Protein AF-A0A933KFE3-F1 (afdb_monomer)

Secondary structure (DSSP, 8-state):
-----SSSSSHHHHTTS---SS-TTTTEEEEEEEEEE---TT-HHHHHHHHHHHHHHEEEETTEEEEEEEEES-TT-HHHHHHHHHHHHHHHHHT---EEEEESS--HHHHHHHHHHTT----EEE--S-HHHHHHHHHHHHBS--SEEEEEEE-TT--HHHHHHHHHHHHHHHHTT--EEEEETTB--HHHHHHHHHTT--EEEEE-TTS-S-TTHHHHHHHTT-EEEEEE-SHHHHHHHHHHHHSS-EEEEESSTTTHHHHHHHHHHHT-EEEEPPHHHHHHHHHHHHTS-GGG--SS-BSS-----HHHHHHHHHHHHHHHHHHHHHT---TTS-EEEEEES-BSSTTS-BTHHHHHHB--TT-TTSS-EEEEEE-S-HHHHHHHHHHHHTHHHHGGGSTTTTEEEEEESEEE------SSS---S--TTSS----TTTB--SS-TT-B-HHHHHHHTT-EEEEESEEEE-TT-B-TTT--B---HHHHHHH--SEEEEESEE-SSEEE-EEEE-SS--SS-TTSTT-S-TTSEEE----EEEHHHHHHH----TT-EEEEESSSGGGSSHHHHHHHTT-SEEEEESSPPBHHHHHHHHHHHHHHHHSTT--HHHHHHHHHHTTS-BTTTTB--S-TT--EEEEE-TTPPPPPTT--PPPPPPSSEETTEE-

Radius of gyration: 25.63 Å; Cα contacts (8 Å, |Δi|>4): 1684; chains: 1; bounding box: 82×54×75 Å

Foldseek 3Di:
DDDDDDPPPPVVVVVVVCPPPLFLDPAEFEALEAEEFEDDLPWLLSLLLLLLCLLLAWADDDRHIYHYAYAYLDPVLQLVVLLLLLSLVLCVVQVDQHEYEYAEPRDPVSVVVSCVSNVHPDYHYQYDRGSQSSLLVSLVVFFQADQEAEEEARERPDFQQNLLLSLLSSLVCRHRSHGYHYQYQQHDDPSSLVSCVSRVYQEYEYGQAVNRHDPCPVVVCVVSNYHYPYYHHDLLSSLVVLCVSQVAEEEEEEQGSLLSSLSSSLCNLRRYHYYYDDLVLLVLQLVLVVPPDVVQADLFFDAAFDDDDVVSLVSLLVSLVVVVVVCVVSVRDDQQAEHEYEYEAQQDVVRSHHLSNQLSQQDARVCGNFGHHLYAYANDDSNLSSSLSSCQSCVLSSLVSQLQQLEEEEAAQWAFADADDPPPPPDDPDPLLHPDRFHQAAFHPPDDPPTFHLNNQSVVLPGHYFFWQAQAFDQPAAQPPPRHGRGGPLVDLQSADLEYEHEAGGAQFFGFGAHYINRHDAPDDPPPPCVHHPVRIRHHGHDTDTLVNLLVSAAASRQHEYEHLYAQNSVHCNQVSCSSNHHQKYKDQNTRHHNSLSSRLSRQLSNQLQDPSGFSSNSNSNSCVSAQDNSSNRRHGRHPSPSMHMYHDRSGHGDGPPRDNDNHDDFDDDSRGTD

Solvent-accessible surface area (backbone atoms only — not comparable to full-atom values): 33286 Å² total; per-residue (Å²): 142,90,90,84,88,88,75,78,68,68,66,62,63,64,65,67,76,65,66,72,70,76,58,89,66,52,45,73,39,40,38,53,36,40,37,33,25,31,68,48,83,90,39,38,35,30,51,48,37,46,34,34,45,41,22,76,38,27,26,37,56,94,65,28,38,39,35,37,50,62,46,62,56,62,79,84,45,59,28,49,51,41,53,46,55,28,46,30,47,39,36,64,77,68,68,57,79,68,46,38,36,39,32,33,82,54,52,67,71,54,52,53,52,52,26,59,66,56,74,40,94,62,68,50,76,46,68,56,76,51,35,41,61,37,16,49,51,50,35,61,74,35,32,73,32,32,59,41,37,28,38,28,46,39,46,79,85,50,51,56,60,47,46,37,31,38,28,37,40,18,16,51,11,4,62,65,54,14,45,31,36,38,16,54,71,13,43,68,51,69,69,54,50,48,49,44,49,71,27,56,32,43,34,29,36,38,34,32,39,82,69,53,54,42,90,59,39,66,57,54,40,46,75,66,57,31,43,77,79,47,73,29,57,44,72,40,51,46,35,43,51,45,32,66,74,48,75,44,33,31,43,17,30,15,75,48,59,52,27,36,56,28,25,25,53,48,13,36,73,70,36,31,42,42,41,70,62,53,67,69,47,30,53,38,17,38,50,33,60,73,51,56,60,70,87,36,72,38,49,51,59,34,97,50,62,39,78,68,63,70,71,46,59,45,35,31,25,49,33,18,54,50,48,52,54,51,37,49,74,33,55,43,68,44,76,74,37,50,31,37,36,39,35,32,35,64,46,33,64,90,70,42,44,21,61,46,47,45,46,13,30,25,17,39,75,92,44,26,62,45,51,21,17,34,32,15,26,35,47,52,57,41,73,50,30,28,36,45,49,47,51,35,77,42,30,75,48,36,33,75,52,17,82,26,37,42,26,33,38,39,32,39,28,24,47,36,46,30,86,76,78,86,50,95,66,65,88,70,84,86,48,54,45,58,92,51,76,41,19,34,49,63,21,59,87,86,82,62,103,79,47,56,5,36,52,44,44,43,49,76,60,62,36,46,73,48,54,14,21,6,47,36,53,25,95,86,35,56,24,90,84,77,65,43,76,22,53,6,50,58,56,42,45,61,63,26,24,36,33,35,43,36,27,22,29,12,29,41,51,25,46,24,33,30,66,58,11,69,19,61,55,62,81,44,60,90,85,43,101,48,48,46,28,95,85,21,47,33,85,48,73,41,60,69,52,35,34,73,54,54,55,69,72,56,58,60,26,41,50,14,31,40,34,38,50,26,6,16,33,47,70,30,55,43,57,56,41,45,42,45,30,28,22,34,34,33,35,23,16,48,28,16,25,18,43,51,41,41,32,45,32,46,10,46,22,40,49,40,27,71,39,85,89,28,20,48,15,54,13,48,19,40,22,43,47,57,30,13,57,22,33,38,57,73,39,86,43,63,21,64,31,63,48,55,41,42,34,36,58,36,77,34,58,68,73,53,65,84,66,68,79,65,76,60,56,71,76,50,64,62,85,32,35,59,81

pLDDT: mean 87.42, std 16.46, range [24.66, 98.88]

Mean predicted aligned error: 7.25 Å

Structure (mmCIF, N/CA/C/O backbone):
data_AF-A0A933KFE3-F1
#
_entry.id   AF-A0A933KFE3-F1
#
loop_
_atom_site.group_PDB
_atom_site.id
_atom_site.type_symbol
_atom_site.label_atom_id
_atom_site.label_alt_id
_atom_site.label_comp_id
_atom_site.label_asym_id
_atom_site.label_entity_id
_atom_site.label_seq_id
_atom_site.pdbx_PDB_ins_code
_atom_site.Cartn_x
_atom_site.Cartn_y
_atom_site.Cartn_z
_atom_site.occupancy
_atom_site.B_iso_or_equiv
_atom_site.auth_seq_id
_atom_site.auth_comp_id
_atom_site.auth_asym_id
_atom_site.auth_atom_id
_atom_site.pdbx_PDB_model_num
ATOM 1 N N . MET A 1 1 ? 54.322 -31.691 15.467 1.00 38.41 1 MET A N 1
ATOM 2 C CA . MET A 1 1 ? 52.948 -32.106 15.832 1.00 38.41 1 MET A CA 1
ATOM 3 C C . MET A 1 1 ? 52.359 -31.024 16.722 1.00 38.41 1 MET A C 1
ATOM 5 O O . MET A 1 1 ? 52.982 -30.761 17.734 1.00 38.41 1 MET A O 1
ATOM 9 N N . GLN A 1 2 ? 51.221 -30.441 16.321 1.00 33.16 2 GLN A N 1
ATOM 10 C CA . GLN A 1 2 ? 50.412 -29.371 16.956 1.00 33.16 2 GLN A CA 1
ATOM 11 C C . GLN A 1 2 ? 50.336 -28.111 16.086 1.00 33.16 2 GLN A C 1
ATOM 13 O O . GLN A 1 2 ? 51.019 -27.145 16.363 1.00 33.16 2 GLN A O 1
ATOM 18 N N . TYR A 1 3 ? 49.513 -28.144 15.032 1.00 27.00 3 TYR A N 1
ATOM 19 C CA . TYR A 1 3 ? 48.868 -26.964 14.426 1.00 27.00 3 TYR A CA 1
ATOM 20 C C . TYR A 1 3 ? 47.726 -27.438 13.508 1.00 27.00 3 TYR A C 1
ATOM 22 O O . TYR A 1 3 ? 47.748 -27.265 12.299 1.00 27.00 3 TYR A O 1
ATOM 30 N N . VAL A 1 4 ? 46.725 -28.111 14.086 1.00 37.72 4 VAL A N 1
ATOM 31 C CA . VAL A 1 4 ? 45.425 -28.360 13.439 1.00 37.72 4 VAL A CA 1
ATOM 32 C C . VAL A 1 4 ? 44.376 -28.354 14.547 1.00 37.72 4 VAL A C 1
ATOM 34 O O . VAL A 1 4 ? 44.316 -29.326 15.293 1.00 37.72 4 VAL A O 1
ATOM 37 N N . LYS A 1 5 ? 43.622 -27.251 14.692 1.00 35.12 5 LYS A N 1
ATOM 38 C CA . LYS A 1 5 ? 42.261 -27.153 15.290 1.00 35.12 5 LYS A CA 1
ATOM 39 C C . LYS A 1 5 ? 41.893 -25.709 15.688 1.00 35.12 5 LYS A C 1
ATOM 41 O O . LYS A 1 5 ? 41.556 -25.455 16.831 1.00 35.12 5 LYS A O 1
ATOM 46 N N . ILE A 1 6 ? 41.897 -24.758 14.749 1.00 33.12 6 ILE A N 1
ATOM 47 C CA . ILE A 1 6 ? 41.119 -23.505 14.893 1.00 33.12 6 ILE A CA 1
ATOM 48 C C . ILE A 1 6 ? 40.572 -23.097 13.513 1.00 33.12 6 ILE A C 1
ATOM 50 O O . ILE A 1 6 ? 40.948 -22.082 12.944 1.00 33.12 6 ILE A O 1
ATOM 54 N N . ARG A 1 7 ? 39.727 -23.943 12.911 1.00 29.84 7 ARG A N 1
ATOM 55 C CA . ARG A 1 7 ? 38.899 -23.560 11.743 1.00 29.84 7 ARG A CA 1
ATOM 56 C C . ARG A 1 7 ? 37.433 -24.008 11.837 1.00 29.84 7 ARG A C 1
ATOM 58 O O . ARG A 1 7 ? 36.652 -23.678 10.962 1.00 29.84 7 ARG A O 1
ATOM 65 N N . GLY A 1 8 ? 37.035 -24.695 12.912 1.00 28.53 8 GLY A N 1
ATOM 66 C CA . GLY A 1 8 ? 35.665 -25.208 13.078 1.00 28.53 8 GLY A CA 1
ATOM 67 C C . GLY A 1 8 ? 34.717 -24.344 13.918 1.00 28.53 8 GLY A C 1
ATOM 68 O O . GLY A 1 8 ? 33.540 -24.662 13.984 1.00 28.53 8 GLY A O 1
ATOM 69 N N . LEU A 1 9 ? 35.199 -23.277 14.570 1.00 27.12 9 LEU A N 1
ATOM 70 C CA . LEU A 1 9 ? 34.404 -22.506 15.545 1.00 27.12 9 LEU A CA 1
ATOM 71 C C . LEU A 1 9 ? 34.044 -21.079 15.101 1.00 27.12 9 LEU A C 1
ATOM 73 O O . LEU A 1 9 ? 33.123 -20.505 15.666 1.00 27.12 9 LEU A O 1
ATOM 77 N N . LEU A 1 10 ? 34.683 -20.528 14.058 1.00 28.39 10 LEU A N 1
ATOM 78 C CA . LEU A 1 10 ? 34.284 -19.223 13.499 1.00 28.39 10 LEU A CA 1
ATOM 79 C C . LEU A 1 10 ? 33.161 -19.319 12.451 1.00 28.39 10 LEU A C 1
ATOM 81 O O . LEU A 1 10 ? 32.424 -18.358 12.274 1.00 28.39 10 LEU A O 1
ATOM 85 N N . ALA A 1 11 ? 32.978 -20.470 11.795 1.00 28.81 11 ALA A N 1
ATOM 86 C CA . ALA A 1 11 ? 31.926 -20.640 10.785 1.00 28.81 11 ALA A CA 1
ATOM 87 C C . ALA A 1 11 ? 30.522 -20.833 11.395 1.00 28.81 11 ALA A C 1
ATOM 89 O O . ALA A 1 11 ? 29.529 -20.479 10.773 1.00 28.81 11 ALA A O 1
ATOM 90 N N . ALA A 1 12 ? 30.429 -21.335 12.631 1.00 26.83 12 ALA A N 1
ATOM 91 C CA . ALA A 1 12 ? 29.149 -21.518 13.322 1.00 26.83 12 ALA A CA 1
ATOM 92 C C . ALA A 1 12 ? 28.650 -20.240 14.027 1.00 26.83 12 ALA A C 1
ATOM 94 O O . ALA A 1 12 ? 27.454 -20.099 14.257 1.00 26.83 12 ALA A O 1
ATOM 95 N N . ALA A 1 13 ? 29.544 -19.293 14.339 1.00 26.80 13 ALA A N 1
ATOM 96 C CA . ALA A 1 13 ? 29.192 -18.053 15.037 1.00 26.80 13 ALA A CA 1
ATOM 97 C C . ALA A 1 13 ? 28.763 -16.910 14.094 1.00 26.80 13 ALA A C 1
ATOM 99 O O . ALA A 1 13 ? 28.091 -15.986 14.537 1.00 26.80 13 ALA A O 1
ATOM 100 N N . VAL A 1 14 ? 29.092 -16.984 12.798 1.00 28.61 14 VAL A N 1
ATOM 101 C CA . VAL A 1 14 ? 28.643 -16.004 11.785 1.00 28.61 14 VAL A CA 1
ATOM 102 C C . VAL A 1 14 ? 27.334 -16.434 11.106 1.00 28.61 14 VAL A C 1
ATOM 104 O O . VAL A 1 14 ? 26.580 -15.585 10.647 1.00 28.61 14 VAL A O 1
ATOM 107 N N . LEU A 1 15 ? 26.982 -17.726 11.131 1.00 26.70 15 LEU A N 1
ATOM 108 C CA . LEU A 1 15 ? 25.676 -18.199 10.647 1.00 26.70 15 LEU A CA 1
ATOM 109 C C . LEU A 1 15 ? 24.516 -17.978 11.639 1.00 26.70 15 LEU A C 1
ATOM 111 O O . LEU A 1 15 ? 23.362 -18.127 11.257 1.00 26.70 15 LEU A O 1
ATOM 115 N N . ALA A 1 16 ? 24.796 -17.609 12.892 1.00 26.66 16 ALA A N 1
ATOM 116 C CA . ALA A 1 16 ? 23.779 -17.413 13.932 1.00 26.66 16 ALA A CA 1
ATOM 117 C C . ALA A 1 16 ? 23.329 -15.945 14.114 1.00 26.66 16 ALA A C 1
ATOM 119 O O . ALA A 1 16 ? 22.506 -15.669 14.982 1.00 26.66 16 ALA A O 1
ATOM 120 N N . ALA A 1 17 ? 23.841 -15.010 13.301 1.00 29.36 17 ALA A N 1
ATOM 121 C CA . ALA A 1 17 ? 23.463 -13.587 13.325 1.00 29.36 17 ALA A CA 1
ATOM 122 C C . ALA A 1 17 ? 22.523 -13.168 12.174 1.00 29.36 17 ALA A C 1
ATOM 124 O O . ALA A 1 17 ? 22.173 -12.000 12.055 1.00 29.36 17 ALA A O 1
ATOM 125 N N . LEU A 1 18 ? 22.068 -14.125 11.363 1.00 31.64 18 LEU A N 1
ATOM 126 C CA . LEU A 1 18 ? 20.941 -13.969 10.444 1.00 31.64 18 LEU A CA 1
ATOM 127 C C . LEU A 1 18 ? 19.815 -14.890 10.918 1.00 31.64 18 LEU A C 1
ATOM 129 O O . LEU A 1 18 ? 19.402 -15.813 10.220 1.00 31.64 18 LEU A O 1
ATOM 133 N N . ALA A 1 19 ? 19.323 -14.666 12.139 1.00 24.66 19 ALA A N 1
ATOM 134 C CA . ALA A 1 19 ? 17.930 -15.014 12.378 1.00 24.66 19 ALA A CA 1
ATOM 135 C C . ALA A 1 19 ? 17.132 -14.180 11.363 1.00 24.66 19 ALA A C 1
ATOM 137 O O . ALA A 1 19 ? 17.366 -12.967 11.305 1.00 24.66 19 ALA A O 1
ATOM 138 N N . PRO A 1 20 ? 16.278 -14.785 10.518 1.00 29.03 20 PRO A N 1
ATOM 139 C CA . PRO A 1 20 ? 15.453 -13.998 9.622 1.00 29.03 20 PRO A CA 1
ATOM 140 C C . PRO A 1 20 ? 14.739 -12.962 10.486 1.00 29.03 20 PRO A C 1
ATOM 142 O O . PRO A 1 20 ? 14.177 -13.305 11.533 1.00 29.03 20 PRO A O 1
ATOM 145 N N . ALA A 1 21 ? 14.814 -11.692 10.079 1.00 32.94 21 ALA A N 1
ATOM 146 C CA . ALA A 1 21 ? 13.848 -10.703 10.523 1.00 32.94 21 ALA A CA 1
ATOM 147 C C . ALA A 1 21 ? 12.486 -11.404 10.502 1.00 32.94 21 ALA A C 1
ATOM 149 O O . ALA A 1 21 ? 12.182 -12.052 9.498 1.00 32.94 21 ALA A O 1
ATOM 150 N N . ALA A 1 22 ? 11.784 -11.402 11.645 1.00 33.78 22 ALA A N 1
ATOM 151 C CA . ALA A 1 22 ? 10.521 -12.106 11.857 1.00 33.78 22 ALA A CA 1
ATOM 152 C C . ALA A 1 22 ? 9.757 -12.206 10.534 1.00 33.78 22 ALA A C 1
ATOM 154 O O . ALA A 1 22 ? 9.494 -11.167 9.926 1.00 33.78 22 ALA A O 1
ATOM 155 N N . ALA A 1 23 ? 9.565 -13.443 10.054 1.00 33.34 23 ALA A N 1
ATOM 156 C CA . ALA A 1 23 ? 9.121 -13.728 8.696 1.00 33.34 23 ALA A CA 1
ATOM 157 C C . ALA A 1 23 ? 8.058 -12.713 8.266 1.00 33.34 23 ALA A C 1
ATOM 159 O O . ALA A 1 23 ? 7.054 -12.551 8.960 1.00 33.34 23 ALA A O 1
ATOM 160 N N . ILE A 1 24 ? 8.281 -12.052 7.126 1.00 43.00 24 ILE A N 1
ATOM 161 C CA . ILE A 1 24 ? 7.379 -11.045 6.539 1.00 43.00 24 ILE A CA 1
ATOM 162 C C . ILE A 1 24 ? 5.932 -11.587 6.427 1.00 43.00 24 ILE A C 1
ATOM 164 O O . ILE A 1 24 ? 4.974 -10.814 6.385 1.00 43.00 24 ILE A O 1
ATOM 168 N N . HIS A 1 25 ? 5.773 -12.918 6.494 1.00 44.31 25 HIS A N 1
ATOM 169 C CA . HIS A 1 25 ? 4.514 -13.657 6.520 1.00 44.31 25 HIS A CA 1
ATOM 170 C C . HIS A 1 25 ? 4.441 -14.795 7.552 1.00 44.31 25 HIS A C 1
ATOM 172 O O . HIS A 1 25 ? 3.918 -15.865 7.227 1.00 44.31 25 HIS A O 1
ATOM 178 N N . ALA A 1 26 ? 4.925 -14.624 8.786 1.00 46.47 26 ALA A N 1
ATOM 179 C CA . ALA A 1 26 ? 4.394 -15.488 9.842 1.00 46.47 26 ALA A CA 1
ATOM 180 C C . ALA A 1 26 ? 2.853 -15.333 9.838 1.00 46.47 26 ALA A C 1
ATOM 182 O O . ALA A 1 26 ? 2.338 -14.234 10.005 1.00 46.47 26 ALA A O 1
ATOM 183 N N . GLY A 1 27 ? 2.146 -16.412 9.481 1.00 74.56 27 GLY A N 1
ATOM 184 C CA . GLY A 1 27 ? 0.733 -16.603 9.787 1.00 74.56 27 GLY A CA 1
ATOM 185 C C . GLY A 1 27 ? -0.341 -15.800 9.044 1.00 74.56 27 GLY A C 1
ATOM 186 O O . GLY A 1 27 ? -1.366 -15.510 9.654 1.00 74.56 27 GLY A O 1
ATOM 187 N N . GLN A 1 28 ? -0.196 -15.411 7.767 1.00 90.19 28 GLN A N 1
ATOM 188 C CA . GLN A 1 28 ? -1.365 -14.827 7.081 1.00 90.19 28 GLN A CA 1
ATOM 189 C C . GLN A 1 28 ? -2.487 -15.867 6.932 1.00 90.19 28 GLN A C 1
ATOM 191 O O . GLN A 1 28 ? -2.332 -16.872 6.237 1.00 90.19 28 GLN A O 1
ATOM 196 N N . VAL A 1 29 ? -3.648 -15.562 7.507 1.00 95.06 29 VAL A N 1
ATOM 197 C CA . VAL A 1 29 ? -4.874 -16.349 7.411 1.00 95.06 29 VAL A CA 1
ATOM 198 C C . VAL A 1 29 ? -5.908 -15.580 6.588 1.00 95.06 29 VAL A C 1
ATOM 200 O O . VAL A 1 29 ? -6.340 -14.484 6.949 1.00 95.06 29 VAL A O 1
ATOM 203 N N . ILE A 1 30 ? -6.317 -16.166 5.462 1.00 96.44 30 ILE A N 1
ATOM 204 C CA . ILE A 1 30 ? -7.296 -15.562 4.555 1.00 96.44 30 ILE A CA 1
ATOM 205 C C . ILE A 1 30 ? -8.701 -15.810 5.097 1.00 96.44 30 ILE A C 1
ATOM 207 O O . ILE A 1 30 ? -9.162 -16.947 5.134 1.00 96.44 30 ILE A O 1
ATOM 211 N N . VAL A 1 31 ? -9.398 -14.758 5.506 1.00 96.81 31 VAL A N 1
ATOM 212 C CA . VAL A 1 31 ? -10.791 -14.840 5.950 1.00 96.81 31 VAL A CA 1
ATOM 213 C C . VAL A 1 31 ? -11.689 -14.614 4.732 1.00 96.81 31 VAL A C 1
ATOM 215 O O . VAL A 1 31 ? -11.546 -13.579 4.076 1.00 96.81 31 VAL A O 1
ATOM 218 N N . PRO A 1 32 ? -12.625 -15.526 4.404 1.00 96.19 32 PRO A N 1
ATOM 219 C CA . PRO A 1 32 ? -13.548 -15.363 3.281 1.00 96.19 32 PRO A CA 1
ATOM 220 C C . PRO A 1 32 ? -14.639 -14.332 3.623 1.00 96.19 32 PRO A C 1
ATOM 222 O O . PRO A 1 32 ? -15.828 -14.635 3.673 1.00 96.19 32 PRO A O 1
ATOM 225 N N . LYS A 1 33 ? -14.233 -13.092 3.897 1.00 96.44 33 LYS A N 1
ATOM 226 C CA . LYS A 1 33 ? -15.094 -11.973 4.271 1.00 96.44 33 LYS A CA 1
ATOM 227 C C . LYS A 1 33 ? -14.821 -10.785 3.364 1.00 96.44 33 LYS A C 1
ATOM 229 O O . LYS A 1 33 ? -13.668 -10.445 3.104 1.00 96.44 33 LYS A O 1
ATOM 234 N N . THR A 1 34 ? -15.892 -10.126 2.949 1.00 97.94 34 THR A N 1
ATOM 235 C CA . THR A 1 34 ? -15.848 -8.851 2.239 1.00 97.94 34 THR A CA 1
ATOM 236 C C . THR A 1 34 ? -16.682 -7.839 3.004 1.00 97.94 34 THR A C 1
ATOM 238 O O . THR A 1 34 ? -17.867 -8.064 3.245 1.00 97.94 34 THR A O 1
ATOM 241 N N . THR A 1 35 ? -16.069 -6.719 3.373 1.00 98.44 35 THR A N 1
ATOM 242 C CA . THR A 1 35 ? -16.764 -5.581 3.979 1.00 98.44 35 THR A CA 1
ATOM 243 C C . THR A 1 35 ? -16.677 -4.388 3.049 1.00 98.44 35 THR A C 1
ATOM 245 O O . THR A 1 35 ? -15.586 -3.995 2.640 1.00 98.44 35 THR A O 1
ATOM 248 N N . ILE A 1 36 ? -17.832 -3.811 2.743 1.00 98.38 36 ILE A N 1
ATOM 249 C CA . ILE A 1 36 ? -17.979 -2.602 1.943 1.00 98.38 36 ILE A CA 1
ATOM 250 C C . ILE A 1 36 ? -18.507 -1.506 2.859 1.00 98.38 36 ILE A C 1
ATOM 252 O O . ILE A 1 36 ? -19.568 -1.664 3.467 1.00 98.38 36 ILE A O 1
ATOM 256 N N . VAL A 1 37 ? -17.771 -0.408 2.974 1.00 98.31 37 VAL A N 1
ATOM 257 C CA . VAL A 1 37 ? -18.147 0.723 3.825 1.00 98.31 37 VAL A CA 1
ATOM 258 C C . VAL A 1 37 ? -18.465 1.932 2.959 1.00 98.31 37 VAL A C 1
ATOM 260 O O . VAL A 1 37 ? -17.694 2.261 2.061 1.00 98.31 37 VAL A O 1
ATOM 263 N N . HIS A 1 38 ? -19.568 2.616 3.255 1.00 97.38 38 HIS A N 1
ATOM 264 C CA . HIS A 1 38 ? -19.861 3.897 2.628 1.00 97.38 38 HIS A CA 1
ATOM 265 C C . HIS A 1 38 ? -18.820 4.952 3.021 1.00 97.38 38 HIS A C 1
ATOM 267 O O . HIS A 1 38 ? -18.620 5.203 4.214 1.00 97.38 38 HIS A O 1
ATOM 273 N N . VAL A 1 39 ? -18.167 5.571 2.033 1.00 96.31 39 VAL A N 1
ATOM 274 C CA . VAL A 1 39 ? -17.155 6.613 2.265 1.00 96.31 39 VAL A CA 1
ATOM 275 C C . VAL A 1 39 ? -17.424 7.850 1.416 1.00 96.31 39 VAL A C 1
ATOM 277 O O . VAL A 1 39 ? -17.289 7.823 0.198 1.00 96.31 39 VAL A O 1
ATOM 280 N N . ASP A 1 40 ? -17.690 8.966 2.093 1.00 94.06 40 ASP A N 1
ATOM 281 C CA . ASP A 1 40 ? -17.570 10.319 1.553 1.00 94.06 40 ASP A CA 1
ATOM 282 C C . ASP A 1 40 ? -16.282 10.961 2.106 1.00 94.06 40 ASP A C 1
ATOM 284 O O . ASP A 1 40 ? -16.133 11.143 3.317 1.00 94.06 40 ASP A O 1
ATOM 288 N N . GLU A 1 41 ? -15.327 11.295 1.228 1.00 92.19 41 GLU A N 1
ATOM 289 C CA . GLU A 1 41 ? -14.038 11.903 1.607 1.00 92.19 41 GLU A CA 1
ATOM 290 C C . GLU A 1 41 ? -14.205 13.253 2.338 1.00 92.19 41 GLU A C 1
ATOM 292 O O . GLU A 1 41 ? -13.334 13.658 3.118 1.00 92.19 41 GLU A O 1
ATOM 297 N N . GLY A 1 42 ? -15.326 13.951 2.114 1.00 92.19 42 GLY A N 1
ATOM 298 C CA . GLY A 1 42 ? -15.670 15.203 2.784 1.00 92.19 42 GLY A CA 1
ATOM 299 C C . GLY A 1 42 ? -16.234 15.021 4.196 1.00 92.19 42 GLY A C 1
ATOM 300 O O . GLY A 1 42 ? -16.159 15.951 5.005 1.00 92.19 42 GLY A O 1
ATOM 301 N N . SER A 1 43 ? -16.746 13.832 4.525 1.00 94.56 43 SER A N 1
ATOM 302 C CA . SER A 1 43 ? -17.459 13.550 5.772 1.00 94.56 43 SER A CA 1
ATOM 303 C C . SER A 1 43 ? -16.579 12.817 6.784 1.00 94.56 43 SER A C 1
ATOM 305 O O . SER A 1 43 ? -16.260 11.637 6.646 1.00 94.56 43 SER A O 1
ATOM 307 N N . ALA A 1 44 ? -16.224 13.496 7.880 1.00 95.56 44 ALA A N 1
ATOM 308 C CA . ALA A 1 44 ? -15.463 12.877 8.968 1.00 95.56 44 ALA A CA 1
ATOM 309 C C . ALA A 1 44 ? -16.160 11.634 9.545 1.00 95.56 44 ALA A C 1
ATOM 311 O O . ALA A 1 44 ? -15.495 10.670 9.926 1.00 95.56 44 ALA A O 1
ATOM 312 N N . SER A 1 45 ? -17.495 11.632 9.573 1.00 96.19 45 SER A N 1
ATOM 313 C CA . SER A 1 45 ? -18.279 10.525 10.112 1.00 96.19 45 SER A CA 1
ATOM 314 C C . SER A 1 45 ? -18.122 9.241 9.293 1.00 96.19 45 SER A C 1
ATOM 316 O O . SER A 1 45 ? -17.935 8.165 9.866 1.00 96.19 45 SER A O 1
ATOM 318 N N . THR A 1 46 ? -18.128 9.318 7.961 1.00 96.88 46 THR A N 1
ATOM 319 C CA . THR A 1 46 ? -17.924 8.124 7.125 1.00 96.88 46 THR A CA 1
ATOM 320 C C . THR A 1 46 ? -16.478 7.633 7.194 1.00 96.88 46 THR A C 1
ATOM 322 O O . THR A 1 46 ? -16.256 6.426 7.282 1.00 96.88 46 THR A O 1
ATOM 325 N N . LEU A 1 47 ? -15.495 8.543 7.292 1.00 97.88 47 LEU A N 1
ATOM 326 C CA . LEU A 1 47 ? -14.094 8.170 7.542 1.00 97.88 47 LEU A CA 1
ATOM 327 C C . LEU A 1 47 ? -13.942 7.405 8.870 1.00 97.88 47 LEU A C 1
ATOM 329 O O . LEU A 1 47 ? -13.342 6.334 8.910 1.00 97.88 47 LEU A O 1
ATOM 333 N N . GLN A 1 48 ? -14.530 7.905 9.960 1.00 98.19 48 GLN A N 1
ATOM 334 C CA . GLN A 1 48 ? -14.493 7.241 11.271 1.00 98.19 48 GLN A CA 1
ATOM 335 C C . GLN A 1 48 ? -15.241 5.899 11.268 1.00 98.19 48 GLN A C 1
ATOM 337 O O . GLN A 1 48 ? -14.807 4.938 11.900 1.00 98.19 48 GLN A O 1
ATOM 342 N N . SER A 1 49 ? -16.326 5.787 10.503 1.00 98.25 49 SER A N 1
ATOM 343 C CA . SER A 1 49 ? -17.052 4.523 10.326 1.00 98.25 49 SER A CA 1
ATOM 344 C C . SER A 1 49 ? -16.206 3.467 9.608 1.00 98.25 49 SER A C 1
ATOM 346 O O . SER A 1 49 ? -16.197 2.308 10.023 1.00 98.25 49 SER A O 1
ATOM 348 N N . PHE A 1 50 ? -15.436 3.872 8.592 1.00 98.69 50 PHE A N 1
ATOM 349 C CA . PHE A 1 50 ? -14.452 3.008 7.935 1.00 98.69 50 PHE A CA 1
ATOM 350 C C . PHE A 1 50 ? -13.366 2.547 8.911 1.00 98.69 50 PHE A C 1
ATOM 352 O O . PHE A 1 50 ? -13.074 1.355 8.996 1.00 98.69 50 PHE A O 1
ATOM 359 N N . LEU A 1 51 ? -12.806 3.467 9.702 1.00 98.81 51 LEU A N 1
ATOM 360 C CA . LEU A 1 51 ? -11.780 3.145 10.697 1.00 98.81 51 LEU A CA 1
ATOM 361 C C . LEU A 1 51 ? -12.280 2.138 11.748 1.00 98.81 51 LEU A C 1
ATOM 363 O O . LEU A 1 51 ? -11.540 1.232 12.123 1.00 98.81 51 LEU A O 1
ATOM 367 N N . ALA A 1 52 ? -13.545 2.221 12.173 1.00 98.75 52 ALA A N 1
ATOM 368 C CA . ALA A 1 52 ? -14.144 1.231 13.074 1.00 98.75 52 ALA A CA 1
ATOM 369 C C . ALA A 1 52 ? -14.314 -0.167 12.451 1.00 98.75 52 ALA A C 1
ATOM 371 O O . ALA A 1 52 ? -14.361 -1.154 13.185 1.00 98.75 52 ALA A O 1
ATOM 372 N N . ALA A 1 53 ? -14.385 -0.274 11.120 1.00 98.75 53 ALA A N 1
ATOM 373 C CA . ALA A 1 53 ? -14.482 -1.554 10.419 1.00 98.75 53 ALA A CA 1
ATOM 374 C C . ALA A 1 53 ? -13.131 -2.277 10.289 1.00 98.75 53 ALA A C 1
ATOM 376 O O . ALA A 1 53 ? -13.111 -3.502 10.176 1.00 98.75 53 ALA A O 1
ATOM 377 N N . ILE A 1 54 ? -12.005 -1.554 10.356 1.00 98.88 54 ILE A N 1
ATOM 378 C CA . ILE A 1 54 ? -10.653 -2.126 10.240 1.00 98.88 54 ILE A CA 1
ATOM 379 C C . ILE A 1 54 ? -10.419 -3.294 11.210 1.00 98.88 54 ILE A C 1
ATOM 381 O O . ILE A 1 54 ? -10.130 -4.383 10.716 1.00 98.88 54 ILE A O 1
ATOM 385 N N . PRO A 1 55 ? -10.584 -3.153 12.544 1.00 98.62 55 PRO A N 1
ATOM 386 C CA . PRO A 1 55 ? -10.324 -4.256 13.471 1.00 98.62 55 PRO A CA 1
ATOM 387 C C . PRO A 1 55 ? -11.265 -5.453 13.298 1.00 98.62 55 PRO A C 1
ATOM 389 O O . PRO A 1 55 ? -10.952 -6.526 13.790 1.00 98.62 55 PRO A O 1
ATOM 392 N N . ALA A 1 56 ? -12.410 -5.291 12.625 1.00 98.12 56 ALA A N 1
ATOM 393 C CA . ALA A 1 56 ? -13.333 -6.386 12.314 1.00 98.12 56 ALA A CA 1
ATOM 394 C C . ALA A 1 56 ? -12.964 -7.125 11.014 1.00 98.12 56 ALA A C 1
ATOM 396 O O . ALA A 1 56 ? -13.529 -8.175 10.709 1.00 98.12 56 ALA A O 1
ATOM 397 N N . ASN A 1 57 ? -12.070 -6.558 10.205 1.00 98.19 57 ASN A N 1
ATOM 398 C CA . ASN A 1 57 ? -11.661 -7.098 8.908 1.00 98.19 57 ASN A CA 1
ATOM 399 C C . ASN A 1 57 ? -10.200 -7.535 8.876 1.00 98.19 57 ASN A C 1
ATOM 401 O O . ASN A 1 57 ? -9.850 -8.396 8.070 1.00 98.19 57 ASN A O 1
ATOM 405 N N . ILE A 1 58 ? -9.373 -6.927 9.723 1.00 98.25 58 ILE A N 1
ATOM 406 C CA . ILE A 1 58 ? -7.950 -7.187 9.877 1.00 98.25 58 ILE A CA 1
ATOM 407 C C . ILE A 1 58 ? -7.702 -7.277 11.376 1.00 98.25 58 ILE A C 1
ATOM 409 O O . ILE A 1 58 ? -7.942 -6.304 12.088 1.00 98.25 58 ILE A O 1
ATOM 413 N N . PHE A 1 59 ? -7.247 -8.429 11.853 1.00 97.12 59 PHE A N 1
ATOM 414 C CA . PHE A 1 59 ? -6.916 -8.620 13.262 1.00 97.12 59 PHE A CA 1
ATOM 415 C C . PHE A 1 59 ? -5.784 -9.625 13.435 1.00 97.12 59 PHE A C 1
ATOM 417 O O . PHE A 1 59 ? -5.483 -10.410 12.533 1.00 97.12 59 PHE A O 1
ATOM 424 N N . HIS A 1 60 ? -5.155 -9.595 14.606 1.00 94.94 60 HIS A N 1
ATOM 425 C CA . HIS A 1 60 ? -3.989 -10.419 14.910 1.00 94.94 60 HIS A CA 1
ATOM 426 C C . HIS A 1 60 ? -4.262 -11.366 16.068 1.00 94.94 60 HIS A C 1
ATOM 428 O O . HIS A 1 60 ? -4.967 -11.023 17.015 1.00 94.94 60 HIS A O 1
ATOM 434 N N . ARG A 1 61 ? -3.666 -12.554 16.013 1.00 91.19 61 ARG A N 1
ATOM 435 C CA . ARG A 1 61 ? -3.567 -13.459 17.155 1.00 91.19 61 ARG A CA 1
ATOM 436 C C . ARG A 1 61 ? -2.215 -14.138 17.129 1.00 91.19 61 ARG A C 1
ATOM 438 O O . ARG A 1 61 ? -1.901 -14.838 16.175 1.00 91.19 61 ARG A O 1
ATOM 445 N N . GLU A 1 62 ? -1.460 -13.978 18.210 1.00 86.12 62 GLU A N 1
ATOM 446 C CA . GLU A 1 62 ? -0.080 -14.463 18.288 1.00 86.12 62 GLU A CA 1
ATOM 447 C C . GLU A 1 62 ? 0.736 -13.928 17.098 1.00 86.12 62 GLU A C 1
ATOM 449 O O . GLU A 1 62 ? 0.872 -12.714 16.960 1.00 86.12 62 GLU A O 1
ATOM 454 N N . SER A 1 63 ? 1.265 -14.804 16.242 1.00 85.06 63 SER A N 1
ATOM 455 C CA . SER A 1 63 ? 1.971 -14.421 15.018 1.00 85.06 63 SER A CA 1
ATOM 456 C C . SER A 1 63 ? 1.076 -14.319 13.784 1.00 85.06 63 SER A C 1
ATOM 458 O O . SER A 1 63 ? 1.575 -13.933 12.735 1.00 85.06 63 SER A O 1
ATOM 460 N N . ASP A 1 64 ? -0.199 -14.700 13.876 1.00 91.88 64 ASP A N 1
ATOM 461 C CA . ASP A 1 64 ? -1.090 -14.807 12.724 1.00 91.88 64 ASP A CA 1
ATOM 462 C C . ASP A 1 64 ? -1.878 -13.518 12.484 1.00 91.88 64 ASP A C 1
ATOM 464 O O . ASP A 1 64 ? -2.460 -12.938 13.404 1.00 91.88 64 ASP A O 1
ATOM 468 N N . ARG A 1 65 ? -1.978 -13.127 11.210 1.00 94.75 65 ARG A N 1
ATOM 469 C CA . ARG A 1 65 ? -2.829 -12.029 10.742 1.00 94.75 65 ARG A CA 1
ATOM 470 C C . ARG A 1 65 ? -4.018 -12.583 9.974 1.00 94.75 65 ARG A C 1
ATOM 472 O O . ARG A 1 65 ? -3.855 -13.137 8.888 1.00 94.75 65 ARG A O 1
ATOM 479 N N . TYR A 1 66 ? -5.214 -12.334 10.482 1.00 97.12 66 TYR A N 1
ATOM 480 C CA . TYR A 1 66 ? -6.478 -12.689 9.852 1.00 97.12 66 TYR A CA 1
ATOM 481 C C . TYR A 1 66 ? -6.976 -11.512 9.029 1.00 97.12 66 TYR A C 1
ATOM 483 O O . TYR A 1 66 ? -7.073 -10.395 9.539 1.00 97.12 66 TYR A O 1
ATOM 491 N N . GLN A 1 67 ? -7.279 -11.749 7.755 1.00 97.44 67 GLN A N 1
ATOM 492 C CA . GLN A 1 67 ? -7.654 -10.673 6.846 1.00 97.44 67 GLN A CA 1
ATOM 493 C C . GLN A 1 67 ? -8.684 -11.106 5.806 1.00 97.44 67 GLN A C 1
ATOM 495 O O . GLN A 1 67 ? -8.489 -12.102 5.111 1.00 97.44 67 GLN A O 1
ATOM 500 N N . GLY A 1 68 ? -9.740 -10.304 5.663 1.00 97.31 68 GLY A N 1
ATOM 501 C CA . GLY A 1 68 ? -10.632 -10.301 4.501 1.00 97.31 68 GLY A CA 1
ATOM 502 C C . GLY A 1 68 ? -10.490 -9.020 3.672 1.00 97.31 68 GLY A C 1
ATOM 503 O O . GLY A 1 68 ? -9.688 -8.143 3.992 1.00 97.31 68 GLY A O 1
ATOM 504 N N . VAL A 1 69 ? -11.304 -8.885 2.625 1.00 97.88 69 VAL A N 1
ATOM 505 C CA . VAL A 1 69 ? -11.353 -7.670 1.797 1.00 97.88 69 VAL A CA 1
ATOM 506 C C . VAL A 1 69 ? -12.117 -6.566 2.535 1.00 97.88 69 VAL A C 1
ATOM 508 O O . VAL A 1 69 ? -13.246 -6.783 2.979 1.00 97.88 69 VAL A O 1
ATOM 511 N N . LEU A 1 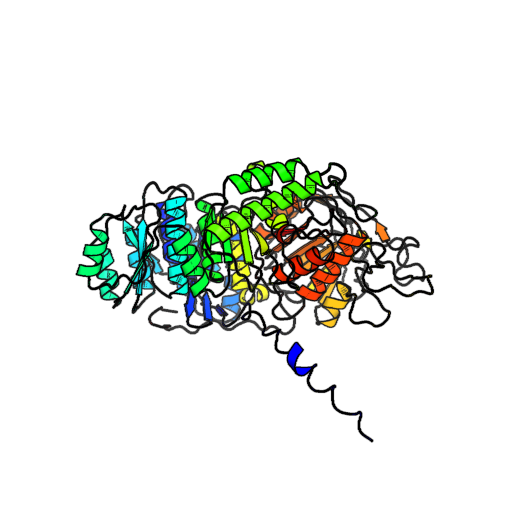70 ? -11.521 -5.378 2.649 1.00 98.19 70 LEU A N 1
ATOM 512 C CA . LEU A 1 70 ? -12.165 -4.161 3.158 1.00 98.19 70 LEU A CA 1
ATOM 513 C C . LEU A 1 70 ? -12.081 -3.056 2.102 1.00 98.19 70 LEU A C 1
ATOM 515 O O . LEU A 1 70 ? -10.989 -2.574 1.808 1.00 98.19 70 LEU A O 1
ATOM 519 N N . LEU A 1 71 ? -13.223 -2.647 1.556 1.00 96.94 71 LEU A N 1
ATOM 520 C CA . LEU A 1 71 ? -13.318 -1.670 0.471 1.00 96.94 71 LEU A CA 1
ATOM 521 C C . LEU A 1 71 ? -14.362 -0.590 0.748 1.00 96.94 71 LEU A C 1
ATOM 523 O O . LEU A 1 71 ? -15.153 -0.681 1.689 1.00 96.94 71 LEU A O 1
ATOM 527 N N . THR A 1 72 ? -14.347 0.438 -0.097 1.00 96.44 72 THR A N 1
ATOM 528 C CA . THR A 1 72 ? -15.396 1.456 -0.153 1.00 96.44 72 THR A CA 1
ATOM 529 C C . THR A 1 72 ? -16.492 1.055 -1.136 1.00 96.44 72 THR A C 1
ATOM 531 O O . THR A 1 72 ? -16.341 0.112 -1.916 1.00 96.44 72 THR A O 1
ATOM 534 N N . ASP A 1 73 ? -17.615 1.758 -1.092 1.00 95.31 73 ASP A N 1
ATOM 535 C CA . ASP A 1 73 ? -18.771 1.524 -1.955 1.00 95.31 73 ASP A CA 1
ATOM 536 C C . ASP A 1 73 ? -18.712 2.232 -3.317 1.00 95.31 73 ASP A C 1
ATOM 538 O O . ASP A 1 73 ? -19.653 2.120 -4.105 1.00 95.31 73 ASP A O 1
ATOM 542 N N . ASP A 1 74 ? -17.624 2.939 -3.630 1.00 92.44 74 ASP A N 1
ATOM 543 C CA . ASP A 1 74 ? -17.493 3.603 -4.924 1.00 92.44 74 A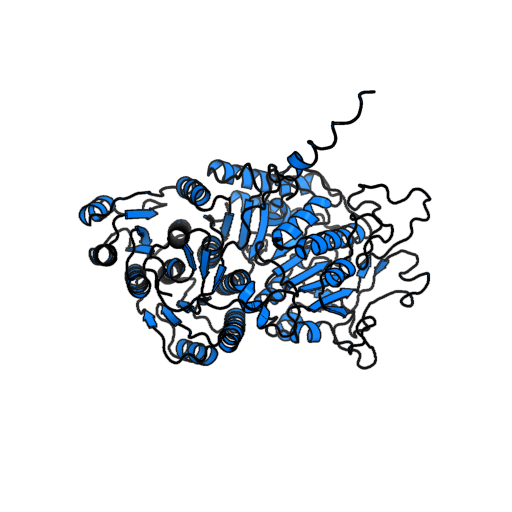SP A CA 1
ATOM 544 C C . ASP A 1 74 ? -17.168 2.591 -6.031 1.00 92.44 74 ASP A C 1
ATOM 546 O O . ASP A 1 74 ? -16.038 2.117 -6.187 1.00 92.44 74 ASP A O 1
ATOM 550 N N . THR A 1 75 ? -18.188 2.270 -6.823 1.00 83.44 75 THR A N 1
ATOM 551 C CA . THR A 1 75 ? -18.096 1.369 -7.977 1.00 83.44 75 THR A CA 1
ATOM 552 C C . THR A 1 75 ? -17.533 2.032 -9.232 1.00 83.44 75 THR A C 1
ATOM 554 O O . THR A 1 75 ? -17.273 1.331 -10.209 1.00 83.44 75 THR A O 1
ATOM 557 N N . ASN A 1 76 ? -17.346 3.357 -9.244 1.00 88.12 76 ASN A N 1
ATOM 558 C CA . ASN A 1 76 ? -16.693 4.054 -10.358 1.00 88.12 76 ASN A CA 1
ATOM 559 C C . ASN A 1 76 ? -15.167 3.912 -10.295 1.00 88.12 76 ASN A C 1
ATOM 561 O O . ASN A 1 76 ? -14.481 4.067 -11.308 1.00 88.12 76 ASN A O 1
ATOM 565 N N . VAL A 1 77 ? -14.628 3.586 -9.119 1.00 92.56 77 VAL A N 1
ATOM 566 C CA . VAL A 1 77 ? -13.209 3.292 -8.924 1.00 92.56 77 VAL A CA 1
ATOM 567 C C . VAL A 1 77 ? -12.904 1.912 -9.506 1.00 92.56 77 VAL A C 1
ATOM 569 O O . VAL A 1 77 ? -13.167 0.877 -8.895 1.00 92.56 77 VAL A O 1
ATOM 572 N N . VAL A 1 78 ? -12.330 1.883 -10.712 1.00 94.56 78 VAL A N 1
ATOM 573 C CA . VAL A 1 78 ? -12.106 0.633 -11.462 1.00 94.56 78 VAL A CA 1
ATOM 574 C C . VAL A 1 78 ? -11.236 -0.383 -10.705 1.00 94.56 78 VAL A C 1
ATOM 576 O O . VAL A 1 78 ? -11.482 -1.584 -10.790 1.00 94.56 78 VAL A O 1
ATOM 579 N N . THR A 1 79 ? -10.281 0.076 -9.889 1.00 95.50 79 THR A N 1
ATOM 580 C CA . THR A 1 79 ? -9.431 -0.823 -9.090 1.00 95.50 79 THR A CA 1
ATOM 581 C C . THR A 1 79 ? -10.226 -1.607 -8.032 1.00 95.50 79 THR A C 1
ATOM 583 O O . THR A 1 79 ? -9.911 -2.772 -7.779 1.00 95.50 79 THR A O 1
ATOM 586 N N . ASN A 1 80 ? -11.322 -1.042 -7.493 1.00 95.44 80 ASN A N 1
ATOM 587 C CA . ASN A 1 80 ? -12.235 -1.762 -6.594 1.00 95.44 80 ASN A CA 1
ATOM 588 C C . ASN A 1 80 ? -12.886 -2.934 -7.330 1.00 95.44 80 ASN A C 1
ATOM 590 O O . ASN A 1 80 ? -12.920 -4.050 -6.813 1.00 95.44 80 ASN A O 1
ATOM 594 N N . LYS A 1 81 ? -13.354 -2.694 -8.562 1.00 95.44 81 LYS A N 1
ATOM 595 C CA . LYS A 1 81 ? -13.929 -3.738 -9.414 1.00 95.44 81 LYS A CA 1
ATOM 596 C C . LYS A 1 81 ? -12.913 -4.844 -9.690 1.00 95.44 81 LYS A C 1
ATOM 598 O O . LYS A 1 81 ? -13.208 -6.004 -9.435 1.00 95.44 81 LYS A O 1
ATOM 603 N N . TYR A 1 82 ? -11.710 -4.492 -10.138 1.00 96.69 82 TYR A N 1
ATOM 604 C CA . TYR A 1 82 ? -10.666 -5.477 -10.425 1.00 96.69 82 TYR A CA 1
ATOM 605 C C . TYR A 1 82 ? -10.292 -6.317 -9.203 1.00 96.69 82 TYR A C 1
ATOM 607 O O . TYR A 1 82 ? -10.086 -7.522 -9.317 1.00 96.69 82 TYR A O 1
ATOM 615 N N . LEU A 1 83 ? -10.219 -5.705 -8.019 1.00 97.50 83 LEU A N 1
ATOM 616 C CA . LEU A 1 83 ? -9.959 -6.441 -6.784 1.00 97.50 83 LEU A CA 1
ATOM 617 C C . LEU A 1 83 ? -11.109 -7.396 -6.431 1.00 97.50 83 LEU A C 1
ATOM 619 O O . LEU A 1 83 ? -10.847 -8.528 -6.033 1.00 97.50 83 LEU A O 1
ATOM 623 N N . LEU A 1 84 ? -12.365 -6.969 -6.593 1.00 97.00 84 LEU A N 1
ATOM 624 C CA . LEU A 1 84 ? -13.533 -7.824 -6.360 1.00 97.00 84 LEU A CA 1
ATOM 625 C C . LEU A 1 84 ? -13.613 -8.988 -7.356 1.00 97.00 84 LEU A C 1
ATOM 627 O O . LEU A 1 84 ? -13.935 -10.097 -6.940 1.00 97.00 84 LEU A O 1
ATOM 631 N N . ASP A 1 85 ? -13.281 -8.764 -8.629 1.00 96.88 85 ASP A N 1
ATOM 632 C CA . ASP A 1 85 ? -13.255 -9.807 -9.662 1.00 96.88 85 ASP A CA 1
ATOM 633 C C . ASP A 1 85 ? -12.179 -10.872 -9.348 1.00 96.88 85 ASP A C 1
ATOM 635 O O . ASP A 1 85 ? -12.436 -12.082 -9.405 1.00 96.88 85 ASP A O 1
ATOM 639 N N . ASP A 1 86 ? -10.983 -10.440 -8.931 1.00 97.75 86 ASP A N 1
ATOM 640 C CA . ASP A 1 86 ? -9.911 -11.353 -8.512 1.00 97.75 86 ASP A CA 1
ATOM 641 C C . ASP A 1 86 ? -10.264 -12.106 -7.228 1.00 97.75 86 ASP A C 1
ATOM 643 O O . ASP A 1 86 ? -9.975 -13.300 -7.104 1.00 97.75 86 ASP A O 1
ATOM 647 N N . TRP A 1 87 ? -10.913 -11.429 -6.283 1.00 97.81 87 TRP A N 1
ATOM 648 C CA . TRP A 1 87 ? -11.371 -12.029 -5.036 1.00 97.81 87 TRP A CA 1
ATOM 649 C C . TRP A 1 87 ? -12.480 -13.062 -5.265 1.00 97.81 87 TRP A C 1
ATOM 651 O O . TRP A 1 87 ? -12.409 -14.167 -4.725 1.00 97.81 87 TRP A O 1
ATOM 661 N N . ALA A 1 88 ? -13.457 -12.757 -6.124 1.00 97.38 88 ALA A N 1
ATOM 662 C CA .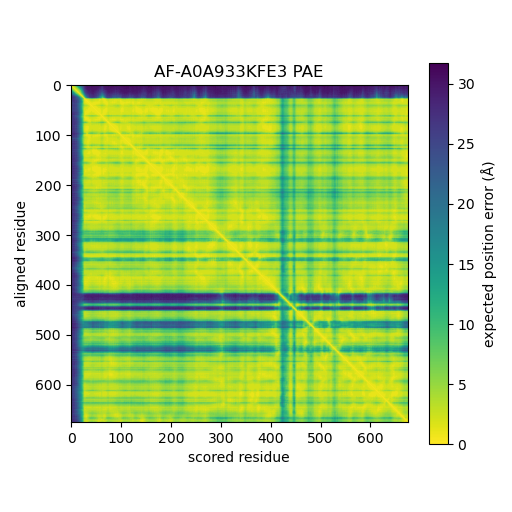 ALA A 1 88 ? -14.499 -13.694 -6.540 1.00 97.38 88 ALA A CA 1
ATOM 663 C C . ALA A 1 88 ? -13.890 -14.950 -7.177 1.00 97.38 88 ALA A C 1
ATOM 665 O O . ALA A 1 88 ? -14.290 -16.070 -6.855 1.00 97.38 88 ALA A O 1
ATOM 666 N N . THR A 1 89 ? -12.876 -14.768 -8.028 1.00 97.06 89 THR A N 1
ATOM 667 C CA . THR A 1 89 ? -12.144 -15.869 -8.666 1.00 97.06 89 THR A CA 1
ATOM 668 C C . THR A 1 89 ? -11.447 -16.756 -7.629 1.00 97.06 89 THR A C 1
ATOM 670 O O . THR A 1 89 ? -11.580 -17.982 -7.675 1.00 97.06 89 THR A O 1
ATOM 673 N N . TYR A 1 90 ? -10.772 -16.160 -6.641 1.00 97.06 90 TYR A N 1
ATOM 674 C CA . TYR A 1 90 ? -10.156 -16.896 -5.533 1.00 97.06 90 TYR A CA 1
ATOM 675 C C . TYR A 1 90 ? -11.188 -17.690 -4.709 1.00 97.06 90 TYR A C 1
ATOM 677 O O . TYR A 1 90 ? -10.991 -18.880 -4.434 1.00 97.06 90 TYR A O 1
ATOM 685 N N . LEU A 1 91 ? -12.309 -17.067 -4.340 1.00 96.00 91 LEU A N 1
ATOM 686 C CA . LEU A 1 91 ? -13.366 -17.713 -3.556 1.00 96.00 91 LEU A CA 1
ATOM 687 C C . LEU A 1 91 ? -14.031 -18.862 -4.318 1.00 96.00 91 LEU A C 1
ATOM 689 O O . LEU A 1 91 ? -14.205 -19.948 -3.764 1.00 96.00 91 LEU A O 1
ATOM 693 N N . ALA A 1 92 ? -14.339 -18.662 -5.601 1.00 96.12 92 ALA A N 1
ATOM 694 C CA . ALA A 1 92 ? -14.894 -19.704 -6.458 1.00 96.12 92 ALA A CA 1
ATOM 695 C C . ALA A 1 92 ? -13.943 -20.904 -6.566 1.00 96.12 92 ALA A C 1
ATOM 697 O O . ALA A 1 92 ? -14.371 -22.053 -6.456 1.00 96.12 92 ALA A O 1
ATOM 698 N N . ALA A 1 93 ? -12.641 -20.645 -6.711 1.00 95.69 93 ALA A N 1
ATOM 699 C CA . ALA A 1 93 ? -11.634 -21.690 -6.837 1.00 95.69 93 ALA A CA 1
ATOM 700 C C . ALA A 1 93 ? -11.359 -22.456 -5.529 1.00 95.69 93 ALA A C 1
ATOM 702 O O . ALA A 1 93 ? -10.820 -23.562 -5.573 1.00 95.69 93 ALA A O 1
ATOM 703 N N . THR A 1 94 ? -11.706 -21.884 -4.374 1.00 94.50 94 THR A N 1
ATOM 704 C CA . THR A 1 94 ? -11.585 -22.534 -3.056 1.00 94.50 94 THR A CA 1
ATOM 705 C C . THR A 1 94 ? -12.902 -23.137 -2.563 1.00 94.50 94 THR A C 1
ATOM 707 O O . THR A 1 94 ? -12.891 -23.941 -1.634 1.00 94.50 94 THR A O 1
ATOM 710 N N . GLY A 1 95 ? -14.035 -22.776 -3.175 1.00 91.44 95 GLY A N 1
ATOM 711 C CA . GLY A 1 95 ? -15.371 -23.183 -2.734 1.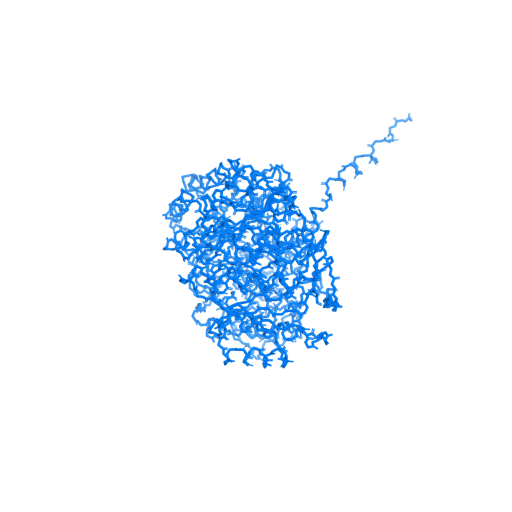00 91.44 95 GLY A CA 1
ATOM 712 C C . GLY A 1 95 ? -15.785 -22.566 -1.393 1.00 91.44 95 GLY A C 1
ATOM 713 O O . GLY A 1 95 ? -16.694 -23.073 -0.734 1.00 91.44 95 GLY A O 1
ATOM 714 N N . ALA A 1 96 ? -15.102 -21.506 -0.959 1.00 88.88 96 ALA A N 1
ATOM 715 C CA . ALA A 1 96 ? -15.315 -20.910 0.348 1.00 88.88 96 ALA A CA 1
ATOM 716 C C . ALA A 1 96 ? -16.654 -20.176 0.423 1.00 88.88 96 ALA A C 1
ATOM 718 O O . ALA A 1 96 ? -17.026 -19.418 -0.474 1.00 88.88 96 ALA A O 1
ATOM 719 N N . ARG A 1 97 ? -17.372 -20.361 1.533 1.00 84.81 97 ARG A N 1
ATOM 720 C CA . ARG A 1 97 ? -18.584 -19.587 1.799 1.00 84.81 97 ARG A CA 1
ATOM 721 C C . ARG A 1 97 ? -18.191 -18.196 2.285 1.00 84.81 97 ARG A C 1
ATOM 723 O O . ARG A 1 97 ? -17.664 -18.060 3.384 1.00 84.81 97 ARG A O 1
ATOM 730 N N . GLN A 1 98 ? -18.490 -17.184 1.479 1.00 90.00 98 GLN A N 1
ATOM 731 C CA . GLN A 1 98 ? -18.210 -15.795 1.818 1.00 90.00 98 GLN A CA 1
ATOM 732 C C . GLN A 1 98 ? -19.192 -15.230 2.860 1.00 90.00 98 GLN A C 1
ATOM 734 O O . GLN A 1 98 ? -20.400 -15.463 2.773 1.00 90.00 98 GLN A O 1
ATOM 739 N N . SER A 1 99 ? -18.676 -14.407 3.774 1.00 93.75 99 SER A N 1
ATOM 740 C CA . SER A 1 99 ? -19.439 -13.421 4.549 1.00 93.75 99 SER A CA 1
ATOM 741 C C . SER A 1 99 ? -19.374 -12.043 3.877 1.00 93.75 99 SER A C 1
ATOM 743 O O . SER A 1 99 ? -18.286 -11.547 3.589 1.00 93.75 99 SER A O 1
ATOM 745 N N . LEU A 1 100 ? -20.523 -11.422 3.599 1.00 97.50 100 LEU A N 1
ATOM 746 C CA . LEU A 1 100 ? -20.610 -10.095 2.980 1.00 97.50 100 LEU A CA 1
ATOM 747 C C . LEU A 1 100 ? -21.262 -9.103 3.944 1.00 97.50 100 LEU A C 1
ATOM 749 O O . LEU A 1 100 ? -22.377 -9.338 4.412 1.00 97.50 100 LEU A O 1
ATOM 753 N N . VAL A 1 101 ? -20.584 -7.991 4.217 1.00 98.19 101 VAL A N 1
ATOM 754 C CA . VAL A 1 101 ? -21.048 -6.957 5.149 1.00 98.19 101 VAL A CA 1
ATOM 755 C C . VAL A 1 101 ? -21.055 -5.596 4.461 1.00 98.19 101 VAL A C 1
ATOM 757 O O . VAL A 1 101 ? -20.051 -5.175 3.894 1.00 98.19 101 VAL A O 1
ATOM 760 N N . PHE A 1 102 ? -22.176 -4.888 4.548 1.00 98.50 102 PHE A N 1
ATOM 761 C CA . PHE A 1 102 ? -22.310 -3.495 4.130 1.00 98.50 102 PHE A CA 1
ATOM 762 C C . PHE A 1 102 ? -22.418 -2.602 5.365 1.00 98.50 102 PHE A C 1
ATOM 764 O O . PHE A 1 102 ? -23.211 -2.891 6.261 1.00 98.50 102 PHE A O 1
ATOM 771 N N . VAL A 1 103 ? -21.633 -1.530 5.425 1.00 98.50 103 VAL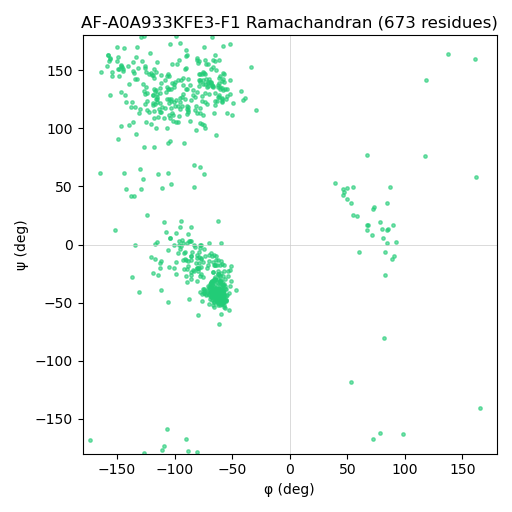 A N 1
ATOM 772 C CA . VAL A 1 103 ? -21.569 -0.614 6.573 1.00 98.50 103 VAL A CA 1
ATOM 773 C C . VAL A 1 103 ? -21.869 0.811 6.123 1.00 98.50 103 VAL A C 1
ATOM 775 O O . VAL A 1 103 ? -21.245 1.314 5.192 1.00 98.50 103 VAL A O 1
ATOM 778 N N . GLY A 1 104 ? -22.782 1.477 6.825 1.00 96.75 104 GLY A N 1
ATOM 779 C CA . GLY A 1 104 ? -23.255 2.814 6.478 1.00 96.75 104 GLY A CA 1
ATOM 780 C C . GLY A 1 104 ? -24.275 2.797 5.339 1.00 96.75 104 GLY A C 1
ATOM 781 O O . GLY A 1 104 ? -24.866 1.761 5.020 1.00 96.75 104 GLY A O 1
ATOM 782 N N . ASP A 1 105 ? -24.473 3.959 4.724 1.00 94.81 105 ASP A N 1
ATOM 783 C CA . ASP A 1 105 ? -25.526 4.209 3.734 1.00 94.81 105 ASP A CA 1
ATOM 784 C C . ASP A 1 105 ? -25.133 3.753 2.312 1.00 94.81 105 ASP A C 1
ATOM 786 O O . ASP A 1 105 ? -25.278 4.487 1.337 1.00 94.81 105 ASP A O 1
ATOM 790 N N . VAL A 1 106 ? -24.638 2.514 2.185 1.00 96.44 106 VAL A N 1
ATOM 791 C CA . VAL A 1 106 ? -24.259 1.922 0.890 1.00 96.44 106 VAL A CA 1
ATOM 792 C C . VAL A 1 106 ? -25.499 1.799 -0.014 1.00 96.44 106 VAL A C 1
ATOM 794 O O . VAL A 1 106 ? -26.458 1.119 0.380 1.00 96.44 106 VAL A O 1
ATOM 797 N N . PRO A 1 107 ? -25.498 2.375 -1.234 1.00 95.19 107 PRO A N 1
ATOM 798 C CA . PRO A 1 107 ? -26.656 2.341 -2.124 1.00 95.19 107 PRO A CA 1
ATOM 799 C C . PRO A 1 107 ? -27.105 0.919 -2.482 1.00 95.19 107 PRO A C 1
ATOM 801 O O . PRO A 1 107 ? -26.286 0.053 -2.782 1.00 95.19 107 PRO A O 1
ATOM 804 N N . GLU A 1 108 ? -28.418 0.678 -2.542 1.00 95.00 108 GLU A N 1
ATOM 805 C CA . GLU A 1 108 ? -28.973 -0.657 -2.831 1.00 95.00 108 GLU A CA 1
ATOM 806 C C . GLU A 1 108 ? -28.491 -1.232 -4.172 1.00 95.00 108 GLU A C 1
ATOM 808 O O . GLU A 1 108 ? -28.140 -2.406 -4.248 1.00 95.00 108 GLU A O 1
ATOM 813 N N . ALA A 1 109 ? -28.406 -0.402 -5.218 1.00 95.50 109 ALA A N 1
ATOM 814 C CA . ALA A 1 109 ? -27.882 -0.828 -6.517 1.00 95.50 109 ALA A CA 1
ATOM 815 C C . ALA A 1 109 ? -26.415 -1.286 -6.422 1.00 95.50 109 ALA A C 1
ATOM 817 O O . ALA A 1 109 ? -26.043 -2.302 -7.010 1.00 95.50 109 ALA A O 1
ATOM 818 N N . THR A 1 110 ? -25.602 -0.580 -5.631 1.00 96.31 110 THR A N 1
ATOM 819 C CA . THR A 1 110 ? -24.220 -0.970 -5.330 1.00 96.31 110 THR A CA 1
ATOM 820 C C . THR A 1 110 ? -24.179 -2.301 -4.583 1.00 96.31 110 THR A C 1
ATOM 822 O O . THR A 1 110 ? -23.416 -3.189 -4.963 1.00 96.31 110 THR A O 1
ATOM 825 N N . ARG A 1 111 ? -25.035 -2.485 -3.565 1.00 96.75 111 ARG A N 1
ATOM 826 C CA . ARG A 1 111 ? -25.122 -3.747 -2.811 1.00 96.75 111 ARG A CA 1
ATOM 827 C C . ARG A 1 111 ? -25.438 -4.927 -3.725 1.00 96.75 111 ARG A C 1
ATOM 829 O O . ARG A 1 111 ? -24.715 -5.920 -3.696 1.00 96.75 111 ARG A O 1
ATOM 836 N N . GLN A 1 112 ? -26.457 -4.788 -4.571 1.00 95.88 112 GLN A N 1
ATOM 837 C CA . GLN A 1 112 ? -26.866 -5.820 -5.527 1.00 95.88 112 GLN A CA 1
ATOM 838 C C . GLN A 1 112 ? -25.767 -6.132 -6.549 1.00 95.88 112 GLN A C 1
ATOM 840 O O . GLN A 1 112 ? -25.522 -7.301 -6.845 1.00 95.88 112 GLN A O 1
ATOM 845 N N . GLY A 1 113 ? -25.070 -5.108 -7.053 1.00 96.00 113 GLY A N 1
ATOM 846 C CA . GLY A 1 113 ? -23.939 -5.286 -7.965 1.00 96.00 113 GLY A CA 1
ATOM 847 C C . GLY A 1 113 ? -22.811 -6.107 -7.338 1.00 96.00 113 GLY A C 1
ATOM 848 O O . GLY A 1 113 ? -22.360 -7.087 -7.926 1.00 96.00 113 GLY A O 1
ATOM 849 N N . ILE A 1 114 ? -22.410 -5.770 -6.110 1.00 96.75 114 ILE A N 1
ATOM 850 C CA . ILE A 1 114 ? -21.340 -6.481 -5.393 1.00 96.75 114 ILE A CA 1
ATOM 851 C C . ILE A 1 114 ? -21.770 -7.906 -5.012 1.00 96.75 114 ILE A C 1
ATOM 853 O O . ILE A 1 114 ? -20.989 -8.846 -5.162 1.00 96.75 114 ILE A O 1
ATOM 857 N N . GLN A 1 115 ? -23.016 -8.096 -4.569 1.00 96.62 115 GLN A N 1
ATOM 858 C CA . GLN A 1 115 ? -23.591 -9.422 -4.311 1.00 96.62 115 GLN A CA 1
ATOM 859 C C . GLN A 1 115 ? -23.554 -10.313 -5.557 1.00 96.62 115 GLN A C 1
ATOM 861 O O . GLN A 1 115 ? -23.212 -11.493 -5.455 1.00 96.62 115 GLN A O 1
ATOM 866 N N . ALA A 1 116 ? -23.866 -9.752 -6.729 1.00 95.56 116 ALA A N 1
ATOM 867 C CA . ALA A 1 116 ? -23.798 -10.467 -7.997 1.00 95.56 116 ALA A CA 1
ATOM 868 C C . ALA A 1 116 ? -22.354 -10.842 -8.365 1.00 95.56 116 ALA A C 1
ATOM 870 O O . ALA A 1 116 ? -22.104 -12.008 -8.668 1.00 95.56 116 ALA A O 1
ATOM 871 N N . THR A 1 117 ? -21.400 -9.904 -8.273 1.00 95.38 117 THR A N 1
ATOM 872 C CA . THR A 1 117 ? -19.971 -10.169 -8.541 1.00 95.38 117 THR A CA 1
ATOM 873 C C . THR A 1 117 ? -19.419 -11.283 -7.654 1.00 95.38 117 THR A C 1
ATOM 875 O O . THR A 1 117 ? -18.725 -12.174 -8.133 1.00 95.38 117 THR A O 1
ATOM 878 N N . LEU A 1 118 ? -19.758 -11.271 -6.363 1.00 95.31 118 LEU A N 1
ATOM 879 C CA . LEU A 1 118 ? -19.253 -12.241 -5.389 1.00 95.31 118 LEU A CA 1
ATOM 880 C C . LEU A 1 118 ? -20.099 -13.523 -5.306 1.00 95.31 118 LEU A C 1
ATOM 882 O O . LEU A 1 118 ? -19.830 -14.374 -4.460 1.00 95.31 118 LEU A O 1
ATOM 886 N N . ASN A 1 119 ? -21.134 -13.658 -6.145 1.00 94.00 119 ASN A N 1
ATOM 887 C CA . ASN A 1 119 ? -22.103 -14.758 -6.109 1.00 94.00 119 ASN A CA 1
ATOM 888 C C . ASN A 1 119 ? -22.636 -15.038 -4.684 1.00 94.00 119 ASN A C 1
ATOM 890 O O . ASN A 1 119 ? -22.697 -16.178 -4.218 1.00 94.00 119 ASN A O 1
ATOM 894 N N . CYS A 1 120 ? -22.984 -13.971 -3.962 1.00 93.31 120 CYS A N 1
ATOM 895 C CA . CYS A 1 120 ? -23.351 -14.012 -2.552 1.00 93.31 120 CYS A CA 1
ATOM 896 C C . CYS A 1 120 ? -24.732 -13.378 -2.346 1.00 93.31 120 CYS A C 1
ATOM 898 O O . CYS A 1 120 ? -24.881 -12.161 -2.384 1.00 93.31 120 CYS A O 1
ATOM 900 N N . SER A 1 121 ? -25.758 -14.200 -2.112 1.00 88.00 121 SER A N 1
ATOM 901 C CA . SER A 1 121 ? -27.143 -13.726 -1.965 1.00 88.00 121 SER A CA 1
ATOM 902 C C . SER A 1 121 ? -27.509 -13.272 -0.548 1.00 88.00 121 SER A C 1
ATOM 904 O O . SER A 1 121 ? -28.606 -12.762 -0.334 1.00 88.00 121 SER A O 1
ATOM 906 N N . GLN A 1 122 ? -26.647 -13.520 0.442 1.00 91.00 122 GLN A N 1
ATOM 907 C CA . GLN A 1 122 ? -26.869 -13.139 1.837 1.00 91.00 122 GLN A CA 1
ATOM 908 C C . GLN A 1 122 ? -25.809 -12.131 2.265 1.00 91.00 122 GLN A C 1
ATOM 910 O O . GLN A 1 122 ? -24.622 -12.354 2.056 1.00 91.00 122 GLN A O 1
ATOM 915 N N . SER A 1 123 ? -26.235 -11.048 2.906 1.00 96.00 123 SER A N 1
ATOM 916 C CA . SER A 1 123 ? -25.328 -10.047 3.461 1.00 96.00 123 SER A CA 1
ATOM 917 C C . SER A 1 123 ? -25.866 -9.473 4.761 1.00 96.00 123 SER A C 1
ATOM 919 O O . SER A 1 123 ? -27.079 -9.342 4.933 1.00 96.00 123 SER A O 1
ATOM 921 N N . THR A 1 124 ? -24.960 -9.060 5.636 1.00 96.94 124 THR A N 1
ATOM 922 C CA . THR A 1 124 ? -25.277 -8.235 6.801 1.00 96.94 124 THR A CA 1
ATOM 923 C C . THR A 1 124 ? -25.246 -6.766 6.394 1.00 96.94 124 THR A C 1
ATOM 925 O O . THR A 1 124 ? -24.336 -6.338 5.688 1.00 96.94 124 THR A O 1
ATOM 928 N N . VAL A 1 125 ? -26.222 -5.979 6.849 1.00 97.38 125 VAL A N 1
ATOM 929 C CA . VAL A 1 125 ? -26.243 -4.525 6.644 1.00 97.38 125 VAL A CA 1
ATOM 930 C C . VAL A 1 125 ? -26.217 -3.830 8.002 1.00 97.38 125 VAL A C 1
ATOM 932 O O . VAL A 1 125 ? -27.100 -4.028 8.836 1.00 97.38 125 VAL A O 1
ATOM 935 N N . ILE A 1 126 ? -25.191 -3.014 8.226 1.00 97.62 126 ILE A N 1
ATOM 936 C CA . ILE A 1 126 ? -25.011 -2.184 9.414 1.00 97.62 126 ILE A CA 1
ATOM 937 C C . ILE A 1 126 ? -25.317 -0.739 9.023 1.00 97.62 126 ILE A C 1
ATOM 939 O O . ILE A 1 126 ? -24.433 0.018 8.634 1.00 97.62 126 ILE A O 1
ATOM 943 N N . GLU A 1 127 ? -26.591 -0.367 9.115 1.00 91.00 127 GLU A N 1
ATOM 944 C CA . GLU A 1 127 ? -27.058 0.974 8.741 1.00 91.00 127 GLU A CA 1
ATOM 945 C C . GLU A 1 127 ? -26.784 2.018 9.831 1.00 91.00 127 GLU A C 1
ATOM 947 O O . GLU A 1 127 ? -26.705 1.692 11.027 1.00 91.00 127 GLU A O 1
ATOM 952 N N . GLY A 1 128 ? -26.717 3.283 9.416 1.00 88.62 128 GLY A N 1
ATOM 953 C CA . GLY A 1 128 ? -26.561 4.451 10.275 1.00 88.62 128 GLY A CA 1
ATOM 954 C C . GLY A 1 128 ? -25.569 5.456 9.694 1.00 88.62 128 GLY A C 1
ATOM 955 O O . GLY A 1 128 ? -24.770 5.115 8.830 1.00 88.62 128 GLY A O 1
ATOM 956 N N . SER A 1 129 ? -25.600 6.679 10.222 1.00 89.69 129 SER A N 1
ATOM 957 C CA . SER A 1 129 ? -24.682 7.768 9.855 1.00 89.69 129 SER A CA 1
ATOM 958 C C . SER A 1 129 ? -23.803 8.244 11.019 1.00 89.69 129 SER A C 1
ATOM 960 O O . SER A 1 129 ? -22.833 8.969 10.819 1.00 89.69 129 SER A O 1
ATOM 962 N N . ASP A 1 130 ? -24.124 7.827 12.248 1.00 95.38 130 ASP A N 1
ATOM 963 C CA . ASP A 1 130 ? -23.361 8.153 13.453 1.00 95.38 130 ASP A CA 1
ATOM 964 C C . ASP A 1 130 ? -22.245 7.115 13.681 1.00 95.38 130 ASP A C 1
ATOM 966 O O . ASP A 1 130 ? -22.559 5.940 13.931 1.00 95.38 130 ASP A O 1
ATOM 970 N N . PRO A 1 131 ? -20.959 7.521 13.679 1.00 96.94 131 PRO A N 1
ATOM 971 C CA . PRO A 1 131 ? -19.836 6.599 13.847 1.00 96.94 131 PRO A CA 1
ATOM 972 C C . PRO A 1 131 ? -19.904 5.803 15.150 1.00 96.94 131 PRO A C 1
ATOM 974 O O . PRO A 1 131 ? -19.539 4.630 15.177 1.00 96.94 131 PRO A O 1
ATOM 977 N N . SER A 1 132 ? -20.412 6.396 16.237 1.00 97.69 132 SER A N 1
ATOM 978 C CA . SER A 1 132 ? -20.542 5.710 17.528 1.00 97.69 132 SER A CA 1
ATOM 979 C C . SER A 1 132 ? -21.585 4.591 17.485 1.00 97.69 132 SER A C 1
ATOM 981 O O . SER A 1 132 ? -21.393 3.521 18.066 1.00 97.69 132 SER A O 1
ATOM 983 N N . VAL A 1 133 ? -22.683 4.792 16.749 1.00 97.62 133 VAL A N 1
ATOM 984 C CA . VAL A 1 133 ? -23.711 3.766 16.529 1.00 97.62 133 VAL A CA 1
ATOM 985 C C . VAL A 1 133 ? -23.164 2.648 15.648 1.00 97.62 133 VAL A C 1
ATOM 987 O O . VAL A 1 133 ? -23.325 1.478 16.000 1.00 97.62 133 VAL A O 1
ATOM 990 N N . ILE A 1 134 ? -22.496 2.999 14.548 1.00 98.31 134 ILE A N 1
ATOM 991 C CA . ILE A 1 134 ? -21.902 2.038 13.612 1.00 98.31 134 ILE A CA 1
ATOM 992 C C . ILE A 1 134 ? -20.850 1.180 14.318 1.00 98.31 134 ILE A C 1
ATOM 994 O O . ILE A 1 134 ? -20.950 -0.045 14.282 1.00 98.31 134 ILE A O 1
ATOM 998 N N . ALA A 1 135 ? -19.916 1.793 15.046 1.00 98.69 135 ALA A N 1
ATOM 999 C CA . ALA A 1 135 ? -18.870 1.093 15.789 1.00 98.69 135 ALA A CA 1
ATOM 1000 C C . ALA A 1 135 ? -19.440 0.054 16.773 1.00 98.69 135 ALA A C 1
ATOM 1002 O O . ALA A 1 135 ? -19.000 -1.095 16.806 1.00 98.69 135 ALA A O 1
ATOM 1003 N N . ARG A 1 136 ? -20.496 0.406 17.522 1.00 98.50 136 ARG A N 1
ATOM 1004 C CA . ARG A 1 136 ? -21.193 -0.534 18.421 1.00 98.50 136 ARG A CA 1
ATOM 1005 C C . ARG A 1 136 ? -21.821 -1.714 17.684 1.00 98.50 136 ARG A C 1
ATOM 1007 O O . ARG A 1 136 ? -21.819 -2.831 18.203 1.00 98.50 136 ARG A O 1
ATOM 1014 N N . ARG A 1 137 ? -22.408 -1.468 16.510 1.00 98.50 137 ARG A N 1
ATOM 1015 C CA . ARG A 1 137 ? -23.034 -2.514 15.691 1.00 98.50 137 ARG A CA 1
ATOM 1016 C C . ARG A 1 137 ? -21.980 -3.439 15.089 1.00 98.50 137 ARG A C 1
ATOM 1018 O O . ARG A 1 137 ? -22.139 -4.648 15.209 1.00 98.50 137 ARG A O 1
ATOM 1025 N N . ILE A 1 138 ? -20.883 -2.887 14.564 1.00 98.62 138 ILE A N 1
ATOM 1026 C CA . ILE A 1 138 ? -19.719 -3.657 14.098 1.00 98.62 138 ILE A CA 1
ATOM 1027 C C . ILE A 1 138 ? -19.191 -4.548 15.227 1.00 98.62 138 ILE A C 1
ATOM 1029 O O . ILE A 1 138 ? -19.007 -5.747 15.018 1.00 98.62 138 ILE A O 1
ATOM 1033 N N . ALA A 1 139 ? -19.018 -3.997 16.433 1.00 98.56 139 ALA A N 1
ATOM 1034 C CA . ALA A 1 139 ? -18.525 -4.745 17.586 1.00 98.56 139 ALA A CA 1
ATOM 1035 C C . ALA A 1 139 ? -19.425 -5.945 17.942 1.00 98.56 139 ALA A C 1
ATOM 1037 O O . ALA A 1 139 ? -18.938 -7.058 18.113 1.00 98.56 139 ALA A O 1
ATOM 1038 N N . LYS A 1 140 ? -20.749 -5.752 18.005 1.00 97.75 140 LYS A N 1
ATOM 1039 C CA . LYS A 1 140 ? -21.710 -6.837 18.297 1.00 97.75 140 LYS A CA 1
ATOM 1040 C C . LYS A 1 140 ? -21.801 -7.882 17.185 1.00 97.75 140 LYS A C 1
ATOM 1042 O O . LYS A 1 140 ? -22.027 -9.067 17.446 1.00 97.75 140 LYS A O 1
ATOM 1047 N N . ASP A 1 141 ? -21.662 -7.438 15.942 1.00 96.88 141 ASP A N 1
ATOM 1048 C CA . ASP A 1 141 ? -21.698 -8.319 14.784 1.00 96.88 141 ASP A CA 1
ATOM 1049 C C . ASP A 1 141 ? -20.455 -9.216 14.729 1.00 96.88 141 ASP A C 1
ATOM 1051 O O . ASP A 1 141 ? -20.588 -10.409 14.472 1.00 96.88 141 ASP A O 1
ATOM 1055 N N . ASN A 1 142 ? -19.279 -8.700 15.098 1.00 97.31 142 ASN A N 1
ATOM 1056 C CA . ASN A 1 142 ? -18.002 -9.384 14.867 1.00 97.31 142 ASN A CA 1
ATOM 1057 C C . ASN A 1 142 ? -17.376 -10.025 16.111 1.00 97.31 142 ASN A C 1
ATOM 1059 O O . ASN A 1 142 ? -16.604 -10.965 15.963 1.00 97.31 142 ASN A O 1
ATOM 1063 N N . TRP A 1 143 ? -17.761 -9.628 17.327 1.00 98.12 143 TRP A N 1
ATOM 1064 C CA . TRP A 1 143 ? -17.288 -10.262 18.562 1.00 98.12 143 TRP A CA 1
ATOM 1065 C C . TRP A 1 143 ? -18.442 -10.906 19.335 1.00 98.12 143 TRP A C 1
ATOM 1067 O O . TRP A 1 143 ? -19.489 -10.302 19.552 1.00 98.12 143 TRP A O 1
ATOM 1077 N N . SER A 1 144 ? -18.256 -12.155 19.762 1.00 97.12 144 SER A N 1
ATOM 1078 C CA . SER A 1 144 ? -19.096 -12.817 20.768 1.00 97.12 144 SER A CA 1
ATOM 1079 C C . SER A 1 144 ? -18.620 -12.517 22.190 1.00 97.12 144 SER A C 1
ATOM 1081 O O . SER A 1 144 ? -19.434 -12.468 23.110 1.00 97.12 144 SER A O 1
ATOM 1083 N N . ALA A 1 145 ? -17.317 -12.286 22.359 1.00 97.19 145 ALA A N 1
ATOM 1084 C CA . ALA A 1 145 ? -16.694 -11.821 23.587 1.00 97.19 145 ALA A CA 1
ATOM 1085 C C . ALA A 1 145 ? -15.356 -11.132 23.272 1.00 97.19 145 ALA A C 1
ATOM 1087 O O . ALA A 1 145 ? -14.747 -11.397 22.239 1.00 97.19 145 ALA A O 1
ATOM 1088 N N . THR A 1 146 ? -14.892 -10.270 24.173 1.00 97.38 146 THR A N 1
ATOM 1089 C CA . THR A 1 146 ? -13.521 -9.745 24.199 1.00 97.38 146 THR A CA 1
ATOM 1090 C C . THR A 1 146 ? -13.158 -9.325 25.624 1.00 97.38 146 THR A C 1
ATOM 1092 O O . THR A 1 146 ? -14.015 -8.883 26.386 1.00 97.38 146 THR A O 1
ATOM 1095 N N . GLN A 1 147 ? -11.883 -9.436 26.002 1.00 96.62 147 GLN A N 1
ATOM 1096 C CA . GLN A 1 147 ? -11.391 -8.893 27.275 1.00 96.62 147 GLN A CA 1
ATOM 1097 C C . GLN A 1 147 ? -11.116 -7.386 27.208 1.00 96.62 147 GLN A C 1
ATOM 1099 O O . GLN A 1 147 ? -11.089 -6.722 28.248 1.00 96.62 147 GLN A O 1
ATOM 1104 N N . LYS A 1 148 ? -10.938 -6.840 26.001 1.00 97.94 148 LYS A N 1
ATOM 1105 C CA . LYS A 1 148 ? -10.420 -5.491 25.775 1.00 97.94 148 LYS A CA 1
ATOM 1106 C C . LYS A 1 148 ? -11.239 -4.743 24.730 1.00 97.94 148 LYS A C 1
ATOM 1108 O O . LYS A 1 148 ? -11.647 -5.316 23.724 1.00 97.94 148 LYS A O 1
ATOM 1113 N N . VAL A 1 149 ? -11.433 -3.446 24.950 1.00 98.62 149 VAL A N 1
ATOM 1114 C CA . VAL A 1 149 ? -11.988 -2.513 23.956 1.00 98.62 149 VAL A CA 1
ATOM 1115 C C . VAL A 1 149 ? -11.056 -1.323 23.754 1.00 98.62 149 VAL A C 1
ATOM 1117 O O . VAL A 1 149 ? -10.341 -0.920 24.674 1.00 98.62 149 VAL A O 1
ATOM 1120 N N . VAL A 1 150 ? -11.079 -0.733 22.563 1.00 98.75 150 VAL A N 1
ATOM 1121 C CA . VAL A 1 150 ? -10.374 0.521 22.278 1.00 98.75 150 VAL A CA 1
ATOM 1122 C C . VAL A 1 150 ? -11.390 1.649 22.194 1.00 98.75 150 VAL A C 1
ATOM 1124 O O . VAL A 1 150 ? -12.434 1.500 21.564 1.00 98.75 150 VAL A O 1
ATOM 1127 N N . ILE A 1 151 ? -11.097 2.771 22.845 1.00 98.62 151 ILE A N 1
ATOM 1128 C CA . ILE A 1 151 ? -11.965 3.944 22.920 1.00 98.62 151 ILE A CA 1
ATOM 1129 C C . ILE A 1 151 ? -11.254 5.134 22.290 1.00 98.62 151 ILE A C 1
ATOM 1131 O O . ILE A 1 151 ? -10.131 5.463 22.670 1.00 98.62 151 ILE A O 1
ATOM 1135 N N . ALA A 1 152 ? -11.935 5.810 21.372 1.00 98.31 152 ALA A N 1
ATOM 1136 C CA . ALA A 1 152 ? -11.496 7.079 20.803 1.00 98.31 152 ALA A CA 1
ATOM 1137 C C . ALA A 1 152 ? -12.671 8.075 20.730 1.00 98.31 152 ALA A C 1
ATOM 1139 O O . ALA A 1 152 ? -13.831 7.661 20.715 1.00 98.31 152 ALA A O 1
ATOM 1140 N N . PRO A 1 153 ? -12.427 9.389 20.681 1.00 97.75 153 PRO A N 1
ATOM 1141 C CA . PRO A 1 153 ? -13.439 10.364 20.301 1.00 97.75 153 PRO A CA 1
ATOM 1142 C C . PRO A 1 153 ? -13.816 10.192 18.819 1.00 97.75 153 PRO A C 1
ATOM 1144 O O . PRO A 1 153 ? -12.945 10.049 17.960 1.00 97.75 153 PRO A O 1
ATOM 1147 N N . SER A 1 154 ? -15.113 10.245 18.517 1.00 96.56 154 SER A N 1
ATOM 1148 C CA . SER A 1 154 ? -15.604 10.593 17.175 1.00 96.56 154 SER A CA 1
ATOM 1149 C C . SER A 1 154 ? -15.963 12.074 17.163 1.00 96.56 154 SER A C 1
ATOM 1151 O O . SER A 1 154 ? -16.441 12.581 18.175 1.00 96.56 154 SER A O 1
ATOM 1153 N N . VAL A 1 155 ? -15.683 12.779 16.070 1.00 93.75 155 VAL A N 1
ATOM 1154 C CA . VAL A 1 155 ? -15.786 14.245 16.006 1.00 93.75 155 VAL A CA 1
ATOM 1155 C C . VAL A 1 155 ? -16.439 14.601 14.685 1.00 93.75 155 VAL A C 1
ATOM 1157 O O . VAL A 1 155 ? -15.926 14.228 13.632 1.00 93.75 155 VAL A O 1
ATOM 1160 N N . THR A 1 156 ? -17.557 15.322 14.740 1.00 89.12 156 THR A N 1
ATOM 1161 C CA . THR A 1 156 ? -18.323 15.673 13.532 1.00 89.12 156 THR A CA 1
ATOM 1162 C C . THR A 1 156 ? -17.509 16.556 12.571 1.00 89.12 156 THR A C 1
ATOM 1164 O O . THR A 1 156 ? -17.446 16.270 11.378 1.00 89.12 156 THR A O 1
ATOM 1167 N N . ASP A 1 157 ? -16.783 17.547 13.099 1.00 88.31 157 ASP A N 1
ATOM 1168 C CA . ASP A 1 157 ? -15.906 18.451 12.333 1.00 88.31 157 ASP A CA 1
ATOM 1169 C C . ASP A 1 157 ? -14.418 18.085 12.500 1.00 88.31 157 ASP A C 1
ATOM 1171 O O . ASP A 1 157 ? -13.586 18.906 12.899 1.00 88.31 157 ASP A O 1
ATOM 1175 N N . ALA A 1 158 ? -14.073 16.817 12.257 1.00 94.00 158 ALA A N 1
ATOM 1176 C CA . ALA A 1 158 ? -12.721 16.310 12.492 1.00 94.00 158 ALA A CA 1
ATOM 1177 C C . ALA A 1 158 ? -11.664 16.972 11.584 1.00 94.00 158 ALA A C 1
ATOM 1179 O O . ALA A 1 158 ? -11.792 17.007 10.350 1.00 94.00 158 ALA A O 1
ATOM 1180 N N . ASN A 1 159 ? -10.575 17.435 12.203 1.00 93.88 159 ASN A N 1
ATOM 1181 C CA . ASN A 1 159 ? -9.353 17.842 11.508 1.00 93.88 159 ASN A CA 1
ATOM 1182 C C . ASN A 1 159 ? -8.388 16.648 11.323 1.00 93.88 159 ASN A C 1
ATOM 1184 O O . ASN A 1 159 ? -8.696 15.516 11.698 1.00 93.88 159 ASN A O 1
ATOM 1188 N N . ASP A 1 160 ? -7.205 16.888 10.746 1.00 93.56 160 ASP A N 1
ATOM 1189 C CA . ASP A 1 160 ? -6.227 15.816 10.508 1.00 93.56 160 ASP A CA 1
ATOM 1190 C C . ASP A 1 160 ? -5.749 15.127 11.797 1.00 93.56 160 ASP A C 1
ATOM 1192 O O . ASP A 1 160 ? -5.515 13.925 11.774 1.00 93.56 160 ASP A O 1
ATOM 1196 N N . VAL A 1 161 ? -5.633 15.847 12.920 1.00 95.38 161 VAL A N 1
ATOM 1197 C CA . VAL A 1 161 ? -5.222 15.273 14.218 1.00 95.38 161 VAL A CA 1
ATOM 1198 C C . VAL A 1 161 ? -6.314 14.360 14.773 1.00 95.38 161 VAL A C 1
ATOM 1200 O O . VAL A 1 161 ? -6.015 13.271 15.259 1.00 95.38 161 VAL A O 1
ATOM 1203 N N . ASP A 1 162 ? -7.579 14.766 14.654 1.00 96.62 162 ASP A N 1
ATOM 1204 C CA . ASP A 1 162 ? -8.726 13.969 15.101 1.00 96.62 162 ASP A CA 1
ATOM 1205 C C . ASP A 1 162 ? -8.825 12.647 14.316 1.00 96.62 162 ASP A C 1
ATOM 1207 O O . ASP A 1 162 ? -9.026 11.575 14.895 1.00 96.62 162 ASP A O 1
ATOM 1211 N N . ILE A 1 163 ? -8.630 12.706 12.993 1.00 97.31 163 ILE A N 1
ATOM 1212 C CA . ILE A 1 163 ? -8.623 11.515 12.136 1.00 97.31 163 ILE A CA 1
ATOM 1213 C C . ILE A 1 163 ? -7.364 10.671 12.369 1.00 97.31 163 ILE A C 1
ATOM 1215 O O . ILE A 1 163 ? -7.480 9.454 12.472 1.00 97.31 163 ILE A O 1
ATOM 1219 N N . GLN A 1 164 ? -6.188 11.280 12.551 1.00 97.81 164 GLN A N 1
ATOM 1220 C CA . GLN A 1 164 ? -4.959 10.568 12.922 1.00 97.81 164 GLN A CA 1
ATOM 1221 C C . GLN A 1 164 ? -5.121 9.796 14.239 1.00 97.81 164 GLN A C 1
ATOM 1223 O O . GLN A 1 164 ? -4.660 8.658 14.358 1.00 97.81 164 GLN A O 1
ATOM 1228 N N . ASN A 1 165 ? -5.801 10.382 15.227 1.00 98.06 165 ASN A N 1
ATOM 1229 C CA . ASN A 1 165 ? -6.103 9.718 16.490 1.00 98.06 165 ASN A CA 1
ATOM 1230 C C . ASN A 1 165 ? -6.987 8.479 16.281 1.00 98.06 165 ASN A C 1
ATOM 1232 O O . ASN A 1 165 ? -6.641 7.388 16.735 1.00 98.06 165 ASN A O 1
ATOM 1236 N N . ALA A 1 166 ? -8.095 8.628 15.548 1.00 98.44 166 ALA A N 1
ATOM 1237 C CA . ALA A 1 166 ? -8.989 7.515 15.227 1.00 98.44 166 ALA A CA 1
ATOM 1238 C C . ALA A 1 166 ? -8.295 6.430 14.381 1.00 98.44 166 ALA A C 1
ATOM 1240 O O . ALA A 1 166 ? -8.519 5.241 14.602 1.00 98.44 166 ALA A O 1
ATOM 1241 N N . ALA A 1 167 ? -7.425 6.832 13.453 1.00 98.69 167 ALA A N 1
ATOM 1242 C CA . ALA A 1 167 ? -6.647 5.951 12.592 1.00 98.69 167 ALA A CA 1
ATOM 1243 C C . ALA A 1 167 ? -5.707 5.053 13.401 1.00 98.69 167 ALA A C 1
ATOM 1245 O O . ALA A 1 167 ? -5.721 3.835 13.237 1.00 98.69 167 ALA A O 1
ATOM 1246 N N . ASN A 1 168 ? -4.930 5.627 14.321 1.00 98.69 168 ASN A N 1
ATOM 1247 C CA . ASN A 1 168 ? -4.056 4.836 15.188 1.00 98.69 168 ASN A CA 1
ATOM 1248 C C . ASN A 1 168 ? -4.846 3.987 16.193 1.00 98.69 168 ASN A C 1
ATOM 1250 O O . ASN A 1 168 ? -4.433 2.867 16.484 1.00 98.69 168 ASN A O 1
ATOM 1254 N N . ALA A 1 169 ? -5.998 4.466 16.675 1.00 98.75 169 ALA A N 1
ATOM 1255 C CA . ALA A 1 169 ? -6.888 3.661 17.509 1.00 98.75 169 ALA A CA 1
ATOM 1256 C C . ALA A 1 169 ? -7.392 2.415 16.758 1.00 98.75 169 ALA A C 1
ATOM 1258 O O . ALA A 1 169 ? -7.417 1.329 17.331 1.00 98.75 169 ALA A O 1
ATOM 1259 N N . ALA A 1 170 ? -7.736 2.548 15.472 1.00 98.88 170 ALA A N 1
ATOM 1260 C CA . ALA A 1 170 ? -8.146 1.433 14.619 1.00 98.88 170 ALA A CA 1
ATOM 1261 C C . ALA A 1 170 ? -7.015 0.423 14.385 1.00 98.88 170 ALA A C 1
ATOM 1263 O O . ALA A 1 170 ? -7.239 -0.786 14.470 1.00 98.88 170 ALA A O 1
ATOM 1264 N N . VAL A 1 171 ? -5.792 0.905 14.145 1.00 98.75 171 VAL A N 1
ATOM 1265 C CA . VAL A 1 171 ? -4.631 0.021 13.991 1.00 98.75 171 VAL A CA 1
ATOM 1266 C C . VAL A 1 171 ? -4.325 -0.718 15.295 1.00 98.75 171 VAL A C 1
ATOM 1268 O O . VAL A 1 171 ? -4.165 -1.937 15.283 1.00 98.75 171 VAL A O 1
ATOM 1271 N N . TYR A 1 172 ? -4.309 -0.014 16.429 1.00 98.31 172 TYR A N 1
ATOM 1272 C CA . TYR A 1 172 ? -4.117 -0.640 17.737 1.00 98.31 172 TYR A CA 1
ATOM 1273 C C . TYR A 1 172 ? -5.195 -1.694 18.012 1.00 98.31 172 TYR A C 1
ATOM 1275 O O . TYR A 1 172 ? -4.887 -2.796 18.459 1.00 98.31 172 TYR A O 1
ATOM 1283 N N . ALA A 1 173 ? -6.459 -1.370 17.722 1.00 98.69 173 ALA A N 1
ATOM 1284 C CA . ALA A 1 173 ? -7.592 -2.275 17.878 1.00 98.69 173 ALA A CA 1
ATOM 1285 C C . ALA A 1 173 ? -7.419 -3.563 17.055 1.00 98.69 173 ALA A C 1
ATOM 1287 O O . ALA A 1 173 ? -7.651 -4.650 17.581 1.00 98.69 173 ALA A O 1
ATOM 1288 N N . SER A 1 174 ? -6.931 -3.452 15.813 1.00 98.38 174 SER A N 1
ATOM 1289 C CA . SER A 1 174 ? -6.597 -4.600 14.958 1.00 98.38 174 SER A CA 1
ATOM 1290 C C . SER A 1 174 ? -5.519 -5.484 15.594 1.00 98.38 174 SER A C 1
ATOM 1292 O O . SER A 1 174 ? -5.728 -6.686 15.780 1.00 98.38 174 SER A O 1
ATOM 1294 N N . MET A 1 175 ? -4.393 -4.892 16.007 1.00 96.31 175 MET A N 1
ATOM 1295 C CA . MET A 1 175 ? -3.291 -5.644 16.623 1.00 96.31 175 MET A CA 1
ATOM 1296 C C . MET A 1 175 ? -3.676 -6.276 17.965 1.00 96.31 175 MET A C 1
ATOM 1298 O O . MET A 1 175 ? -3.141 -7.313 18.339 1.00 96.31 175 MET A O 1
ATOM 1302 N N . ALA A 1 176 ? -4.595 -5.653 18.703 1.00 96.00 176 ALA A N 1
ATOM 1303 C CA . ALA A 1 176 ? -5.075 -6.142 19.990 1.00 96.00 176 ALA A CA 1
ATOM 1304 C C . ALA A 1 176 ? -6.279 -7.097 19.883 1.00 96.00 176 ALA A C 1
ATOM 1306 O O . ALA A 1 176 ? -6.795 -7.500 20.926 1.00 96.00 176 ALA A O 1
ATOM 1307 N N . ASN A 1 177 ? -6.754 -7.409 18.667 1.00 97.31 177 ASN A N 1
ATOM 1308 C CA . ASN A 1 177 ? -7.996 -8.150 18.412 1.00 97.31 177 ASN A CA 1
ATOM 1309 C C . ASN A 1 177 ? -9.186 -7.633 19.248 1.00 97.31 177 ASN A C 1
ATOM 1311 O O . ASN A 1 177 ? -9.911 -8.384 19.902 1.00 97.31 177 ASN A O 1
ATOM 1315 N N . ALA A 1 178 ? -9.364 -6.315 19.261 1.00 98.25 178 ALA A N 1
ATOM 1316 C CA . ALA A 1 178 ? -10.368 -5.629 20.062 1.00 98.25 178 ALA A CA 1
ATOM 1317 C C . ALA A 1 178 ? -11.251 -4.742 19.174 1.00 98.25 178 ALA A C 1
ATOM 1319 O O . ALA A 1 178 ? -10.763 -4.180 18.196 1.00 98.25 178 ALA A O 1
ATOM 1320 N N . PRO A 1 179 ? -12.536 -4.542 19.509 1.00 98.62 179 PRO A N 1
ATOM 1321 C CA . PRO A 1 179 ? -13.362 -3.580 18.796 1.00 98.62 179 PRO A CA 1
ATOM 1322 C C . PRO A 1 179 ? -12.922 -2.142 19.109 1.00 98.62 179 PRO A C 1
ATOM 1324 O O . PRO A 1 179 ? -12.611 -1.805 20.259 1.00 98.62 179 PRO A O 1
ATOM 1327 N N . LEU A 1 180 ? -12.969 -1.281 18.088 1.00 98.81 180 LEU A N 1
ATOM 1328 C CA . LEU A 1 180 ? -12.909 0.171 18.245 1.00 98.81 180 LEU A CA 1
ATOM 1329 C C . LEU A 1 180 ? -14.318 0.704 18.516 1.00 98.81 180 LEU A C 1
ATOM 1331 O O . LEU A 1 180 ? -15.234 0.481 17.729 1.00 98.81 180 LEU A O 1
ATOM 1335 N N . LEU A 1 181 ? -14.486 1.420 19.622 1.00 98.75 181 LEU A N 1
ATOM 1336 C CA . LEU A 1 181 ? -15.722 2.083 20.016 1.00 98.75 181 LEU A CA 1
ATOM 1337 C C . LEU A 1 181 ? -15.480 3.590 20.152 1.00 98.75 181 LEU A C 1
ATOM 1339 O O . LEU A 1 181 ? -14.401 4.026 20.559 1.00 98.75 181 LEU A O 1
ATOM 1343 N N . TYR A 1 182 ? -16.502 4.390 19.844 1.00 98.44 182 TYR A N 1
ATOM 1344 C CA . TYR A 1 182 ? -16.391 5.845 19.898 1.00 98.44 182 TYR A CA 1
ATOM 1345 C C . TYR A 1 182 ? -17.159 6.479 21.059 1.00 98.44 182 TYR A C 1
ATOM 1347 O O . TYR A 1 182 ? -18.291 6.099 21.371 1.00 98.44 182 TYR A O 1
ATOM 1355 N N . ALA A 1 183 ? -16.547 7.510 21.641 1.00 97.38 183 ALA A N 1
ATOM 1356 C CA . ALA A 1 183 ? -17.214 8.550 22.412 1.00 97.38 183 ALA A CA 1
ATOM 1357 C C . ALA A 1 183 ? -17.640 9.668 21.447 1.00 97.38 183 ALA A C 1
ATOM 1359 O O . ALA A 1 183 ? -16.792 10.293 20.805 1.00 97.38 183 ALA A O 1
ATOM 1360 N N . LYS A 1 184 ? -18.943 9.897 21.291 1.00 95.69 184 LYS A N 1
ATOM 1361 C CA . LYS A 1 184 ? -19.462 10.891 20.346 1.00 95.69 184 LYS A CA 1
ATOM 1362 C C . LYS A 1 184 ? -19.185 12.303 20.841 1.00 95.69 184 LYS A C 1
ATOM 1364 O O . LYS A 1 184 ? -19.617 12.657 21.933 1.00 95.69 184 LYS A O 1
ATOM 1369 N N . ASP A 1 185 ? -18.453 13.076 20.044 1.00 92.69 185 ASP A N 1
ATOM 1370 C CA . ASP A 1 185 ? -18.001 14.434 20.359 1.00 92.69 185 ASP A CA 1
ATOM 1371 C C . ASP A 1 185 ? -17.406 14.518 21.780 1.00 92.69 185 ASP A C 1
ATOM 1373 O O . ASP A 1 185 ? -17.704 15.415 22.566 1.00 92.69 185 ASP A O 1
ATOM 1377 N N . GLY A 1 186 ? -16.607 13.504 22.138 1.00 93.06 186 GLY A N 1
ATOM 1378 C CA . GLY A 1 186 ? -15.950 13.403 23.443 1.00 93.06 186 GLY A CA 1
ATOM 1379 C C . GLY A 1 186 ? -16.800 12.824 24.579 1.00 93.06 186 GLY A C 1
ATOM 1380 O O . GLY A 1 186 ? -16.272 12.570 25.665 1.00 93.06 186 GLY A O 1
ATOM 1381 N N . VAL A 1 187 ? -18.095 12.584 24.353 1.00 94.56 187 VAL A N 1
ATOM 1382 C CA . VAL A 1 187 ? -19.033 12.047 25.346 1.00 94.56 187 VAL A CA 1
ATOM 1383 C C . VAL A 1 187 ? -19.159 10.534 25.199 1.00 94.56 187 VAL A C 1
ATOM 1385 O O . VAL A 1 187 ? -19.543 10.015 24.151 1.00 94.56 187 VAL A O 1
ATOM 1388 N N . LEU A 1 188 ? -18.863 9.811 26.277 1.00 94.81 188 LEU A N 1
ATOM 1389 C CA . LEU A 1 188 ? -19.081 8.372 26.353 1.00 94.81 188 LEU A CA 1
ATOM 1390 C C . LEU A 1 188 ? -20.493 8.104 26.881 1.00 94.81 188 LEU A C 1
ATOM 1392 O O . LEU A 1 188 ? -20.788 8.426 28.030 1.00 94.81 188 LEU A O 1
ATOM 1396 N N . ASP A 1 189 ? -21.362 7.554 26.037 1.00 94.94 189 ASP A N 1
ATOM 1397 C CA . ASP A 1 189 ? -22.746 7.261 26.403 1.00 94.94 189 ASP A CA 1
ATOM 1398 C C . ASP A 1 189 ? -22.915 5.853 27.008 1.00 94.94 189 ASP A C 1
ATOM 1400 O O . ASP A 1 189 ? -22.069 4.959 26.869 1.00 94.94 189 ASP A O 1
ATOM 1404 N N . ASP A 1 190 ? -24.053 5.644 27.673 1.00 96.06 190 ASP A N 1
ATOM 1405 C CA . ASP A 1 190 ? -24.381 4.364 28.307 1.00 96.06 190 ASP A CA 1
ATOM 1406 C C . ASP A 1 190 ? -24.488 3.224 27.290 1.00 96.06 190 ASP A C 1
ATOM 1408 O O . ASP A 1 190 ? -24.178 2.078 27.611 1.00 96.06 190 ASP A O 1
ATOM 1412 N N . ALA A 1 191 ? -24.890 3.518 26.049 1.00 97.19 191 ALA A N 1
ATOM 1413 C CA . ALA A 1 191 ? -25.018 2.517 24.998 1.00 97.19 191 ALA A CA 1
ATOM 1414 C C . ALA A 1 191 ? -23.652 1.947 24.581 1.00 97.19 191 ALA A C 1
ATOM 1416 O O . ALA A 1 191 ? -23.535 0.739 24.369 1.00 97.19 191 ALA A O 1
ATOM 1417 N N . THR A 1 192 ? -22.610 2.778 24.494 1.00 97.50 192 THR A N 1
ATOM 1418 C CA . THR A 1 192 ? -21.233 2.334 24.233 1.00 97.50 192 THR A CA 1
ATOM 1419 C C . THR A 1 192 ? -20.694 1.505 25.392 1.00 97.50 192 THR A C 1
ATOM 1421 O O . THR A 1 192 ? -20.139 0.427 25.169 1.00 97.50 192 THR A O 1
ATOM 1424 N N . LEU A 1 193 ? -20.926 1.946 26.629 1.00 97.50 193 LEU A N 1
ATOM 1425 C CA . LEU A 1 193 ? -20.517 1.209 27.826 1.00 97.50 193 LEU A CA 1
ATOM 1426 C C . LEU A 1 193 ? -21.243 -0.135 27.970 1.00 97.50 193 LEU A C 1
ATOM 1428 O O . LEU A 1 193 ? -20.632 -1.132 28.351 1.00 97.50 193 LEU A O 1
ATOM 1432 N N . GLU A 1 194 ? -22.535 -0.189 27.645 1.00 97.56 194 GLU A N 1
ATOM 1433 C CA . GLU A 1 194 ? -23.321 -1.425 27.643 1.00 97.56 194 GLU A CA 1
ATOM 1434 C C . GLU A 1 194 ? -22.801 -2.417 26.599 1.00 97.56 194 GLU A C 1
ATOM 1436 O O . GLU A 1 194 ? -22.702 -3.603 26.895 1.00 97.56 194 GLU A O 1
ATOM 1441 N N . VAL A 1 195 ? -22.400 -1.960 25.405 1.00 98.25 195 VAL A N 1
ATOM 1442 C CA . VAL A 1 195 ? -21.772 -2.849 24.412 1.00 98.25 195 VAL A CA 1
ATOM 1443 C C . VAL A 1 195 ? -20.486 -3.455 24.966 1.00 98.25 195 VAL A C 1
ATOM 1445 O O . VAL A 1 195 ? -20.353 -4.679 24.941 1.00 98.25 195 VAL A O 1
ATOM 1448 N N . ALA A 1 196 ? -19.588 -2.642 25.531 1.00 97.81 196 ALA A N 1
ATOM 1449 C CA . ALA A 1 196 ? -18.354 -3.140 26.140 1.00 97.81 196 ALA A CA 1
ATOM 1450 C C . ALA A 1 196 ? -18.638 -4.176 27.247 1.00 97.81 196 ALA A C 1
ATOM 1452 O O . ALA A 1 196 ? -18.044 -5.256 27.250 1.00 97.81 196 ALA A O 1
ATOM 1453 N N . ARG A 1 197 ? -19.609 -3.900 28.132 1.00 96.88 197 ARG A N 1
ATOM 1454 C CA . ARG A 1 197 ? -20.036 -4.837 29.186 1.00 96.88 197 ARG A CA 1
ATOM 1455 C C . ARG A 1 197 ? -20.627 -6.128 28.619 1.00 96.88 197 ARG A C 1
ATOM 1457 O O . ARG A 1 197 ? -20.283 -7.204 29.101 1.00 96.88 197 ARG A O 1
ATOM 1464 N N . SER A 1 198 ? -21.465 -6.037 27.587 1.00 97.31 198 SER A N 1
ATOM 1465 C CA . SER A 1 198 ? -22.112 -7.197 26.959 1.00 97.31 198 SER A CA 1
ATOM 1466 C C . SER A 1 198 ? -21.123 -8.140 26.271 1.00 97.31 198 SER A C 1
ATOM 1468 O O . SER A 1 198 ? -21.354 -9.344 26.241 1.00 97.31 198 SER A O 1
ATOM 1470 N N . LEU A 1 199 ? -20.000 -7.606 25.781 1.00 97.75 199 LEU A N 1
ATOM 1471 C CA . LEU A 1 199 ? -18.903 -8.393 25.215 1.00 97.75 199 LEU A CA 1
ATOM 1472 C C . LEU A 1 199 ? -17.959 -8.958 26.291 1.00 97.75 199 LEU A C 1
ATOM 1474 O O . LEU A 1 199 ? -17.019 -9.675 25.965 1.00 97.75 199 LEU A O 1
ATOM 1478 N N . GLY A 1 200 ? -18.194 -8.657 27.571 1.00 97.44 200 GLY A N 1
ATOM 1479 C CA . GLY A 1 200 ? -17.382 -9.150 28.682 1.00 97.44 200 GLY A CA 1
ATOM 1480 C C . GLY A 1 200 ? -16.076 -8.388 28.909 1.00 97.44 200 GLY A C 1
ATOM 1481 O O . GLY A 1 200 ? -15.245 -8.869 29.682 1.00 97.44 200 GLY A O 1
ATOM 1482 N N . ALA A 1 201 ? -15.907 -7.210 28.300 1.00 98.06 201 ALA A N 1
ATOM 1483 C CA . ALA A 1 201 ? -14.677 -6.437 28.407 1.00 98.06 201 ALA A CA 1
ATOM 1484 C C . ALA A 1 201 ? -14.381 -6.027 29.856 1.00 98.06 201 ALA A C 1
ATOM 1486 O O . ALA A 1 201 ? -15.275 -5.635 30.614 1.00 98.06 201 ALA A O 1
ATOM 1487 N N . LYS A 1 202 ? -13.104 -6.123 30.231 1.00 97.81 202 LYS A N 1
ATOM 1488 C CA . LYS A 1 202 ? -12.559 -5.736 31.543 1.00 97.81 202 LYS A CA 1
ATOM 1489 C C . LYS A 1 202 ? -11.514 -4.643 31.426 1.00 97.81 202 LYS A C 1
ATOM 1491 O O . LYS A 1 202 ? -11.316 -3.878 32.366 1.00 97.81 202 LYS A O 1
ATOM 1496 N N . GLU A 1 203 ? -10.882 -4.545 30.267 1.00 98.19 203 GLU A N 1
ATOM 1497 C CA . GLU A 1 203 ? -9.842 -3.575 29.979 1.00 98.19 203 GLU A CA 1
ATOM 1498 C C . GLU A 1 203 ? -10.289 -2.619 28.881 1.00 98.19 203 GLU A C 1
ATOM 1500 O O . GLU A 1 203 ? -11.017 -2.984 27.952 1.00 98.19 203 GLU A O 1
ATOM 1505 N N . CYS A 1 204 ? -9.804 -1.387 28.959 1.00 98.00 204 CYS A N 1
ATOM 1506 C CA . CYS A 1 204 ? -9.891 -0.447 27.858 1.00 98.00 204 CYS A CA 1
ATOM 1507 C C . CYS A 1 204 ? -8.547 0.221 27.586 1.00 98.00 204 CYS A C 1
ATOM 1509 O O . CYS A 1 204 ? -7.710 0.391 28.478 1.00 98.00 204 CYS A O 1
ATOM 1511 N N . VAL A 1 205 ? -8.366 0.603 26.328 1.00 98.12 205 VAL A N 1
ATOM 1512 C CA . VAL A 1 205 ? -7.281 1.461 25.865 1.00 98.12 205 VAL A CA 1
ATOM 1513 C C . VAL A 1 205 ? -7.895 2.723 25.284 1.00 98.12 205 VAL A C 1
ATOM 1515 O O . VAL A 1 205 ? -8.866 2.641 24.536 1.00 98.12 205 VAL A O 1
ATOM 1518 N N . VAL A 1 206 ? -7.356 3.885 25.641 1.00 98.31 206 VAL A N 1
ATOM 1519 C CA . VAL A 1 206 ? -7.929 5.182 25.276 1.00 98.31 206 VAL A CA 1
ATOM 1520 C C . VAL A 1 206 ? -6.983 5.942 24.352 1.00 98.31 206 VAL A C 1
ATOM 1522 O O . VAL A 1 206 ? -5.812 6.122 24.669 1.00 98.31 206 VAL A O 1
ATOM 1525 N N . PHE A 1 207 ? -7.497 6.426 23.227 1.00 98.31 207 PHE A N 1
ATOM 1526 C CA . PHE A 1 207 ? -6.790 7.307 22.298 1.00 98.31 207 PHE A CA 1
ATOM 1527 C C . PHE A 1 207 ? -7.443 8.685 22.315 1.00 98.31 207 PHE A C 1
ATOM 1529 O O . PHE A 1 207 ? -8.595 8.826 21.912 1.00 98.31 207 PHE A O 1
ATOM 1536 N N . ASP A 1 208 ? -6.719 9.698 22.786 1.00 97.00 208 ASP A N 1
ATOM 1537 C CA . ASP A 1 208 ? -7.226 11.063 22.952 1.00 97.00 208 ASP A CA 1
ATOM 1538 C C . ASP A 1 208 ? -6.163 12.119 22.605 1.00 97.00 208 ASP A C 1
ATOM 1540 O O . ASP A 1 208 ? -5.917 13.076 23.350 1.00 97.00 208 ASP A O 1
ATOM 1544 N N . ILE A 1 209 ? -5.496 11.947 21.459 1.00 93.00 209 ILE A N 1
ATOM 1545 C CA . ILE A 1 209 ? -4.652 13.012 20.913 1.00 93.00 209 ILE A CA 1
ATOM 1546 C C . ILE A 1 209 ? -5.543 14.217 20.610 1.00 93.00 209 ILE A C 1
ATOM 1548 O O . ILE A 1 209 ? -6.543 14.112 19.905 1.00 93.00 209 ILE A O 1
ATOM 1552 N N . GLY A 1 210 ? -5.165 15.375 21.148 1.00 87.06 210 GLY A N 1
ATOM 1553 C CA . GLY A 1 210 ? -5.936 16.609 21.002 1.00 87.06 210 GLY A CA 1
ATOM 1554 C C . GLY A 1 210 ? -6.936 16.867 22.130 1.00 87.06 210 GLY A C 1
ATOM 1555 O O . GLY A 1 210 ? -7.590 17.905 22.099 1.00 87.06 210 GLY A O 1
ATOM 1556 N N . SER A 1 211 ? -7.003 15.995 23.151 1.00 93.44 211 SER A N 1
ATOM 1557 C CA . SER A 1 211 ? -7.816 16.207 24.364 1.00 93.44 211 SER A CA 1
ATOM 1558 C C . SER A 1 211 ? -9.293 16.477 24.052 1.00 93.44 211 SER A C 1
ATOM 1560 O O . SER A 1 211 ? -9.873 17.467 24.501 1.00 93.44 211 SER A O 1
ATOM 1562 N N . ARG A 1 212 ? -9.884 15.617 23.218 1.00 95.31 212 ARG A N 1
ATOM 1563 C CA . ARG A 1 212 ? -11.280 15.699 22.779 1.00 95.31 212 ARG A CA 1
ATOM 1564 C C . ARG A 1 212 ? -12.230 14.956 23.710 1.00 95.31 212 ARG A C 1
ATOM 1566 O O . ARG A 1 212 ? -13.418 15.255 23.683 1.00 95.31 212 ARG A O 1
ATOM 1573 N N . LEU A 1 213 ? -11.759 13.998 24.509 1.00 95.38 213 LEU A N 1
ATOM 1574 C CA . LEU A 1 213 ? -12.607 13.335 25.499 1.00 95.38 213 LEU A CA 1
ATOM 1575 C C . LEU A 1 213 ? -12.950 14.276 26.654 1.00 95.38 213 LEU A C 1
ATOM 1577 O O . LEU A 1 213 ? -12.107 14.996 27.190 1.00 95.38 213 LEU A O 1
ATOM 1581 N N . ASN A 1 214 ? -14.202 14.213 27.100 1.00 93.12 214 ASN A N 1
ATOM 1582 C CA . ASN A 1 214 ? -14.648 15.000 28.240 1.00 93.12 214 ASN A CA 1
ATOM 1583 C C . ASN A 1 214 ? -13.998 14.515 29.542 1.00 93.12 214 ASN A C 1
ATOM 1585 O O . ASN A 1 214 ? -13.740 13.326 29.730 1.00 93.12 214 ASN A O 1
ATOM 1589 N N . ALA A 1 215 ? -13.826 15.427 30.505 1.00 89.12 215 ALA A N 1
ATOM 1590 C CA . ALA A 1 215 ? -13.203 15.127 31.800 1.00 89.12 215 ALA A CA 1
ATOM 1591 C C . ALA A 1 215 ? -13.906 13.999 32.592 1.00 89.12 215 ALA A C 1
ATOM 1593 O O . ALA A 1 215 ? -13.280 13.350 33.430 1.00 89.12 215 ALA A O 1
ATOM 1594 N N . SER A 1 216 ? -15.190 13.739 32.318 1.00 91.06 216 SER A N 1
ATOM 1595 C CA . SER A 1 216 ? -15.965 12.652 32.928 1.00 91.06 216 SER A CA 1
ATOM 1596 C C . SER A 1 216 ? -15.732 11.275 32.294 1.00 91.06 216 SER A C 1
ATOM 1598 O O . SER A 1 216 ? -16.130 10.274 32.887 1.00 91.06 216 SER A O 1
ATOM 1600 N N . ALA A 1 217 ? -15.071 11.176 31.134 1.00 92.62 217 ALA A N 1
ATOM 1601 C CA . ALA A 1 217 ? -14.910 9.912 30.408 1.00 92.62 217 ALA A CA 1
ATOM 1602 C C . ALA A 1 217 ? -14.182 8.841 31.241 1.00 92.62 217 ALA A C 1
ATOM 1604 O O . ALA A 1 217 ? -14.619 7.694 31.295 1.00 92.62 217 ALA A O 1
ATOM 1605 N N . ALA A 1 218 ? -13.125 9.222 31.968 1.00 91.19 218 ALA A N 1
ATOM 1606 C CA . ALA A 1 218 ? -12.395 8.304 32.846 1.00 91.19 218 ALA A CA 1
ATOM 1607 C C . ALA A 1 218 ? -13.272 7.761 33.991 1.00 91.19 218 ALA A C 1
ATOM 1609 O O . ALA A 1 218 ? -13.188 6.584 34.344 1.00 91.19 218 ALA A O 1
ATOM 1610 N N . GLN A 1 219 ? -14.145 8.604 34.551 1.00 93.00 219 GLN A N 1
ATOM 1611 C CA . GLN A 1 219 ? -15.093 8.189 35.588 1.00 93.00 219 GLN A CA 1
ATOM 1612 C C . GLN A 1 219 ? -16.152 7.242 35.017 1.00 93.00 219 GLN A C 1
ATOM 1614 O O . GLN A 1 219 ? -16.464 6.239 35.652 1.00 93.00 219 GLN A O 1
ATOM 1619 N N . ALA A 1 220 ? -16.656 7.519 33.811 1.00 95.19 220 ALA A N 1
ATOM 1620 C CA . ALA A 1 220 ? -17.641 6.680 33.134 1.00 95.19 220 ALA A CA 1
ATOM 1621 C C . ALA A 1 220 ? -17.091 5.275 32.814 1.00 95.19 220 ALA A C 1
ATOM 1623 O O . ALA A 1 220 ? -17.760 4.277 33.075 1.00 95.19 220 ALA A O 1
ATOM 1624 N N . LEU A 1 221 ? -15.845 5.183 32.331 1.00 95.50 221 LEU A N 1
ATOM 1625 C CA . LEU A 1 221 ? -15.156 3.906 32.095 1.00 95.50 221 LEU A CA 1
ATOM 1626 C C . LEU A 1 221 ? -14.996 3.095 33.390 1.00 95.50 221 LEU A C 1
ATOM 1628 O O . LEU A 1 221 ? -15.354 1.918 33.434 1.00 95.50 221 LEU A O 1
ATOM 1632 N N . SER A 1 222 ? -14.530 3.742 34.463 1.00 94.25 222 SER A N 1
ATOM 1633 C CA . SER A 1 222 ? -14.366 3.106 35.776 1.00 94.25 222 SER A CA 1
ATOM 1634 C C . SER A 1 222 ? -15.702 2.633 36.363 1.00 94.25 222 SER A C 1
ATOM 1636 O O . SER A 1 222 ? -15.811 1.500 36.830 1.00 94.25 222 SER A O 1
ATOM 1638 N N . ALA A 1 223 ? -16.757 3.451 36.265 1.00 94.56 223 ALA A N 1
ATOM 1639 C CA . ALA A 1 223 ? -18.105 3.094 36.713 1.00 94.56 223 ALA A CA 1
ATOM 1640 C C . ALA A 1 223 ? -18.702 1.914 35.924 1.00 94.56 223 ALA A C 1
ATOM 1642 O O . ALA A 1 223 ? -19.458 1.121 36.481 1.00 94.56 223 ALA A O 1
ATOM 1643 N N . ALA A 1 224 ? -18.325 1.756 34.651 1.00 94.19 224 ALA A N 1
ATOM 1644 C CA . ALA A 1 224 ? -18.670 0.589 33.843 1.00 94.19 224 ALA A CA 1
ATOM 1645 C C . ALA A 1 224 ? -17.825 -0.661 34.163 1.00 94.19 224 ALA A C 1
ATOM 1647 O O . ALA A 1 224 ? -18.048 -1.714 33.563 1.00 94.19 224 ALA A O 1
ATOM 1648 N N . GLY A 1 225 ? -16.878 -0.568 35.104 1.00 94.94 225 GLY A N 1
ATOM 1649 C CA . GLY A 1 225 ? -16.000 -1.664 35.509 1.00 94.94 225 GLY A CA 1
ATOM 1650 C C . GLY A 1 225 ? -14.842 -1.929 34.545 1.00 94.94 225 GLY A C 1
ATOM 1651 O O . GLY A 1 225 ? -14.291 -3.029 34.569 1.00 94.94 225 GLY A O 1
ATOM 1652 N N . LEU A 1 226 ? -14.488 -0.959 33.694 1.00 97.50 226 LEU A N 1
ATOM 1653 C CA . LEU A 1 226 ? -13.360 -1.054 32.769 1.00 97.50 226 LEU A CA 1
ATOM 1654 C C . LEU A 1 226 ? -12.094 -0.461 33.395 1.00 97.50 226 LEU A C 1
ATOM 1656 O O . LEU A 1 226 ? -12.084 0.682 33.853 1.00 97.50 226 LEU A O 1
ATOM 1660 N N . VAL A 1 227 ? -11.001 -1.218 33.354 1.00 97.50 227 VAL A N 1
ATOM 1661 C CA . VAL A 1 227 ? -9.668 -0.757 33.755 1.00 97.50 227 VAL A CA 1
ATOM 1662 C C . VAL A 1 227 ? -8.972 -0.134 32.548 1.00 97.50 227 VAL A C 1
ATOM 1664 O O . VAL A 1 227 ? -8.745 -0.804 31.541 1.00 97.50 227 VAL A O 1
ATOM 1667 N N . THR A 1 228 ? -8.620 1.149 32.626 1.00 96.81 228 THR A N 1
ATOM 1668 C CA . THR A 1 228 ? -7.814 1.802 31.585 1.00 96.81 228 THR A CA 1
ATOM 1669 C C . THR A 1 228 ? -6.359 1.357 31.700 1.00 96.81 228 THR A C 1
ATOM 1671 O O . THR A 1 228 ? -5.680 1.695 32.665 1.00 96.81 228 THR A O 1
ATOM 1674 N N . THR A 1 229 ? -5.887 0.593 30.716 1.00 95.88 229 THR A N 1
ATOM 1675 C CA . THR A 1 229 ? -4.527 0.019 30.697 1.00 95.88 229 THR A CA 1
ATOM 1676 C C . THR A 1 229 ? -3.509 0.929 30.015 1.00 95.88 229 THR A C 1
ATOM 1678 O O . THR A 1 229 ? -2.328 0.895 30.348 1.00 95.88 229 THR A O 1
ATOM 1681 N N . PHE A 1 230 ? -3.963 1.775 29.088 1.00 95.31 230 PHE A N 1
ATOM 1682 C CA . PHE A 1 230 ? -3.138 2.751 28.385 1.00 95.31 230 PHE A CA 1
ATOM 1683 C C . PHE A 1 230 ? -3.993 3.927 27.903 1.00 95.31 230 PHE A C 1
ATOM 1685 O O . PHE A 1 230 ? -5.141 3.735 27.491 1.00 95.31 230 PHE A O 1
ATOM 1692 N N . THR A 1 231 ? -3.410 5.128 27.920 1.00 96.69 231 THR A N 1
ATOM 1693 C CA . THR A 1 231 ? -4.001 6.336 27.337 1.00 96.69 231 THR A CA 1
ATOM 1694 C C . THR A 1 231 ? -2.970 7.035 26.455 1.00 96.69 231 THR A C 1
ATOM 1696 O O . THR A 1 231 ? -1.999 7.580 26.978 1.00 96.69 231 THR A O 1
ATOM 1699 N N . ALA A 1 232 ? -3.198 7.078 25.143 1.00 96.88 232 ALA A N 1
ATOM 1700 C CA . ALA A 1 232 ? -2.415 7.900 24.225 1.00 96.88 232 ALA A CA 1
ATOM 1701 C C . ALA A 1 232 ? -2.913 9.348 24.255 1.00 96.88 232 ALA A C 1
ATOM 1703 O O . ALA A 1 232 ? -4.069 9.610 23.917 1.00 96.88 232 ALA A O 1
ATOM 1704 N N . LYS A 1 233 ? -2.043 10.291 24.636 1.00 96.00 233 LYS A N 1
ATOM 1705 C CA . LYS A 1 233 ? -2.334 11.738 24.614 1.00 96.00 233 LYS A CA 1
ATOM 1706 C C . LYS A 1 233 ? -1.496 12.496 23.590 1.00 96.00 233 LYS A C 1
ATOM 1708 O O . LYS A 1 233 ? -1.846 13.608 23.201 1.00 96.00 233 LYS A O 1
ATOM 1713 N N . THR A 1 234 ? -0.382 11.907 23.174 1.00 96.81 234 THR A N 1
ATOM 1714 C CA . THR A 1 234 ? 0.587 12.489 22.248 1.00 96.81 234 THR A CA 1
ATOM 1715 C C . THR A 1 234 ? 0.973 11.484 21.168 1.00 96.81 234 THR A C 1
ATOM 1717 O O . THR A 1 234 ? 0.828 10.275 21.345 1.00 96.81 234 THR A O 1
ATOM 1720 N N . GLU A 1 235 ? 1.527 11.974 20.058 1.00 96.62 235 GLU A N 1
ATOM 1721 C CA . GLU A 1 235 ? 2.098 11.113 19.011 1.00 96.62 235 GLU A CA 1
ATOM 1722 C C . GLU A 1 235 ? 3.206 10.205 19.562 1.00 96.62 235 GLU A C 1
ATOM 1724 O O . GLU A 1 235 ? 3.307 9.048 19.166 1.00 96.62 235 GLU A O 1
ATOM 1729 N N . LYS A 1 236 ? 3.986 10.692 20.536 1.00 96.69 236 LYS A N 1
ATOM 1730 C CA . LYS A 1 236 ? 5.035 9.915 21.207 1.00 96.69 236 LYS A CA 1
ATOM 1731 C C . LYS A 1 236 ? 4.477 8.699 21.949 1.00 96.69 236 LYS A C 1
ATOM 1733 O O . LYS A 1 236 ? 5.074 7.627 21.886 1.00 96.69 236 LYS A O 1
ATOM 1738 N N . ASP A 1 237 ? 3.332 8.847 22.617 1.00 96.44 237 ASP A N 1
ATOM 1739 C CA . ASP A 1 237 ? 2.682 7.725 23.309 1.00 96.44 237 ASP A CA 1
ATOM 1740 C C . ASP A 1 237 ? 2.281 6.632 22.310 1.00 96.44 237 ASP A C 1
ATOM 1742 O O . ASP A 1 237 ? 2.455 5.444 22.578 1.00 96.44 237 ASP A O 1
ATOM 1746 N N . ILE A 1 238 ? 1.773 7.039 21.142 1.00 95.69 238 ILE A N 1
ATOM 1747 C CA . ILE A 1 238 ? 1.384 6.117 20.073 1.00 95.69 238 ILE A CA 1
ATOM 1748 C C . ILE A 1 238 ? 2.600 5.395 19.519 1.00 95.69 238 ILE A C 1
ATOM 1750 O O . ILE A 1 238 ? 2.600 4.169 19.488 1.00 95.69 238 ILE A O 1
ATOM 1754 N N . VAL A 1 239 ? 3.627 6.136 19.102 1.00 95.44 239 VAL A N 1
ATOM 1755 C CA . VAL A 1 239 ? 4.825 5.557 18.484 1.00 95.44 239 VAL A CA 1
ATOM 1756 C C . VAL A 1 239 ? 5.491 4.552 19.413 1.00 95.44 239 VAL A C 1
ATOM 1758 O O . VAL A 1 239 ? 5.710 3.413 19.006 1.00 95.44 239 VAL A O 1
ATOM 1761 N N . GLY A 1 240 ? 5.734 4.924 20.673 1.00 91.25 240 GLY A N 1
ATOM 1762 C CA . GLY A 1 240 ? 6.385 4.030 21.630 1.00 91.25 240 GLY A CA 1
ATOM 1763 C C . GLY A 1 240 ? 5.583 2.753 21.904 1.00 91.25 240 GLY A C 1
ATOM 1764 O O . GLY A 1 240 ? 6.149 1.658 21.954 1.00 91.25 240 GLY A O 1
ATOM 1765 N N . ASN A 1 241 ? 4.259 2.866 22.046 1.00 91.50 241 ASN A N 1
ATOM 1766 C CA . ASN A 1 241 ? 3.408 1.710 22.325 1.00 91.50 241 ASN A CA 1
ATOM 1767 C C . ASN A 1 241 ? 3.251 0.795 21.098 1.00 91.50 241 ASN A C 1
ATOM 1769 O O . ASN A 1 241 ? 3.391 -0.421 21.206 1.00 91.50 241 ASN A O 1
ATOM 1773 N N . MET A 1 242 ? 3.032 1.376 19.916 1.00 91.88 242 MET A N 1
ATOM 1774 C CA . MET A 1 242 ? 2.918 0.630 18.661 1.00 91.88 242 MET A CA 1
ATOM 1775 C C . MET A 1 242 ? 4.214 -0.104 18.315 1.00 91.88 242 MET A C 1
ATOM 1777 O O . MET A 1 242 ? 4.159 -1.280 17.971 1.00 91.88 242 MET A O 1
ATOM 1781 N N . LEU A 1 243 ? 5.375 0.541 18.485 1.00 90.81 243 LEU A N 1
ATOM 1782 C CA . LEU A 1 243 ? 6.681 -0.096 18.294 1.00 90.81 243 LEU A CA 1
ATOM 1783 C C . LEU A 1 243 ? 6.872 -1.286 19.246 1.00 90.81 243 LEU A C 1
ATOM 1785 O O . LEU A 1 243 ? 7.343 -2.342 18.830 1.00 90.81 243 LEU A O 1
ATOM 1789 N N . THR A 1 244 ? 6.455 -1.139 20.507 1.00 89.38 244 THR A N 1
ATOM 1790 C CA . THR A 1 244 ? 6.516 -2.223 21.502 1.00 89.38 244 THR A CA 1
ATOM 1791 C C . THR A 1 244 ? 5.650 -3.416 21.093 1.00 89.38 244 THR A C 1
ATOM 1793 O O . THR A 1 244 ? 6.077 -4.558 21.240 1.00 89.38 244 THR A O 1
ATOM 1796 N N . MET A 1 245 ? 4.447 -3.168 20.568 1.00 89.25 245 MET A N 1
ATOM 1797 C CA . MET A 1 245 ? 3.541 -4.231 20.126 1.00 89.25 245 MET A CA 1
ATOM 1798 C C . MET A 1 245 ? 3.994 -4.906 18.828 1.00 89.25 245 MET A C 1
ATOM 1800 O O . MET A 1 245 ? 3.906 -6.124 18.720 1.00 89.25 245 MET A O 1
ATOM 1804 N N . ALA A 1 246 ? 4.459 -4.127 17.849 1.00 89.62 246 ALA A N 1
ATOM 1805 C CA . ALA A 1 246 ? 4.822 -4.630 16.526 1.00 89.62 246 ALA A CA 1
ATOM 1806 C C . ALA A 1 246 ? 6.242 -5.223 16.468 1.00 89.62 246 ALA A C 1
ATOM 1808 O O . ALA A 1 246 ? 6.554 -6.003 15.569 1.00 89.62 246 ALA A O 1
ATOM 1809 N N . GLY A 1 247 ? 7.135 -4.839 17.388 1.00 89.00 247 GLY A N 1
ATOM 1810 C CA . GLY A 1 247 ? 8.529 -5.303 17.421 1.00 89.00 247 GLY A CA 1
ATOM 1811 C C . GLY A 1 247 ? 9.397 -4.817 16.249 1.00 89.00 247 GLY A C 1
ATOM 1812 O O . GLY A 1 247 ? 10.491 -5.350 16.016 1.00 89.00 247 GLY A O 1
ATOM 1813 N N . SER A 1 248 ? 8.895 -3.851 15.479 1.00 90.06 248 SER A N 1
ATOM 1814 C CA . SER A 1 248 ? 9.603 -3.160 14.401 1.00 90.06 248 SER A CA 1
ATOM 1815 C C . SER A 1 248 ? 8.942 -1.815 14.111 1.00 90.06 248 SER A C 1
ATOM 1817 O O . SER A 1 248 ? 7.750 -1.628 14.372 1.00 90.06 248 SER A O 1
ATOM 1819 N N . SER A 1 249 ? 9.718 -0.867 13.589 1.00 94.56 249 SER A N 1
ATOM 1820 C CA . SER A 1 249 ? 9.215 0.466 13.270 1.00 94.56 249 SER A CA 1
ATOM 1821 C C . SER A 1 249 ? 8.609 0.515 11.868 1.00 94.56 249 SER A C 1
ATOM 1823 O O . SER A 1 249 ? 9.318 0.520 10.860 1.00 94.56 249 SER A O 1
ATOM 1825 N N . THR A 1 250 ? 7.277 0.568 11.809 1.00 96.25 250 THR A N 1
ATOM 1826 C CA . THR A 1 250 ? 6.513 0.815 10.580 1.00 96.25 250 THR A CA 1
ATOM 1827 C C . THR A 1 250 ? 5.760 2.137 10.703 1.00 96.25 250 THR A C 1
ATOM 1829 O O . THR A 1 250 ? 4.976 2.334 11.633 1.00 96.25 250 THR A O 1
ATOM 1832 N N . THR A 1 251 ? 5.962 3.042 9.746 1.00 97.69 251 THR A N 1
ATOM 1833 C CA . THR A 1 251 ? 5.311 4.357 9.700 1.00 97.69 251 THR A CA 1
ATOM 1834 C C . THR A 1 251 ? 4.578 4.547 8.374 1.00 97.69 251 THR A C 1
ATOM 1836 O O . THR A 1 251 ? 5.183 4.615 7.304 1.00 97.69 251 THR A O 1
ATOM 1839 N N . CYS A 1 252 ? 3.256 4.667 8.446 1.00 98.44 252 CYS A N 1
ATOM 1840 C CA . CYS A 1 252 ? 2.380 4.972 7.323 1.00 98.44 252 CYS A CA 1
ATOM 1841 C C . CYS A 1 252 ? 2.089 6.479 7.316 1.00 98.44 252 CYS A C 1
ATOM 1843 O O . CYS A 1 252 ? 1.330 6.986 8.144 1.00 98.44 252 CYS A O 1
ATOM 1845 N N . LEU A 1 253 ? 2.717 7.205 6.395 1.00 98.06 253 LEU A N 1
ATOM 1846 C CA . LEU A 1 253 ? 2.594 8.652 6.268 1.00 98.06 253 LEU A CA 1
ATOM 1847 C C . LEU A 1 253 ? 1.451 9.035 5.327 1.00 98.06 253 LEU A C 1
ATOM 1849 O O . LEU A 1 253 ? 1.389 8.514 4.221 1.00 98.06 253 LEU A O 1
ATOM 1853 N N . PHE A 1 254 ? 0.600 9.992 5.692 1.00 96.75 254 PHE A N 1
ATOM 1854 C CA . PHE A 1 254 ? -0.470 10.493 4.816 1.00 96.75 254 PHE A CA 1
ATOM 1855 C C . PHE A 1 254 ? -0.366 12.004 4.567 1.00 96.75 254 PHE A C 1
ATOM 1857 O O . PHE A 1 254 ? 0.058 12.769 5.438 1.00 96.75 254 PHE A O 1
ATOM 1864 N N . SER A 1 255 ? -0.759 12.455 3.371 1.00 94.12 255 SER A N 1
ATOM 1865 C CA . SER A 1 255 ? -0.777 13.888 3.025 1.00 94.12 255 SER A CA 1
ATOM 1866 C C . SER A 1 255 ? -2.001 14.640 3.552 1.00 94.12 255 SER A C 1
ATOM 1868 O O . SER A 1 255 ? -1.909 15.829 3.857 1.00 94.12 255 SER A O 1
ATOM 1870 N N . ASP A 1 256 ? -3.139 13.958 3.659 1.00 92.25 256 ASP A N 1
ATOM 1871 C CA . ASP A 1 256 ? -4.441 14.513 4.044 1.00 92.25 256 ASP A CA 1
ATOM 1872 C C . ASP A 1 256 ? -5.307 13.464 4.758 1.00 92.25 256 ASP A C 1
ATOM 1874 O O . ASP A 1 256 ? -5.097 12.257 4.596 1.00 92.25 256 ASP A O 1
ATOM 1878 N N . LYS A 1 257 ? -6.292 13.920 5.544 1.00 92.88 257 LYS A N 1
ATOM 1879 C CA . LYS A 1 257 ? -7.145 13.040 6.355 1.00 92.88 257 LYS A CA 1
ATOM 1880 C C . LYS A 1 257 ? -7.807 11.889 5.598 1.00 92.88 257 LYS A C 1
ATOM 1882 O O . LYS A 1 257 ? -7.933 10.822 6.187 1.00 92.88 257 LYS A O 1
ATOM 1887 N N . ALA A 1 258 ? -8.219 12.044 4.338 1.00 93.50 258 ALA A N 1
ATOM 1888 C CA . ALA A 1 258 ? -8.877 10.950 3.620 1.00 93.50 258 ALA A CA 1
ATOM 1889 C C . ALA A 1 258 ? -7.872 9.819 3.360 1.00 93.50 258 ALA A C 1
ATOM 1891 O O . ALA A 1 258 ? -8.130 8.658 3.674 1.00 93.50 258 ALA A O 1
ATOM 1892 N N . ARG A 1 259 ? -6.653 10.153 2.921 1.00 95.62 259 ARG A N 1
ATOM 1893 C CA . ARG A 1 259 ? -5.578 9.164 2.712 1.00 95.62 259 ARG A CA 1
ATOM 1894 C C . ARG A 1 259 ? -5.131 8.426 3.978 1.00 95.62 259 ARG A C 1
ATOM 1896 O O . ARG A 1 259 ? -4.483 7.386 3.859 1.00 95.62 259 ARG A O 1
ATOM 1903 N N . SER A 1 260 ? -5.523 8.886 5.169 1.00 97.00 260 SER A N 1
ATOM 1904 C CA . SER A 1 260 ? -5.307 8.129 6.406 1.00 97.00 260 SER A CA 1
ATOM 1905 C C . SER A 1 260 ? -6.011 6.766 6.409 1.00 97.00 260 SER A C 1
ATOM 1907 O O . SER A 1 260 ? -5.500 5.852 7.042 1.00 97.00 260 SER A O 1
ATOM 1909 N N . LEU A 1 261 ? -7.120 6.580 5.672 1.00 98.12 261 LEU A N 1
ATOM 1910 C CA . LEU A 1 261 ? -7.849 5.305 5.655 1.00 98.12 261 LEU A CA 1
ATOM 1911 C C . LEU A 1 261 ? -6.987 4.160 5.112 1.00 98.12 261 LEU A C 1
ATOM 1913 O O . LEU A 1 261 ? -6.823 3.133 5.768 1.00 98.12 261 LEU A O 1
ATOM 1917 N N . ALA A 1 262 ? -6.384 4.355 3.936 1.00 97.81 262 ALA A N 1
ATOM 1918 C CA . ALA A 1 262 ? -5.476 3.376 3.344 1.00 97.81 262 ALA A CA 1
ATOM 1919 C C . ALA A 1 262 ? -4.214 3.183 4.204 1.00 97.81 262 ALA A C 1
ATOM 1921 O O . ALA A 1 262 ? -3.756 2.054 4.383 1.00 97.81 262 ALA A O 1
ATOM 1922 N N . ALA A 1 263 ? -3.702 4.265 4.805 1.00 98.44 263 ALA A N 1
ATOM 1923 C CA . ALA A 1 263 ? -2.596 4.201 5.757 1.00 98.44 263 ALA A CA 1
ATOM 1924 C C . ALA A 1 263 ? -2.946 3.366 7.002 1.00 98.44 263 ALA A C 1
ATOM 1926 O O . ALA A 1 263 ? -2.112 2.601 7.476 1.00 98.44 263 ALA A O 1
ATOM 1927 N N . SER A 1 264 ? -4.181 3.444 7.504 1.00 98.69 264 SER A N 1
ATOM 1928 C CA . SER A 1 264 ? -4.671 2.606 8.602 1.00 98.69 264 SER A CA 1
ATOM 1929 C C . SER A 1 264 ? -4.829 1.149 8.201 1.00 98.69 264 SER A C 1
ATOM 1931 O O . SER A 1 264 ? -4.523 0.276 9.006 1.00 98.69 264 SER A O 1
ATOM 1933 N N . VAL A 1 265 ? -5.257 0.858 6.971 1.00 98.56 265 VAL A N 1
ATOM 1934 C CA . VAL A 1 265 ? -5.293 -0.524 6.469 1.00 98.56 265 VAL A CA 1
ATOM 1935 C C . VAL A 1 265 ? -3.876 -1.105 6.408 1.00 98.56 265 VAL A C 1
ATOM 1937 O O . VAL A 1 265 ? -3.655 -2.210 6.899 1.00 98.56 265 VAL A O 1
ATOM 1940 N N . ALA A 1 266 ? -2.897 -0.348 5.903 1.00 97.88 266 ALA A N 1
ATOM 1941 C CA . ALA A 1 266 ? -1.491 -0.759 5.897 1.00 97.88 266 ALA A CA 1
ATOM 1942 C C . ALA A 1 266 ? -0.926 -0.934 7.315 1.00 97.88 266 ALA A C 1
ATOM 1944 O O . ALA A 1 266 ? -0.322 -1.962 7.620 1.00 97.88 266 ALA A O 1
ATOM 1945 N N . GLY A 1 267 ? -1.185 0.026 8.208 1.00 97.50 267 GLY A N 1
ATOM 1946 C CA . GLY A 1 267 ? -0.788 -0.049 9.612 1.00 97.50 267 GLY A CA 1
ATOM 1947 C C . GLY A 1 267 ? -1.388 -1.264 10.319 1.00 97.50 267 GLY A C 1
ATOM 1948 O O . GLY A 1 267 ? -0.685 -1.945 11.059 1.00 97.50 267 GLY A O 1
ATOM 1949 N N . ALA A 1 268 ? -2.655 -1.591 10.047 1.00 97.94 268 ALA A N 1
ATOM 1950 C CA . ALA A 1 268 ? -3.318 -2.786 10.567 1.00 97.94 268 ALA A CA 1
ATOM 1951 C C . ALA A 1 268 ? -2.741 -4.076 9.971 1.00 97.94 268 ALA A C 1
ATOM 1953 O O . ALA A 1 268 ? -2.693 -5.092 10.657 1.00 97.94 268 ALA A O 1
ATOM 1954 N N . CYS A 1 269 ? -2.281 -4.050 8.719 1.00 95.81 269 CYS A N 1
ATOM 1955 C CA . CYS A 1 269 ? -1.658 -5.205 8.079 1.00 95.81 269 CYS A CA 1
ATOM 1956 C C . CYS A 1 269 ? -0.264 -5.512 8.633 1.00 95.81 269 CYS A C 1
ATOM 1958 O O . CYS A 1 269 ? 0.085 -6.684 8.767 1.00 95.81 269 CYS A O 1
ATOM 1960 N N . TYR A 1 270 ? 0.533 -4.482 8.913 1.00 93.56 270 TYR A N 1
ATOM 1961 C CA . TYR A 1 270 ? 1.970 -4.627 9.172 1.00 93.56 270 TYR A CA 1
ATOM 1962 C C . TYR A 1 270 ? 2.411 -4.206 10.574 1.00 93.56 270 TYR A C 1
ATOM 1964 O O . TYR A 1 270 ? 3.593 -4.301 10.885 1.00 93.56 270 TYR A O 1
ATOM 1972 N N . GLY A 1 271 ? 1.477 -3.759 11.414 1.00 91.44 271 GLY A N 1
ATOM 1973 C CA . GLY A 1 271 ? 1.765 -3.250 12.749 1.00 91.44 271 GLY A CA 1
ATOM 1974 C C . GLY A 1 271 ? 2.554 -1.946 12.690 1.00 91.44 271 GLY A C 1
ATOM 1975 O O . GLY A 1 271 ? 3.765 -1.927 12.889 1.00 91.44 271 GLY A O 1
ATOM 1976 N N . GLY A 1 272 ? 1.872 -0.840 12.391 1.00 93.38 272 GLY A N 1
ATOM 1977 C CA . GLY A 1 272 ? 2.526 0.454 12.193 1.00 93.38 272 GLY A CA 1
ATOM 1978 C C . GLY A 1 272 ? 1.731 1.648 12.692 1.00 93.38 272 GLY A C 1
ATOM 1979 O O . GLY A 1 272 ? 0.553 1.554 13.016 1.00 93.38 272 GLY A O 1
ATOM 1980 N N . THR A 1 273 ? 2.385 2.799 12.741 1.00 97.62 273 THR A N 1
ATOM 1981 C CA . THR A 1 273 ? 1.738 4.066 13.089 1.00 97.62 273 THR A CA 1
ATOM 1982 C C . THR A 1 273 ? 1.197 4.771 11.856 1.00 97.62 273 THR A C 1
ATOM 1984 O O . THR A 1 273 ? 1.725 4.608 10.758 1.00 97.62 273 THR A O 1
ATOM 1987 N N . VAL A 1 274 ? 0.150 5.572 12.033 1.00 98.44 274 VAL A N 1
ATOM 1988 C CA . VAL A 1 274 ? -0.432 6.408 10.976 1.00 98.44 274 VAL A CA 1
ATOM 1989 C C . VAL A 1 274 ? -0.162 7.864 11.319 1.00 98.44 274 VAL A C 1
ATOM 1991 O O . VAL A 1 274 ? -0.677 8.351 12.321 1.00 98.44 274 VAL A O 1
ATOM 1994 N N . MET A 1 275 ? 0.641 8.560 10.518 1.00 97.56 275 MET A N 1
ATOM 1995 C CA . MET A 1 275 ? 1.097 9.919 10.831 1.00 97.56 275 MET A CA 1
ATOM 1996 C C . MET A 1 275 ? 0.937 10.853 9.639 1.00 97.56 275 MET A C 1
ATOM 1998 O O . MET A 1 275 ? 1.185 10.474 8.496 1.00 97.56 275 MET A O 1
ATOM 2002 N N . LYS A 1 276 ? 0.559 12.105 9.885 1.00 96.25 276 LYS A N 1
ATOM 2003 C CA . LYS A 1 276 ? 0.595 13.124 8.839 1.00 96.25 276 LYS A CA 1
ATOM 2004 C C . LYS A 1 276 ? 2.047 13.430 8.472 1.00 96.25 276 LYS A C 1
ATOM 2006 O O . LYS A 1 276 ? 2.891 13.563 9.355 1.00 96.25 276 LYS A O 1
ATOM 2011 N N . VAL A 1 277 ? 2.340 13.606 7.181 1.00 95.88 277 VAL A N 1
ATOM 2012 C CA . VAL A 1 277 ? 3.679 14.044 6.746 1.00 95.88 277 VAL A CA 1
ATOM 2013 C C . VAL A 1 277 ? 4.007 15.406 7.391 1.00 95.88 277 VAL A C 1
ATOM 2015 O O . VAL A 1 277 ? 3.261 16.371 7.179 1.00 95.88 277 VAL A O 1
ATOM 2018 N N . PRO A 1 278 ? 5.117 15.532 8.147 1.00 95.56 278 PRO A N 1
ATOM 2019 C CA . PRO A 1 278 ? 5.496 16.798 8.767 1.00 95.56 278 PRO A CA 1
ATOM 2020 C C . PRO A 1 278 ? 5.729 17.908 7.735 1.00 95.56 278 PRO A C 1
ATOM 2022 O O . PRO A 1 278 ? 6.445 17.728 6.751 1.00 95.56 278 PRO A O 1
ATOM 2025 N N . SER A 1 279 ? 5.181 19.101 7.983 1.00 93.31 279 SER A N 1
ATOM 2026 C CA . SER A 1 279 ? 5.224 20.225 7.030 1.00 93.31 279 SER A CA 1
ATOM 2027 C C . SER A 1 279 ? 6.644 20.672 6.660 1.00 93.31 279 SER A C 1
ATOM 2029 O O . SER A 1 279 ? 6.885 21.056 5.515 1.00 93.31 279 SER A O 1
ATOM 2031 N N . GLY A 1 280 ? 7.597 20.589 7.595 1.00 94.50 280 GLY A N 1
ATOM 2032 C CA . GLY A 1 280 ? 9.011 20.875 7.332 1.00 94.50 280 GLY A CA 1
ATOM 2033 C C . GLY A 1 280 ? 9.637 19.902 6.328 1.00 94.50 280 GLY A C 1
ATOM 2034 O O . GLY A 1 280 ? 10.331 20.328 5.407 1.00 94.50 280 GLY A O 1
ATOM 2035 N N . ILE A 1 281 ? 9.316 18.611 6.445 1.00 95.50 281 ILE A N 1
ATOM 2036 C CA . ILE A 1 281 ? 9.786 17.553 5.538 1.00 95.50 281 ILE A CA 1
ATOM 2037 C C . ILE A 1 281 ? 9.154 17.723 4.152 1.00 95.50 281 ILE A C 1
ATOM 2039 O O . ILE A 1 281 ? 9.846 17.632 3.137 1.00 95.50 281 ILE A O 1
ATOM 2043 N N . THR A 1 282 ? 7.863 18.057 4.101 1.00 94.06 282 THR A N 1
ATOM 2044 C CA . THR A 1 282 ? 7.141 18.414 2.869 1.00 94.06 282 THR A CA 1
ATOM 2045 C C . THR A 1 282 ? 7.823 19.578 2.141 1.00 94.06 282 THR A C 1
ATOM 2047 O O . THR A 1 282 ? 8.119 19.488 0.949 1.00 94.06 282 THR A O 1
ATOM 2050 N N . ALA A 1 283 ? 8.149 20.660 2.859 1.00 93.75 283 ALA A N 1
ATOM 2051 C CA . ALA A 1 283 ? 8.820 21.825 2.283 1.00 93.75 283 ALA A CA 1
ATOM 2052 C C . ALA A 1 283 ? 10.221 21.492 1.736 1.00 93.75 283 ALA A C 1
ATOM 2054 O O . ALA A 1 283 ? 10.577 21.940 0.642 1.00 93.75 283 ALA A O 1
ATOM 2055 N N . LEU A 1 284 ? 10.997 20.680 2.462 1.00 94.69 284 LEU A N 1
ATOM 2056 C CA . LEU A 1 284 ? 12.306 20.200 2.008 1.00 94.69 284 LEU A CA 1
ATOM 2057 C C . LEU A 1 284 ? 12.190 19.305 0.771 1.00 94.69 284 LEU A C 1
ATOM 2059 O O . LEU A 1 284 ? 12.965 19.471 -0.166 1.00 94.69 284 LEU A O 1
ATOM 2063 N N . SER A 1 285 ? 11.183 18.434 0.721 1.00 93.44 285 SER A N 1
ATOM 2064 C CA . SER A 1 285 ? 10.923 17.558 -0.427 1.00 93.44 285 SER A CA 1
ATOM 2065 C C . SER A 1 285 ? 10.603 18.363 -1.689 1.00 93.44 285 SER A C 1
ATOM 2067 O O . SER A 1 285 ? 11.198 18.148 -2.743 1.00 93.44 285 SER A O 1
ATOM 2069 N N . VAL A 1 286 ? 9.738 19.378 -1.586 1.00 93.50 286 VAL A N 1
ATOM 2070 C CA . VAL A 1 286 ? 9.457 20.298 -2.705 1.00 93.50 286 VAL A CA 1
ATOM 2071 C C . VAL A 1 286 ? 10.710 21.045 -3.157 1.00 93.50 286 VAL A C 1
ATOM 2073 O O . VAL A 1 286 ? 10.912 21.237 -4.359 1.00 93.50 286 VAL A O 1
ATOM 2076 N N . LYS A 1 287 ? 11.550 21.480 -2.214 1.00 93.00 287 LYS A N 1
ATOM 2077 C CA . LYS A 1 287 ? 12.813 22.152 -2.527 1.00 93.00 287 LYS A CA 1
ATOM 2078 C C . LYS A 1 287 ? 13.776 21.214 -3.262 1.00 93.00 287 LYS A C 1
ATOM 2080 O O . LYS A 1 287 ? 14.299 21.626 -4.293 1.00 93.00 287 LYS A O 1
ATOM 2085 N N . ALA A 1 288 ? 13.962 19.986 -2.772 1.00 91.50 288 ALA A N 1
ATOM 2086 C CA . ALA A 1 288 ? 14.837 18.984 -3.383 1.00 91.50 288 ALA A CA 1
ATOM 2087 C C . ALA A 1 288 ? 14.422 18.690 -4.826 1.00 91.50 288 ALA A C 1
ATOM 2089 O O . ALA A 1 288 ? 15.246 18.773 -5.733 1.00 91.50 288 ALA A O 1
ATOM 2090 N N . PHE A 1 289 ? 13.125 18.458 -5.055 1.00 90.44 289 PHE A N 1
ATOM 2091 C CA . PHE A 1 289 ? 12.611 18.173 -6.393 1.00 90.44 289 PHE A CA 1
ATOM 2092 C C . PHE A 1 289 ? 12.888 19.320 -7.377 1.00 90.44 289 PHE A C 1
ATOM 2094 O O . PHE A 1 289 ? 13.292 19.094 -8.512 1.00 90.44 289 PHE A O 1
ATOM 2101 N N . LYS A 1 290 ? 12.730 20.576 -6.939 1.00 89.38 290 LYS A N 1
ATOM 2102 C CA . LYS A 1 290 ? 13.023 21.759 -7.768 1.00 89.38 290 LYS A CA 1
ATOM 2103 C C . LYS A 1 290 ? 14.517 21.984 -8.019 1.00 89.38 290 LYS A C 1
ATOM 2105 O O . LYS A 1 290 ? 14.850 22.756 -8.912 1.00 89.38 290 LYS A O 1
ATOM 2110 N N . SER A 1 291 ? 15.393 21.375 -7.221 1.00 88.75 291 SER A N 1
ATOM 2111 C CA . SER A 1 291 ? 16.849 21.500 -7.354 1.00 88.75 291 SER A CA 1
ATOM 2112 C C . SER A 1 291 ? 17.505 20.390 -8.173 1.00 88.75 291 SER A C 1
ATOM 2114 O O . SER A 1 291 ? 18.718 20.444 -8.349 1.00 88.75 291 SER A O 1
ATOM 2116 N N . ILE A 1 292 ? 16.738 19.408 -8.664 1.00 87.88 292 ILE A N 1
ATOM 2117 C CA . ILE A 1 292 ? 17.265 18.332 -9.516 1.00 87.88 292 ILE A CA 1
ATOM 2118 C C . ILE A 1 292 ? 17.994 18.940 -10.718 1.00 87.88 292 ILE A C 1
ATOM 2120 O O . ILE A 1 292 ? 17.487 19.866 -11.361 1.00 87.88 292 ILE A O 1
ATOM 2124 N N . ASN A 1 293 ? 19.186 18.420 -11.023 1.00 81.69 293 ASN A N 1
ATOM 2125 C CA . ASN A 1 293 ? 19.986 18.920 -12.129 1.00 81.69 293 ASN A CA 1
ATOM 2126 C C . ASN A 1 293 ? 19.248 18.748 -13.476 1.00 81.69 293 ASN A C 1
ATOM 2128 O O . ASN A 1 293 ? 18.855 17.629 -13.809 1.00 81.69 293 ASN A O 1
ATOM 2132 N N . PRO A 1 294 ? 19.119 19.807 -14.301 1.00 84.81 294 PRO A N 1
ATOM 2133 C CA . PRO A 1 294 ? 18.525 19.713 -15.634 1.00 84.81 294 PRO A CA 1
ATOM 2134 C C . PRO A 1 294 ? 19.149 18.655 -16.559 1.00 84.81 294 PRO A C 1
ATOM 2136 O O . PRO A 1 294 ? 18.451 18.135 -17.423 1.00 84.81 294 PRO A O 1
ATOM 2139 N N . LEU A 1 295 ? 20.431 18.301 -16.388 1.00 81.12 295 LEU A N 1
ATOM 2140 C CA . LEU A 1 295 ? 21.077 17.219 -17.152 1.00 81.12 295 LEU A CA 1
ATOM 2141 C C . LEU A 1 295 ? 20.428 15.850 -16.914 1.00 81.12 295 LEU A C 1
ATOM 2143 O O . LEU A 1 295 ? 20.501 14.981 -17.775 1.00 81.12 295 LEU A O 1
ATOM 2147 N N . LEU A 1 296 ? 19.782 15.672 -15.763 1.00 85.12 296 LEU A N 1
ATOM 2148 C CA . LEU A 1 296 ? 19.047 14.465 -15.406 1.00 85.12 296 LEU A CA 1
ATOM 2149 C C . LEU A 1 296 ? 17.581 14.514 -15.873 1.00 85.12 296 LEU A C 1
ATOM 2151 O O . LEU A 1 296 ? 16.786 13.671 -15.478 1.00 85.12 296 LEU A O 1
ATOM 2155 N N . MET A 1 297 ? 17.195 15.501 -16.685 1.00 86.44 297 MET A N 1
ATOM 2156 C CA . MET A 1 297 ? 15.822 15.693 -17.166 1.00 86.44 297 MET A CA 1
ATOM 2157 C C . MET A 1 297 ? 15.707 15.405 -18.672 1.00 86.44 297 MET A C 1
ATOM 2159 O O . MET A 1 297 ? 15.161 16.200 -19.433 1.00 86.44 297 MET A O 1
ATOM 2163 N N . SER A 1 298 ? 16.252 14.265 -19.098 1.00 88.25 298 SER A N 1
ATOM 2164 C CA . SER A 1 298 ? 16.255 13.733 -20.468 1.00 88.25 298 SER A CA 1
ATOM 2165 C C . SER A 1 298 ? 15.393 12.467 -20.588 1.00 88.25 298 SER A C 1
ATOM 2167 O O . SER A 1 298 ? 15.337 11.645 -19.671 1.00 88.25 298 SER A O 1
ATOM 2169 N N . ASP A 1 299 ? 14.744 12.280 -21.736 1.00 85.25 299 ASP A N 1
ATOM 2170 C CA . ASP A 1 299 ? 13.982 11.066 -22.061 1.00 85.25 299 ASP A CA 1
ATOM 2171 C C . ASP A 1 299 ? 14.865 9.886 -22.507 1.00 85.25 299 ASP A C 1
ATOM 2173 O O . ASP A 1 299 ? 14.399 8.753 -22.656 1.00 85.25 299 ASP A O 1
ATOM 2177 N N . ARG A 1 300 ? 16.165 10.144 -22.678 1.00 85.19 300 ARG A N 1
ATOM 2178 C CA . ARG A 1 300 ? 17.184 9.140 -22.976 1.00 85.19 300 ARG A CA 1
ATOM 2179 C C . ARG A 1 300 ? 18.045 8.823 -21.770 1.00 85.19 300 ARG A C 1
ATOM 2181 O O . ARG A 1 300 ? 18.392 9.718 -20.993 1.00 85.19 300 ARG A O 1
ATOM 2188 N N . LYS A 1 301 ? 18.442 7.551 -21.691 1.00 86.81 301 LYS A N 1
ATOM 2189 C CA . LYS A 1 301 ? 19.456 7.071 -20.750 1.00 86.81 301 LYS A CA 1
ATOM 2190 C C . LYS A 1 301 ? 20.779 7.817 -20.939 1.00 86.81 301 LYS A C 1
ATOM 2192 O O . LYS A 1 301 ? 21.134 8.216 -22.048 1.00 86.81 301 LYS A O 1
ATOM 2197 N N . LEU A 1 302 ? 21.503 8.001 -19.841 1.00 87.00 302 LEU A N 1
ATOM 2198 C CA . LEU A 1 302 ? 22.847 8.573 -19.851 1.00 87.00 302 LEU A CA 1
ATOM 2199 C C . LEU A 1 302 ? 23.857 7.505 -20.284 1.00 87.00 302 LEU A C 1
ATOM 2201 O O . LEU A 1 302 ? 23.771 6.354 -19.860 1.00 87.00 302 LEU A O 1
ATOM 2205 N N . GLU A 1 303 ? 24.852 7.904 -21.072 1.00 81.75 303 GLU A N 1
ATOM 2206 C CA . GLU A 1 303 ? 25.871 6.986 -21.607 1.00 81.75 303 GLU A CA 1
ATOM 2207 C C . GLU A 1 303 ? 26.848 6.445 -20.552 1.00 81.75 303 GLU A C 1
ATOM 2209 O O . GLU A 1 303 ? 27.603 5.521 -20.849 1.00 81.75 303 GLU A O 1
ATOM 2214 N N . ALA A 1 304 ? 26.875 7.049 -19.360 1.00 79.88 304 ALA A N 1
ATOM 2215 C CA . ALA A 1 304 ? 27.729 6.666 -18.241 1.00 79.88 304 ALA A CA 1
ATOM 2216 C C . ALA A 1 304 ? 27.120 7.134 -16.903 1.00 79.88 304 ALA A C 1
ATOM 2218 O O . ALA A 1 304 ? 26.297 8.060 -16.898 1.00 79.88 304 ALA A O 1
ATOM 2219 N N . PRO A 1 305 ? 27.545 6.549 -15.766 1.00 85.19 305 PRO A N 1
ATOM 2220 C CA . PRO A 1 305 ? 27.174 7.017 -14.433 1.00 85.19 305 PRO A CA 1
ATOM 2221 C C . PRO A 1 305 ? 27.431 8.512 -14.223 1.00 85.19 305 PRO A C 1
ATOM 2223 O O . PRO A 1 305 ? 28.463 9.046 -14.642 1.00 85.19 305 PRO A O 1
ATOM 2226 N N . TYR A 1 306 ? 26.519 9.180 -13.517 1.00 86.00 306 TYR A N 1
ATOM 2227 C CA . TYR A 1 306 ? 26.608 10.611 -13.236 1.00 86.00 306 TYR A CA 1
ATOM 2228 C C . TYR A 1 306 ? 26.859 10.861 -11.750 1.00 86.00 306 TYR A C 1
ATOM 2230 O O . TYR A 1 306 ? 26.258 10.219 -10.898 1.00 86.00 306 TYR A O 1
ATOM 2238 N N . VAL A 1 307 ? 27.726 11.820 -11.426 1.00 85.31 307 VAL A N 1
ATOM 2239 C CA . VAL A 1 307 ? 27.934 12.283 -10.047 1.00 85.31 307 VAL A CA 1
ATOM 2240 C C . VAL A 1 307 ? 27.456 13.724 -9.969 1.00 85.31 307 VAL A C 1
ATOM 2242 O O . VAL A 1 307 ? 27.991 14.592 -10.662 1.00 85.31 307 VAL A O 1
ATOM 2245 N N . GLU A 1 308 ? 26.422 13.967 -9.170 1.00 81.31 308 GLU A N 1
ATOM 2246 C CA . GLU A 1 308 ? 25.798 15.284 -9.058 1.00 81.31 308 GLU A CA 1
ATOM 2247 C C . GLU A 1 308 ? 26.575 16.228 -8.134 1.00 81.31 308 GLU A C 1
ATOM 2249 O O . GLU A 1 308 ? 27.386 15.814 -7.304 1.00 81.31 308 GLU A O 1
ATOM 2254 N N . ASP A 1 309 ? 26.316 17.530 -8.283 1.00 77.25 309 ASP A N 1
ATOM 2255 C CA . ASP A 1 309 ? 26.838 18.548 -7.379 1.00 77.25 309 ASP A CA 1
ATOM 2256 C C . ASP A 1 309 ? 26.420 18.251 -5.919 1.00 77.25 309 ASP A C 1
ATOM 2258 O O . ASP A 1 309 ? 25.232 18.013 -5.655 1.00 77.25 309 ASP A O 1
ATOM 2262 N N . PRO A 1 310 ? 27.354 18.336 -4.950 1.00 75.62 310 PRO A N 1
ATOM 2263 C CA . PRO A 1 310 ? 27.072 18.100 -3.534 1.00 75.62 310 PRO A CA 1
ATOM 2264 C C . PRO A 1 310 ? 25.915 18.927 -2.945 1.00 75.62 310 PRO A C 1
ATOM 2266 O O . PRO A 1 310 ? 25.361 18.571 -1.908 1.00 75.62 310 PRO A O 1
ATOM 2269 N N . GLY A 1 311 ? 25.557 20.066 -3.541 1.00 72.19 311 GLY A N 1
ATOM 2270 C CA . GLY A 1 311 ? 24.452 20.915 -3.101 1.00 72.19 311 GLY A CA 1
ATOM 2271 C C . GLY A 1 311 ? 23.066 20.297 -3.312 1.00 72.19 311 GLY A C 1
ATOM 2272 O O . GLY A 1 311 ? 22.176 20.519 -2.483 1.00 72.19 311 GLY A O 1
ATOM 2273 N N . VAL A 1 312 ? 22.876 19.510 -4.376 1.00 72.69 312 VAL A N 1
ATOM 2274 C CA . VAL A 1 312 ? 21.595 18.837 -4.657 1.00 72.69 312 VAL A CA 1
ATOM 2275 C C . VAL A 1 312 ? 21.426 17.638 -3.727 1.00 72.69 312 VAL A C 1
ATOM 2277 O O . VAL A 1 312 ? 20.429 17.557 -3.005 1.00 72.69 312 VAL A O 1
ATOM 2280 N N . THR A 1 313 ? 22.454 16.792 -3.626 1.00 79.88 313 THR A N 1
ATOM 2281 C CA . THR A 1 313 ? 22.483 15.637 -2.712 1.00 79.88 313 THR A CA 1
ATOM 2282 C C . THR A 1 313 ? 22.363 16.055 -1.242 1.00 79.88 313 THR A C 1
ATOM 2284 O O . THR A 1 313 ? 21.704 15.375 -0.454 1.00 79.88 313 THR A O 1
ATOM 2287 N N . ARG A 1 314 ? 22.881 17.236 -0.866 1.00 84.38 314 ARG A N 1
ATOM 2288 C CA . ARG A 1 314 ? 22.674 17.828 0.468 1.00 84.38 314 ARG A CA 1
ATOM 2289 C C . ARG A 1 314 ? 21.201 18.097 0.785 1.00 84.38 314 ARG A C 1
ATOM 2291 O O . ARG A 1 314 ? 20.830 18.030 1.952 1.00 84.38 314 ARG A O 1
ATOM 2298 N N . THR A 1 315 ? 20.352 18.415 -0.196 1.00 87.62 315 THR A N 1
ATOM 2299 C CA . THR A 1 315 ? 18.928 18.686 0.086 1.00 87.62 315 THR A CA 1
ATOM 2300 C C . THR A 1 315 ? 18.156 17.391 0.361 1.00 87.62 315 THR A C 1
ATOM 2302 O O . THR A 1 315 ? 17.345 17.367 1.282 1.00 87.62 315 THR A O 1
ATOM 2305 N N . GLU A 1 316 ? 18.443 16.301 -0.357 1.00 92.38 316 GLU A N 1
ATOM 2306 C CA . GLU A 1 316 ? 17.899 14.961 -0.052 1.00 92.38 316 GLU A CA 1
ATOM 2307 C C . GLU A 1 316 ? 18.404 14.444 1.306 1.00 92.38 316 GLU A C 1
ATOM 2309 O O . GLU A 1 316 ? 17.638 13.939 2.126 1.00 92.38 316 GLU A O 1
ATOM 2314 N N . GLN A 1 317 ? 19.670 14.701 1.631 1.00 94.25 317 GLN A N 1
ATOM 2315 C CA . GLN A 1 317 ? 20.215 14.431 2.962 1.00 94.25 317 GLN A CA 1
ATOM 2316 C C . GLN A 1 317 ? 19.508 15.221 4.074 1.00 94.25 317 GLN A C 1
ATOM 2318 O O . GLN A 1 317 ? 19.163 14.652 5.104 1.00 94.25 317 GLN A O 1
ATOM 2323 N N . GLN A 1 318 ? 19.191 16.502 3.849 1.00 96.00 318 GLN A N 1
ATOM 2324 C CA . GLN A 1 318 ? 18.404 17.309 4.793 1.00 96.00 318 GLN A CA 1
ATOM 2325 C C . GLN A 1 318 ? 16.989 16.756 5.019 1.00 96.00 318 GLN A C 1
ATOM 2327 O O . GLN A 1 318 ? 16.456 16.895 6.122 1.00 96.00 318 GLN A O 1
ATOM 2332 N N . ILE A 1 319 ? 16.370 16.147 4.000 1.00 96.69 319 ILE A N 1
ATOM 2333 C CA . ILE A 1 319 ? 15.083 15.451 4.155 1.00 96.69 319 ILE A CA 1
ATOM 2334 C C . ILE A 1 319 ? 15.250 14.284 5.127 1.00 96.69 319 ILE A C 1
ATOM 2336 O O . ILE A 1 319 ? 14.482 14.191 6.085 1.00 96.69 319 ILE A O 1
ATOM 2340 N N . ALA A 1 320 ? 16.257 13.433 4.907 1.00 97.19 320 ALA A N 1
ATOM 2341 C CA . ALA A 1 320 ? 16.529 12.283 5.763 1.00 97.19 320 ALA A CA 1
ATOM 2342 C C . ALA A 1 320 ? 16.833 12.710 7.210 1.00 97.19 320 ALA A C 1
ATOM 2344 O O . ALA A 1 320 ? 16.196 12.213 8.137 1.00 97.19 320 ALA A O 1
ATOM 2345 N N . ASP A 1 321 ? 17.703 13.704 7.405 1.00 97.62 321 ASP A N 1
ATOM 2346 C CA . ASP A 1 321 ? 18.030 14.261 8.724 1.00 97.62 321 ASP A CA 1
ATOM 2347 C C . ASP A 1 321 ? 16.793 14.792 9.449 1.00 97.62 321 ASP A C 1
ATOM 2349 O O . ASP A 1 321 ? 16.588 14.534 10.637 1.00 97.62 321 ASP A O 1
ATOM 2353 N N . SER A 1 322 ? 15.939 15.529 8.731 1.00 97.81 322 SER A N 1
ATOM 2354 C CA . SER A 1 322 ? 14.708 16.070 9.300 1.00 97.81 322 SER A CA 1
ATOM 2355 C C . SER A 1 322 ? 13.708 14.970 9.652 1.00 97.81 322 SER A C 1
ATOM 2357 O O . SER A 1 322 ? 13.009 15.102 10.658 1.00 97.81 322 SER A O 1
ATOM 2359 N N . PHE A 1 323 ? 13.611 13.917 8.838 1.00 98.00 323 PHE A N 1
ATOM 2360 C CA . PHE A 1 323 ? 12.735 12.778 9.098 1.00 98.00 323 PHE A CA 1
ATOM 2361 C C . PHE A 1 323 ? 13.194 11.990 10.319 1.00 98.00 323 PHE A C 1
ATOM 2363 O O . PHE A 1 323 ? 12.416 11.813 11.253 1.00 98.00 323 PHE A O 1
ATOM 2370 N N . TYR A 1 324 ? 14.463 11.591 10.357 1.00 97.44 324 TYR A N 1
ATOM 2371 C CA . TYR A 1 324 ? 15.013 10.824 11.469 1.00 97.44 324 TYR A CA 1
ATOM 2372 C C . TYR A 1 324 ? 15.099 11.646 12.757 1.00 97.44 324 TYR A C 1
ATOM 2374 O O . TYR A 1 324 ? 14.829 11.127 13.835 1.00 97.44 324 TYR A O 1
ATOM 2382 N N . GLY A 1 325 ? 15.345 12.958 12.675 1.00 97.38 325 GLY A N 1
ATOM 2383 C CA . GLY A 1 325 ? 15.231 13.854 13.828 1.00 97.38 325 GLY A CA 1
ATOM 2384 C C . GLY A 1 325 ? 13.811 13.915 14.406 1.00 97.38 325 GLY A C 1
ATOM 2385 O O . GLY A 1 325 ? 13.636 13.875 15.625 1.00 97.38 325 GLY A O 1
ATOM 2386 N N . TRP A 1 326 ? 12.789 13.973 13.545 1.00 97.81 326 TRP A N 1
ATOM 2387 C CA . TRP A 1 326 ? 11.384 13.910 13.961 1.00 97.81 326 TRP A CA 1
ATOM 2388 C C . TRP A 1 326 ? 11.030 12.542 14.561 1.00 97.81 326 TRP A C 1
ATOM 2390 O O . TRP A 1 326 ? 10.508 12.485 15.675 1.00 97.81 326 TRP A O 1
ATOM 2400 N N . LEU A 1 327 ? 11.378 11.448 13.876 1.00 97.00 327 LEU A N 1
ATOM 2401 C CA . LEU A 1 327 ? 11.088 10.083 14.313 1.00 97.00 327 LEU A CA 1
ATOM 2402 C C . LEU A 1 327 ? 11.773 9.751 15.650 1.00 97.00 327 LEU A C 1
ATOM 2404 O O . LEU A 1 327 ? 11.134 9.212 16.556 1.00 97.00 327 LEU A O 1
ATOM 2408 N N . ALA A 1 328 ? 13.035 10.152 15.824 1.00 95.69 328 ALA A N 1
ATOM 2409 C CA . ALA A 1 328 ? 13.765 10.027 17.085 1.00 95.69 328 ALA A CA 1
ATOM 2410 C C . ALA A 1 328 ? 13.095 10.819 18.218 1.00 95.69 328 ALA A C 1
ATOM 2412 O O . ALA A 1 328 ? 12.987 10.328 19.343 1.00 95.69 328 ALA A O 1
ATOM 2413 N N . GLY A 1 329 ? 12.585 12.023 17.930 1.00 96.62 329 GLY A N 1
ATOM 2414 C CA . GLY A 1 329 ? 11.827 12.832 18.891 1.00 96.62 329 GLY A CA 1
ATOM 2415 C C . GLY A 1 329 ? 10.565 12.130 19.413 1.00 96.62 329 GLY A C 1
ATOM 2416 O O . GLY A 1 329 ? 10.189 12.310 20.578 1.00 96.62 329 GLY A O 1
ATOM 2417 N N . LEU A 1 330 ? 9.958 11.281 18.581 1.00 96.38 330 LEU A N 1
ATOM 2418 C CA . LEU A 1 330 ? 8.828 10.421 18.937 1.00 96.38 330 LEU A CA 1
ATOM 2419 C C . LEU A 1 330 ? 9.249 9.084 19.572 1.00 96.38 330 LEU A C 1
ATOM 2421 O O . LEU A 1 330 ? 8.397 8.382 20.109 1.00 96.38 330 LEU A O 1
ATOM 2425 N N . GLY A 1 331 ? 10.539 8.739 19.555 1.00 94.31 331 GLY A N 1
ATOM 2426 C CA . GLY A 1 331 ? 11.045 7.442 20.013 1.00 94.31 331 GLY A CA 1
ATOM 2427 C C . GLY A 1 331 ? 10.713 6.286 19.066 1.00 94.31 331 GLY A C 1
ATOM 2428 O O . GLY A 1 331 ? 10.508 5.173 19.535 1.00 94.31 331 GLY A O 1
ATOM 2429 N N . GLY A 1 332 ? 10.605 6.563 17.762 1.00 93.38 332 GLY A N 1
ATOM 2430 C CA . GLY A 1 332 ? 10.211 5.584 16.744 1.00 93.38 332 GLY A CA 1
ATOM 2431 C C . GLY A 1 332 ? 11.345 4.984 15.919 1.00 93.38 332 GLY A C 1
ATOM 2432 O O . GLY A 1 332 ? 11.055 4.192 15.031 1.00 93.38 332 GLY A O 1
ATOM 2433 N N . GLU A 1 333 ? 12.602 5.366 16.152 1.00 91.94 333 GLU A N 1
ATOM 2434 C CA . GLU A 1 333 ? 13.744 4.740 15.468 1.00 91.94 333 GLU A CA 1
ATOM 2435 C C . GLU A 1 333 ? 13.933 3.299 15.960 1.00 91.94 333 GLU A C 1
ATOM 2437 O O . GLU A 1 333 ? 13.823 3.027 17.161 1.00 91.94 333 GLU A O 1
ATOM 2442 N N . ASP A 1 334 ? 14.256 2.386 15.045 1.00 88.94 334 ASP A N 1
ATOM 2443 C CA . ASP A 1 334 ? 14.655 1.021 15.387 1.00 88.94 334 ASP A CA 1
ATOM 2444 C C . ASP A 1 334 ? 16.172 0.887 15.223 1.00 88.94 334 ASP A C 1
ATOM 2446 O O . ASP A 1 334 ? 16.711 0.869 14.125 1.00 88.94 334 ASP A O 1
ATOM 2450 N N . ALA A 1 335 ? 16.898 0.780 16.336 1.00 85.25 335 ALA A N 1
ATOM 2451 C CA . ALA A 1 335 ? 18.360 0.694 16.299 1.00 85.25 335 ALA A CA 1
ATOM 2452 C C . ALA A 1 335 ? 18.891 -0.641 15.734 1.00 85.25 335 ALA A C 1
ATOM 2454 O O . ALA A 1 335 ? 20.102 -0.805 15.573 1.00 85.25 335 ALA A O 1
ATOM 2455 N N . SER A 1 336 ? 18.014 -1.624 15.515 1.00 86.44 336 SER A N 1
ATOM 2456 C CA . SER A 1 336 ? 18.383 -2.989 15.133 1.00 86.44 336 SER A CA 1
ATOM 2457 C C . SER A 1 336 ? 17.956 -3.381 13.721 1.00 86.44 336 SER A C 1
ATOM 2459 O O . SER A 1 336 ? 18.432 -4.396 13.205 1.00 86.44 336 SER A O 1
ATOM 2461 N N . LYS A 1 337 ? 17.047 -2.616 13.113 1.00 89.75 337 LYS A N 1
ATOM 2462 C CA . LYS A 1 337 ? 16.430 -2.908 11.820 1.00 89.75 337 LYS A CA 1
ATOM 2463 C C . LYS A 1 337 ? 16.178 -1.609 11.072 1.00 89.75 337 LYS A C 1
ATOM 2465 O O . LYS A 1 337 ? 15.881 -0.594 11.685 1.00 89.75 337 LYS A O 1
ATOM 2470 N N . LEU A 1 338 ? 16.167 -1.690 9.744 1.00 94.19 338 LEU A N 1
ATOM 2471 C CA . LEU A 1 338 ? 15.626 -0.602 8.935 1.00 94.19 338 LEU A CA 1
ATOM 2472 C C . LEU A 1 338 ? 14.145 -0.386 9.253 1.00 94.19 338 LEU A C 1
ATOM 2474 O O . LEU A 1 338 ? 13.387 -1.350 9.419 1.00 94.19 338 LEU A O 1
ATOM 2478 N N . GLU A 1 339 ? 13.719 0.872 9.250 1.00 96.31 339 GLU A N 1
ATOM 2479 C CA . GLU A 1 339 ? 12.304 1.210 9.327 1.00 96.31 339 GLU A CA 1
ATOM 2480 C C . GLU A 1 339 ? 11.553 0.766 8.063 1.00 96.31 339 GLU A C 1
ATOM 2482 O O . GLU A 1 339 ? 12.114 0.623 6.977 1.00 96.31 339 GLU A O 1
ATOM 2487 N N . THR A 1 340 ? 10.238 0.608 8.169 1.00 97.44 340 THR A N 1
ATOM 2488 C CA . THR A 1 340 ? 9.342 0.549 7.008 1.00 97.44 340 THR A CA 1
ATOM 2489 C C . THR A 1 340 ? 8.580 1.863 6.902 1.00 97.44 340 THR A C 1
ATOM 2491 O O . THR A 1 340 ? 7.914 2.272 7.853 1.00 97.44 340 THR A O 1
ATOM 2494 N N . VAL A 1 341 ? 8.644 2.524 5.743 1.00 98.31 341 VAL A N 1
ATOM 2495 C CA . VAL A 1 341 ? 7.941 3.795 5.508 1.00 98.31 341 VAL A CA 1
ATOM 2496 C C . VAL A 1 341 ? 7.062 3.693 4.266 1.00 98.31 341 VAL A C 1
ATOM 2498 O O . VAL A 1 341 ? 7.545 3.457 3.161 1.00 98.31 341 VAL A O 1
ATOM 2501 N N . MET A 1 342 ? 5.758 3.899 4.432 1.00 98.38 342 MET A N 1
ATOM 2502 C CA . MET A 1 342 ? 4.790 3.905 3.330 1.00 98.38 342 MET A CA 1
ATOM 2503 C C . MET A 1 342 ? 4.152 5.285 3.223 1.00 98.38 342 MET A C 1
ATOM 2505 O O . MET A 1 342 ? 3.540 5.754 4.179 1.00 98.38 342 MET A O 1
ATOM 2509 N N . VAL A 1 343 ? 4.290 5.943 2.073 1.00 97.94 343 VAL A N 1
ATOM 2510 C CA . VAL A 1 343 ? 3.818 7.317 1.858 1.00 97.94 343 VAL A CA 1
ATOM 2511 C C . VAL A 1 343 ? 2.551 7.326 1.006 1.00 97.94 343 VAL A C 1
ATOM 2513 O O . VAL A 1 343 ? 2.593 7.064 -0.190 1.00 97.94 343 VAL A O 1
ATOM 2516 N N . PHE A 1 344 ? 1.421 7.691 1.598 1.00 97.06 344 PHE A N 1
ATOM 2517 C CA . PHE A 1 344 ? 0.122 7.830 0.945 1.00 97.06 344 PHE A CA 1
ATOM 2518 C C . PHE A 1 344 ? -0.060 9.271 0.464 1.00 97.06 344 PHE A C 1
ATOM 2520 O O . PHE A 1 344 ? -0.583 10.125 1.186 1.00 97.06 344 PHE A O 1
ATOM 2527 N N . ALA A 1 345 ? 0.418 9.546 -0.753 1.00 94.25 345 ALA A N 1
ATOM 2528 C CA . ALA A 1 345 ? 0.350 10.854 -1.401 1.00 94.25 345 ALA A CA 1
ATOM 2529 C C . ALA A 1 345 ? 0.616 10.752 -2.912 1.00 94.25 345 ALA A C 1
ATOM 2531 O O . ALA A 1 345 ? 1.461 9.967 -3.342 1.00 94.25 345 ALA A O 1
ATOM 2532 N N . ALA A 1 346 ? 0.002 11.635 -3.705 1.00 85.50 346 ALA A N 1
ATOM 2533 C CA . ALA A 1 346 ? 0.019 11.586 -5.175 1.00 85.50 346 ALA A CA 1
ATOM 2534 C C . ALA A 1 346 ? 1.390 11.768 -5.865 1.00 85.50 346 ALA A C 1
ATOM 2536 O O . ALA A 1 346 ? 1.490 11.565 -7.070 1.00 85.50 346 ALA A O 1
ATOM 2537 N N . GLY A 1 347 ? 2.456 12.146 -5.150 1.00 78.44 347 GLY A N 1
ATOM 2538 C CA . GLY A 1 347 ? 3.819 12.135 -5.709 1.00 78.44 347 GLY A CA 1
ATOM 2539 C C . GLY A 1 347 ? 4.228 13.366 -6.500 1.00 78.44 347 GLY A C 1
ATOM 2540 O O . GLY A 1 347 ? 5.267 13.344 -7.148 1.00 78.44 347 GLY A O 1
ATOM 2541 N N . SER A 1 348 ? 3.472 14.461 -6.429 1.00 78.75 348 SER A N 1
ATOM 2542 C CA . SER A 1 348 ? 3.778 15.690 -7.169 1.00 78.75 348 SER A CA 1
ATOM 2543 C C . SER A 1 348 ? 4.106 16.872 -6.258 1.00 78.75 348 SER A C 1
ATOM 2545 O O . SER A 1 348 ? 3.637 16.961 -5.118 1.00 78.75 348 SER A O 1
ATOM 2547 N N . VAL A 1 349 ? 4.836 17.845 -6.808 1.00 77.38 349 VAL A N 1
ATOM 2548 C CA . VAL A 1 349 ? 5.044 19.159 -6.176 1.00 77.38 349 VAL A CA 1
ATOM 2549 C C . VAL A 1 349 ? 3.707 19.837 -5.855 1.00 77.38 349 VAL A C 1
ATOM 2551 O O . VAL A 1 349 ? 3.568 20.437 -4.793 1.00 77.38 349 VAL A O 1
ATOM 2554 N N . THR A 1 350 ? 2.709 19.702 -6.732 1.00 75.50 350 THR A N 1
ATOM 2555 C CA . THR A 1 350 ? 1.368 20.279 -6.550 1.00 75.50 350 THR A CA 1
ATOM 2556 C C . THR A 1 350 ? 0.626 19.650 -5.370 1.00 75.50 350 THR A C 1
ATOM 2558 O O . THR A 1 350 ? -0.054 20.350 -4.628 1.00 75.50 350 THR A O 1
ATOM 2561 N N . SER A 1 351 ? 0.809 18.345 -5.145 1.00 69.88 351 SER A N 1
ATOM 2562 C CA . SER A 1 351 ? 0.274 17.626 -3.978 1.00 69.88 351 SER A CA 1
ATOM 2563 C C . SER A 1 351 ? 1.071 17.842 -2.685 1.00 69.88 351 SER A C 1
ATOM 2565 O O . SER A 1 351 ? 0.736 17.271 -1.652 1.00 69.88 351 SER A O 1
ATOM 2567 N N . GLY A 1 352 ? 2.154 18.622 -2.728 1.00 78.00 352 GLY A N 1
ATOM 2568 C CA . GLY A 1 352 ? 3.009 18.927 -1.581 1.00 78.00 352 GLY A CA 1
ATOM 2569 C C . GLY A 1 352 ? 4.060 17.863 -1.251 1.00 78.00 352 GLY A C 1
ATOM 2570 O O . GLY A 1 352 ? 5.109 18.222 -0.734 1.00 78.00 352 GLY A O 1
ATOM 2571 N N . VAL A 1 353 ? 3.851 16.585 -1.585 1.00 88.94 353 VAL A N 1
ATOM 2572 C CA . VAL A 1 353 ? 4.772 15.489 -1.218 1.00 88.94 353 VAL A CA 1
ATOM 2573 C C . VAL A 1 353 ? 5.358 14.816 -2.473 1.00 88.94 353 VAL A C 1
ATOM 2575 O O . VAL A 1 353 ? 4.815 13.799 -2.917 1.00 88.94 353 VAL A O 1
ATOM 2578 N N . PRO A 1 354 ? 6.436 15.361 -3.074 1.00 91.62 354 PRO A N 1
ATOM 2579 C CA . PRO A 1 354 ? 7.095 14.776 -4.247 1.00 91.62 354 PRO A CA 1
ATOM 2580 C C . PRO A 1 354 ? 7.941 13.541 -3.897 1.00 91.62 354 PRO A C 1
ATOM 2582 O O . PRO A 1 354 ? 8.189 13.263 -2.723 1.00 91.62 354 PRO A O 1
ATOM 2585 N N . LEU A 1 355 ? 8.408 12.834 -4.932 1.00 91.31 355 LEU A N 1
ATOM 2586 C CA . LEU A 1 355 ? 9.088 11.527 -4.845 1.00 91.31 355 LEU A CA 1
ATOM 2587 C C . LEU A 1 355 ? 10.457 11.534 -4.156 1.00 91.31 355 LEU A C 1
ATOM 2589 O O . LEU A 1 355 ? 10.993 10.492 -3.777 1.00 91.31 355 LEU A O 1
ATOM 2593 N N . THR A 1 356 ? 11.036 12.719 -3.976 1.00 93.44 356 THR A N 1
ATOM 2594 C CA . THR A 1 356 ? 12.316 12.877 -3.280 1.00 93.44 356 THR A CA 1
ATOM 2595 C C . THR A 1 356 ? 12.234 12.430 -1.826 1.00 93.44 356 THR A C 1
ATOM 2597 O O . THR A 1 356 ? 13.267 12.099 -1.258 1.00 93.44 356 THR A O 1
ATOM 2600 N N . LEU A 1 357 ? 11.041 12.412 -1.212 1.00 95.50 357 LEU A N 1
ATOM 2601 C CA . LEU A 1 357 ? 10.875 11.978 0.175 1.00 95.50 357 LEU A CA 1
ATOM 2602 C C . LEU A 1 357 ? 11.301 10.519 0.350 1.00 95.50 357 LEU A C 1
ATOM 2604 O O . LEU A 1 357 ? 12.325 10.262 0.966 1.00 95.50 357 LEU A O 1
ATOM 2608 N N . GLU A 1 358 ? 10.562 9.568 -0.216 1.00 94.19 358 GLU A N 1
ATOM 2609 C CA . GLU A 1 358 ? 10.833 8.137 -0.075 1.00 94.19 358 GLU A CA 1
ATOM 2610 C C . GLU A 1 358 ? 12.227 7.763 -0.577 1.00 94.19 358 GLU A C 1
ATOM 2612 O O . GLU A 1 358 ? 12.912 6.983 0.082 1.00 94.19 358 GLU A O 1
ATOM 2617 N N . ARG A 1 359 ? 12.700 8.380 -1.672 1.00 93.62 359 ARG A N 1
ATOM 2618 C CA . ARG A 1 359 ? 14.062 8.157 -2.170 1.00 93.62 359 ARG A CA 1
ATOM 2619 C C . ARG A 1 359 ? 15.115 8.580 -1.145 1.00 93.62 359 ARG A C 1
ATOM 2621 O O . ARG A 1 359 ? 16.100 7.860 -0.984 1.00 93.62 359 ARG A O 1
ATOM 2628 N N . SER A 1 360 ? 14.908 9.695 -0.441 1.00 95.88 360 SER A N 1
ATOM 2629 C CA . SER A 1 360 ? 15.830 10.182 0.598 1.00 95.88 360 SER A CA 1
ATOM 2630 C C . SER A 1 360 ? 15.889 9.266 1.820 1.00 95.88 360 SER A C 1
ATOM 2632 O O . SER A 1 360 ? 16.878 9.274 2.546 1.00 95.88 360 SER A O 1
ATOM 2634 N N . LEU A 1 361 ? 14.844 8.472 2.060 1.00 97.12 361 LEU A N 1
ATOM 2635 C CA . LEU A 1 361 ? 14.766 7.606 3.234 1.00 97.12 361 LEU A CA 1
ATOM 2636 C C . LEU A 1 361 ? 15.385 6.227 3.011 1.00 97.12 361 LEU A C 1
ATOM 2638 O O . LEU A 1 361 ? 15.601 5.533 3.994 1.00 97.12 361 LEU A O 1
ATOM 2642 N N . ILE A 1 362 ? 15.669 5.815 1.769 1.00 96.50 362 ILE A N 1
ATOM 2643 C CA . ILE A 1 362 ? 16.146 4.454 1.471 1.00 96.50 362 ILE A CA 1
ATOM 2644 C C . ILE A 1 362 ? 17.391 4.098 2.293 1.00 96.50 362 ILE A C 1
ATOM 2646 O O . ILE A 1 362 ? 18.379 4.833 2.287 1.00 96.50 362 ILE A O 1
ATOM 2650 N N . GLY A 1 363 ? 17.326 2.954 2.980 1.00 95.88 363 GLY A N 1
ATOM 2651 C CA . GLY A 1 363 ? 18.423 2.357 3.742 1.00 95.88 363 GLY A CA 1
ATOM 2652 C C . GLY A 1 363 ? 19.157 1.237 3.006 1.00 95.88 363 GLY A C 1
ATOM 2653 O O . GLY A 1 363 ? 18.809 0.867 1.887 1.00 95.88 363 GLY A O 1
ATOM 2654 N N . ASP A 1 364 ? 20.171 0.670 3.660 1.00 94.81 364 ASP A N 1
ATOM 2655 C CA . ASP A 1 364 ? 20.906 -0.501 3.171 1.00 94.81 364 ASP A CA 1
ATOM 2656 C C . ASP A 1 364 ? 20.576 -1.735 4.023 1.00 94.81 364 ASP A C 1
ATOM 2658 O O . ASP A 1 364 ? 21.040 -1.823 5.162 1.00 94.81 364 ASP A O 1
ATOM 2662 N N . PRO A 1 365 ? 19.831 -2.726 3.499 1.00 93.25 365 PRO A N 1
ATOM 2663 C CA . PRO A 1 365 ? 19.494 -3.940 4.244 1.00 93.25 365 PRO A CA 1
ATOM 2664 C C . PRO A 1 365 ? 20.707 -4.755 4.721 1.00 93.25 365 PRO A C 1
ATOM 2666 O O . PRO A 1 365 ? 20.565 -5.599 5.603 1.00 93.25 365 PRO A O 1
ATOM 2669 N N . ARG A 1 366 ? 21.910 -4.521 4.172 1.00 91.56 366 ARG A N 1
ATOM 2670 C CA . ARG A 1 366 ? 23.168 -5.138 4.639 1.00 91.56 366 ARG A CA 1
ATOM 2671 C C . ARG A 1 366 ? 23.725 -4.469 5.899 1.00 91.56 366 ARG A C 1
ATOM 2673 O O . ARG A 1 366 ? 24.608 -5.032 6.543 1.00 91.56 366 ARG A O 1
ATOM 2680 N N . LYS A 1 367 ? 23.241 -3.271 6.234 1.00 93.06 367 LYS A N 1
ATOM 2681 C CA . LYS A 1 367 ? 23.624 -2.481 7.409 1.00 93.06 367 LYS A CA 1
ATOM 2682 C C . LYS A 1 367 ? 22.373 -2.019 8.164 1.00 93.06 367 LYS A C 1
ATOM 2684 O O . LYS A 1 367 ? 22.115 -0.824 8.249 1.00 93.06 367 LYS A O 1
ATOM 2689 N N . PRO A 1 368 ? 21.596 -2.953 8.736 1.00 90.06 368 PRO A N 1
ATOM 2690 C CA . PRO A 1 368 ? 20.307 -2.644 9.358 1.00 90.06 368 PRO A CA 1
ATOM 2691 C C . PRO A 1 368 ? 20.399 -1.761 10.613 1.00 90.06 368 PRO A C 1
ATOM 2693 O O . PRO A 1 368 ?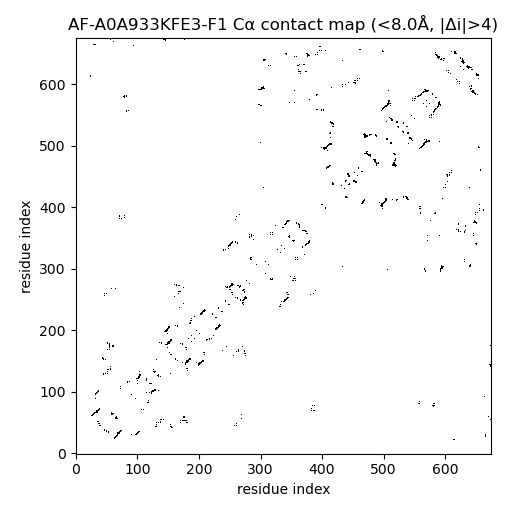 19.371 -1.344 11.125 1.00 90.06 368 PRO A O 1
ATOM 2696 N N . THR A 1 369 ? 21.605 -1.502 11.126 1.00 90.06 369 THR A N 1
ATOM 2697 C CA . THR A 1 369 ? 21.859 -0.586 12.248 1.00 90.06 369 THR A CA 1
ATOM 2698 C C . THR A 1 369 ? 22.113 0.856 11.807 1.00 90.06 369 THR A C 1
ATOM 2700 O O . THR A 1 369 ? 22.157 1.749 12.651 1.00 90.06 369 THR A O 1
ATOM 2703 N N . ASP A 1 370 ? 22.357 1.086 10.513 1.00 93.31 370 ASP A N 1
ATOM 2704 C CA . ASP A 1 370 ? 22.435 2.436 9.960 1.00 93.31 370 ASP A CA 1
ATOM 2705 C C . ASP A 1 370 ? 21.009 2.966 9.778 1.00 93.31 370 ASP A C 1
ATOM 2707 O O . ASP A 1 370 ? 20.095 2.212 9.442 1.00 93.31 370 ASP A O 1
ATOM 2711 N N . ARG A 1 371 ? 20.819 4.279 9.946 1.00 95.06 371 ARG A N 1
ATOM 2712 C CA . ARG A 1 371 ? 19.540 4.920 9.626 1.00 95.06 371 ARG A CA 1
ATOM 2713 C C . ARG A 1 371 ? 19.176 4.673 8.167 1.00 95.06 371 ARG A C 1
ATOM 2715 O O . ARG A 1 371 ? 19.986 4.902 7.265 1.00 95.06 371 ARG A O 1
ATOM 2722 N N . GLY A 1 372 ? 17.933 4.280 7.943 1.00 96.81 372 GLY A N 1
ATOM 2723 C CA . GLY A 1 372 ? 17.367 4.118 6.617 1.00 96.81 372 GLY A CA 1
ATOM 2724 C C . GLY A 1 372 ? 16.131 3.230 6.644 1.00 96.81 372 GLY A C 1
ATOM 2725 O O . GLY A 1 372 ? 15.916 2.452 7.566 1.00 96.81 372 GLY A O 1
ATOM 2726 N N . ALA A 1 373 ? 15.316 3.343 5.609 1.00 97.75 373 ALA A N 1
ATOM 2727 C CA . ALA A 1 373 ? 14.028 2.694 5.529 1.00 97.75 373 ALA A CA 1
ATOM 2728 C C . ALA A 1 373 ? 13.894 1.849 4.265 1.00 97.75 373 ALA A C 1
ATOM 2730 O O . ALA A 1 373 ? 14.463 2.133 3.209 1.00 97.75 373 ALA A O 1
ATOM 2731 N N . ILE A 1 374 ? 13.041 0.841 4.362 1.00 97.56 374 ILE A N 1
ATOM 2732 C CA . ILE A 1 374 ? 12.370 0.235 3.225 1.00 97.56 374 ILE A CA 1
ATOM 2733 C C . ILE A 1 374 ? 11.170 1.134 2.899 1.00 97.56 374 ILE A C 1
ATOM 2735 O O . ILE A 1 374 ? 10.134 1.081 3.569 1.00 97.56 374 ILE A O 1
ATOM 2739 N N . ALA A 1 375 ? 11.332 2.006 1.901 1.00 97.56 375 ALA A N 1
ATOM 2740 C CA . ALA A 1 375 ? 10.368 3.060 1.593 1.00 97.56 375 ALA A CA 1
ATOM 2741 C C . ALA A 1 375 ? 9.551 2.785 0.317 1.00 97.56 375 ALA A C 1
ATOM 2743 O O . ALA A 1 375 ? 10.063 2.229 -0.657 1.00 97.56 375 ALA A O 1
ATOM 2744 N N . SER A 1 376 ? 8.281 3.198 0.314 1.00 97.38 376 SER A N 1
ATOM 2745 C CA . SER A 1 376 ? 7.395 3.146 -0.859 1.00 97.38 376 SER A CA 1
ATOM 2746 C C . SER A 1 376 ? 6.339 4.248 -0.867 1.00 97.38 376 SER A C 1
ATOM 2748 O O . SER A 1 376 ? 6.137 4.948 0.130 1.00 97.38 376 SER A O 1
ATOM 2750 N N . ARG A 1 377 ? 5.645 4.379 -2.002 1.00 96.06 377 ARG A N 1
ATOM 2751 C CA . ARG A 1 377 ? 4.569 5.338 -2.233 1.00 96.06 377 ARG A CA 1
ATOM 2752 C C . ARG A 1 377 ? 3.275 4.679 -2.699 1.00 96.06 377 ARG A C 1
ATOM 2754 O O . ARG A 1 377 ? 3.260 3.912 -3.652 1.00 96.06 377 ARG A O 1
ATOM 2761 N N . MET A 1 378 ? 2.165 5.114 -2.120 1.00 96.19 378 MET A N 1
ATOM 2762 C CA . MET A 1 378 ? 0.801 4.838 -2.565 1.00 96.19 378 MET A CA 1
ATOM 2763 C C . MET A 1 378 ? 0.215 6.112 -3.198 1.00 96.19 378 MET A C 1
ATOM 2765 O O . MET A 1 378 ? -0.161 7.043 -2.474 1.00 96.19 378 MET A O 1
ATOM 2769 N N . PRO A 1 379 ? 0.194 6.218 -4.541 1.00 94.69 379 PRO A N 1
ATOM 2770 C CA . PRO A 1 379 ? -0.038 7.492 -5.219 1.00 94.69 379 PRO A CA 1
ATOM 2771 C C . PRO A 1 379 ? -1.511 7.786 -5.546 1.00 94.69 379 PRO A C 1
ATOM 2773 O O . PRO A 1 379 ? -1.825 8.889 -5.989 1.00 94.69 379 PRO A O 1
ATOM 2776 N N . GLY A 1 380 ? -2.419 6.833 -5.334 1.00 93.75 380 GLY A N 1
ATOM 2777 C CA . GLY A 1 380 ? -3.827 6.976 -5.694 1.00 93.75 380 GLY A CA 1
ATOM 2778 C C . GLY A 1 380 ? -4.587 8.028 -4.876 1.00 93.75 380 GLY A C 1
ATOM 2779 O O . GLY A 1 380 ? -4.079 8.673 -3.941 1.00 93.75 380 GLY A O 1
ATOM 2780 N N . SER A 1 381 ? -5.859 8.186 -5.224 1.00 92.56 381 SER A N 1
ATOM 2781 C CA . SER A 1 381 ? -6.886 8.745 -4.336 1.00 92.56 381 SER A CA 1
ATOM 2782 C C . SER A 1 381 ? -7.016 7.926 -3.041 1.00 92.56 381 SER A C 1
ATOM 2784 O O . SER A 1 381 ? -6.416 6.855 -2.903 1.00 92.56 381 SER A O 1
ATOM 2786 N N . CYS A 1 382 ? -7.780 8.421 -2.059 1.00 90.50 382 CYS A N 1
ATOM 2787 C CA . CYS A 1 382 ? -8.068 7.635 -0.854 1.00 90.50 382 CYS A CA 1
ATOM 2788 C C . CYS A 1 382 ? -8.680 6.279 -1.227 1.00 90.50 382 CYS A C 1
ATOM 2790 O O . CYS A 1 382 ? -8.199 5.239 -0.777 1.00 90.50 382 CYS A O 1
ATOM 2792 N N . LEU A 1 383 ? -9.692 6.311 -2.098 1.00 92.56 383 LEU A N 1
ATOM 2793 C CA . LEU A 1 383 ? -10.479 5.146 -2.491 1.00 92.56 383 LEU A CA 1
ATOM 2794 C C . LEU A 1 383 ? -9.626 4.111 -3.236 1.00 92.56 383 LEU A C 1
ATOM 2796 O O . LEU A 1 383 ? -9.657 2.930 -2.903 1.00 92.56 383 LEU A O 1
ATOM 2800 N N . GLU A 1 384 ? -8.795 4.557 -4.182 1.00 95.81 384 GLU A N 1
ATOM 2801 C CA . GLU A 1 384 ? -7.887 3.670 -4.918 1.00 95.81 384 GLU A CA 1
ATOM 2802 C C . GLU A 1 384 ? -6.829 3.036 -4.007 1.00 95.81 384 GLU A C 1
ATOM 2804 O O . GLU A 1 384 ? -6.588 1.832 -4.078 1.00 95.81 384 GLU A O 1
ATOM 2809 N N . ASN A 1 385 ? -6.221 3.817 -3.107 1.00 96.94 385 ASN A N 1
ATOM 2810 C CA . ASN A 1 385 ? -5.156 3.310 -2.241 1.00 96.94 385 ASN A CA 1
ATOM 2811 C C . ASN A 1 385 ? -5.646 2.223 -1.270 1.00 96.94 385 ASN A C 1
ATOM 2813 O O . ASN A 1 385 ? -4.854 1.358 -0.897 1.00 96.94 385 ASN A O 1
ATOM 2817 N N . ILE A 1 386 ? -6.927 2.235 -0.877 1.00 97.50 386 ILE A N 1
ATOM 2818 C CA . ILE A 1 386 ? -7.528 1.152 -0.083 1.00 97.50 386 ILE A CA 1
ATOM 2819 C C . ILE A 1 386 ? -7.520 -0.157 -0.888 1.00 97.50 386 ILE A C 1
ATOM 2821 O O . ILE A 1 386 ? -7.155 -1.205 -0.350 1.00 97.50 386 ILE A O 1
ATOM 2825 N N . ALA A 1 387 ? -7.861 -0.119 -2.179 1.00 97.06 387 ALA A N 1
ATOM 2826 C CA . ALA A 1 387 ? -7.778 -1.298 -3.039 1.00 97.06 387 ALA A CA 1
ATOM 2827 C C . ALA A 1 387 ? -6.330 -1.747 -3.262 1.00 97.06 387 ALA A C 1
ATOM 2829 O O . ALA A 1 387 ? -6.054 -2.945 -3.190 1.00 97.06 387 ALA A O 1
ATOM 2830 N N . TYR A 1 388 ? -5.399 -0.807 -3.465 1.00 97.31 388 TYR A N 1
ATOM 2831 C CA . TYR A 1 388 ? -3.980 -1.121 -3.673 1.00 97.31 388 TYR A CA 1
ATOM 2832 C C . TYR A 1 388 ? -3.414 -1.915 -2.496 1.00 97.31 388 TYR A C 1
ATOM 2834 O O . TYR A 1 388 ? -2.850 -2.990 -2.696 1.00 97.31 388 TYR A O 1
ATOM 2842 N N . ILE A 1 389 ? -3.636 -1.442 -1.264 1.00 97.00 389 ILE A N 1
ATOM 2843 C CA . ILE A 1 389 ? -3.124 -2.126 -0.075 1.00 97.00 389 ILE A CA 1
ATOM 2844 C C . ILE A 1 389 ? -3.837 -3.457 0.190 1.00 97.00 389 ILE A C 1
ATOM 2846 O O . ILE A 1 389 ? -3.189 -4.418 0.595 1.00 97.00 389 ILE A O 1
ATOM 2850 N N . ASN A 1 390 ? -5.150 -3.569 -0.061 1.00 97.12 390 ASN A N 1
ATOM 2851 C CA . ASN A 1 390 ? -5.850 -4.856 0.057 1.00 97.12 390 ASN A CA 1
ATOM 2852 C C . ASN A 1 390 ? -5.271 -5.876 -0.926 1.00 97.12 390 ASN A C 1
ATOM 2854 O O . ASN A 1 390 ? -5.020 -7.017 -0.549 1.00 97.12 390 ASN A O 1
ATOM 2858 N N . ARG A 1 391 ? -5.017 -5.460 -2.170 1.00 96.56 391 ARG A N 1
ATOM 2859 C CA . ARG A 1 391 ? -4.468 -6.325 -3.214 1.00 96.56 391 ARG A CA 1
ATOM 2860 C C . ARG A 1 391 ? -3.096 -6.877 -2.839 1.00 96.56 391 ARG A C 1
ATOM 2862 O O . ARG A 1 391 ? -2.858 -8.070 -2.995 1.00 96.56 391 ARG A O 1
ATOM 2869 N N . THR A 1 392 ? -2.203 -6.029 -2.337 1.00 94.88 392 THR A N 1
ATOM 2870 C CA . THR A 1 392 ? -0.840 -6.436 -1.969 1.00 94.88 392 THR A CA 1
ATOM 2871 C C . THR A 1 392 ? -0.808 -7.236 -0.675 1.00 94.88 392 THR A C 1
ATOM 2873 O O . THR A 1 392 ? -0.137 -8.262 -0.599 1.00 94.88 392 THR A O 1
ATOM 2876 N N . SER A 1 393 ? -1.580 -6.830 0.332 1.00 94.69 393 SER A N 1
ATOM 2877 C CA . SER A 1 393 ? -1.647 -7.562 1.597 1.00 94.69 393 SER A CA 1
ATOM 2878 C C . SER A 1 393 ? -2.312 -8.930 1.434 1.00 94.69 393 SER A C 1
ATOM 2880 O O . SER A 1 393 ? -1.884 -9.859 2.107 1.00 94.69 393 SER A O 1
ATOM 2882 N N . LEU A 1 394 ? -3.270 -9.105 0.514 1.00 96.69 394 LEU A N 1
ATOM 2883 C CA . LEU A 1 394 ? -3.884 -10.394 0.140 1.00 96.69 394 LEU A CA 1
ATOM 2884 C C . LEU A 1 394 ? -3.229 -11.055 -1.087 1.00 96.69 394 LEU A C 1
ATOM 2886 O O . LEU A 1 394 ? -3.795 -11.992 -1.655 1.00 96.69 394 LEU A O 1
ATOM 2890 N N . TYR A 1 395 ? -2.038 -10.609 -1.499 1.00 96.31 395 TYR A N 1
ATOM 2891 C CA . TYR A 1 395 ? -1.397 -11.042 -2.745 1.00 96.31 395 TYR A CA 1
ATOM 2892 C C . TYR A 1 395 ? -1.291 -12.565 -2.875 1.00 96.31 395 TYR A C 1
ATOM 2894 O O . TYR A 1 395 ? -1.625 -13.115 -3.921 1.00 96.31 395 TYR A O 1
ATOM 2902 N N . ARG A 1 396 ? -0.938 -13.266 -1.786 1.00 92.88 396 ARG A N 1
ATOM 2903 C CA . ARG A 1 396 ? -0.846 -14.737 -1.756 1.00 92.88 396 ARG A CA 1
ATOM 2904 C C . ARG A 1 396 ? -2.146 -15.454 -2.125 1.00 92.88 396 ARG A C 1
ATOM 2906 O O . ARG A 1 396 ? -2.089 -16.576 -2.611 1.00 92.88 396 ARG A O 1
ATOM 2913 N N . ALA A 1 397 ? -3.305 -14.838 -1.910 1.00 95.38 397 ALA A N 1
ATOM 2914 C CA . ALA A 1 397 ? -4.586 -15.371 -2.366 1.00 95.38 397 ALA A CA 1
ATOM 2915 C C . ALA A 1 397 ? -4.902 -14.926 -3.803 1.00 95.38 397 ALA A C 1
ATOM 2917 O O . ALA A 1 397 ? -5.277 -15.749 -4.640 1.00 95.38 397 ALA A O 1
ATOM 2918 N N . LEU A 1 398 ? -4.726 -13.633 -4.085 1.00 97.12 398 LEU A N 1
ATOM 2919 C CA . LEU A 1 398 ? -5.215 -12.982 -5.303 1.00 97.12 398 LEU A CA 1
ATOM 2920 C C . LEU A 1 398 ? -4.363 -13.246 -6.545 1.00 97.12 398 LEU A C 1
ATOM 2922 O O . LEU A 1 398 ? -4.891 -13.227 -7.654 1.00 97.12 398 LEU A O 1
ATOM 2926 N N . ILE A 1 399 ? -3.065 -13.517 -6.392 1.00 96.50 399 ILE A N 1
ATOM 2927 C CA . ILE A 1 399 ? -2.180 -13.760 -7.537 1.00 96.50 399 ILE A CA 1
ATOM 2928 C C . ILE A 1 399 ? -2.606 -14.988 -8.352 1.00 96.50 399 ILE A C 1
ATOM 2930 O O . ILE A 1 399 ? -2.396 -15.030 -9.553 1.00 96.50 399 ILE A O 1
ATOM 2934 N N . PHE A 1 400 ? -3.295 -15.958 -7.746 1.00 96.25 400 PHE A N 1
ATOM 2935 C CA . PHE A 1 400 ? -3.793 -17.147 -8.448 1.00 96.25 400 PHE A CA 1
ATOM 2936 C C . PHE A 1 400 ? -5.013 -16.898 -9.344 1.00 96.25 400 PHE A C 1
ATOM 2938 O O . PHE A 1 400 ? -5.469 -17.836 -10.004 1.00 96.25 400 PHE A O 1
ATOM 2945 N N . SER A 1 401 ? -5.558 -15.681 -9.344 1.00 95.44 401 SER A N 1
ATOM 2946 C CA . SER A 1 401 ? -6.545 -15.228 -10.332 1.00 95.44 401 SER A CA 1
ATOM 2947 C C . SER A 1 401 ? -5.870 -14.786 -11.635 1.00 95.4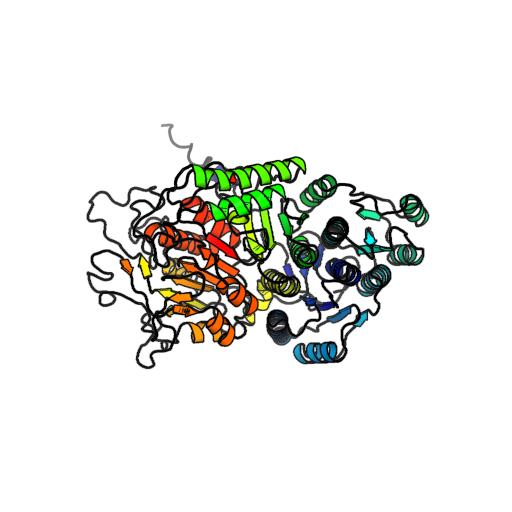4 401 SER A C 1
ATOM 2949 O O . SER A 1 401 ? -6.523 -14.718 -12.672 1.00 95.44 401 SER A O 1
ATOM 2951 N N . ASN A 1 402 ? -4.552 -14.561 -11.606 1.00 96.19 402 ASN A N 1
ATOM 2952 C CA . ASN A 1 402 ? -3.737 -14.347 -12.791 1.00 96.19 402 ASN A CA 1
ATOM 2953 C C . ASN A 1 402 ? -3.534 -15.680 -13.541 1.00 96.19 402 ASN A C 1
ATOM 2955 O O . ASN A 1 402 ? -2.996 -16.631 -12.957 1.00 96.19 402 ASN A O 1
ATOM 2959 N N . PRO A 1 403 ? -3.914 -15.775 -14.829 1.00 91.94 403 PRO A N 1
ATOM 2960 C CA . PRO A 1 403 ? -3.816 -17.021 -15.593 1.00 91.94 403 PRO A CA 1
ATOM 2961 C C . PRO A 1 403 ? -2.378 -17.525 -15.753 1.00 91.94 403 PRO A C 1
ATOM 2963 O O . PRO A 1 403 ? -2.152 -18.723 -15.927 1.00 91.94 403 PRO A O 1
ATOM 2966 N N . ARG A 1 404 ? -1.403 -16.612 -15.688 1.00 93.75 404 ARG A N 1
ATOM 2967 C CA . ARG A 1 404 ? 0.025 -16.869 -15.896 1.00 93.75 404 ARG A CA 1
ATOM 2968 C C . ARG A 1 404 ? 0.841 -16.288 -14.740 1.00 93.75 404 ARG A C 1
ATOM 2970 O O . ARG A 1 404 ? 1.857 -15.626 -14.924 1.00 93.75 404 ARG A O 1
ATOM 2977 N N . TRP A 1 405 ? 0.401 -16.564 -13.517 1.00 94.50 405 TRP A N 1
ATOM 2978 C CA . TRP A 1 405 ? 0.993 -16.053 -12.278 1.00 94.50 405 TRP A CA 1
ATOM 2979 C C . TRP A 1 405 ? 2.473 -16.417 -12.043 1.00 94.50 405 TRP A C 1
ATOM 2981 O O . TRP A 1 405 ? 3.099 -15.831 -11.167 1.00 94.50 405 TRP A O 1
ATOM 2991 N N . ASN A 1 406 ? 3.038 -17.375 -12.785 1.00 94.06 406 ASN A N 1
ATOM 2992 C CA . ASN A 1 406 ? 4.458 -17.754 -12.752 1.00 94.06 406 ASN A CA 1
ATOM 2993 C C . ASN A 1 406 ? 5.241 -17.293 -14.001 1.00 94.06 406 ASN A C 1
ATOM 2995 O O . ASN A 1 406 ? 6.373 -17.738 -14.221 1.00 94.06 406 ASN A O 1
ATOM 2999 N N . ARG A 1 407 ? 4.631 -16.447 -14.840 1.00 94.25 407 ARG A N 1
ATOM 3000 C CA . ARG A 1 407 ? 5.249 -15.837 -16.021 1.00 94.25 407 ARG A CA 1
ATOM 3001 C C . ARG A 1 407 ? 5.945 -14.532 -15.638 1.00 94.25 407 ARG A C 1
ATOM 3003 O O . ARG A 1 407 ? 5.446 -13.784 -14.803 1.00 94.25 407 ARG A O 1
ATOM 3010 N N . ILE A 1 408 ? 7.093 -14.271 -16.248 1.00 95.06 408 ILE A N 1
ATOM 3011 C CA . ILE A 1 408 ? 7.851 -13.025 -16.162 1.00 95.06 408 ILE A CA 1
ATOM 3012 C C . ILE A 1 408 ? 7.937 -12.454 -17.568 1.00 95.06 408 ILE A C 1
ATOM 3014 O O . ILE A 1 408 ? 8.346 -13.147 -18.497 1.00 95.06 408 ILE A O 1
ATOM 3018 N N . THR A 1 409 ? 7.573 -11.192 -17.717 1.00 93.38 409 THR A N 1
ATOM 3019 C CA . THR A 1 409 ? 7.620 -10.476 -18.993 1.00 93.38 409 THR A CA 1
ATOM 3020 C C . THR A 1 409 ? 8.887 -9.636 -19.026 1.00 93.38 409 THR A C 1
ATOM 3022 O O . THR A 1 409 ? 9.098 -8.821 -18.134 1.00 93.38 409 THR A O 1
ATOM 3025 N N . MET A 1 410 ? 9.741 -9.806 -20.031 1.00 91.75 410 MET A N 1
ATOM 3026 C CA . MET A 1 410 ? 10.967 -9.021 -20.196 1.00 91.75 410 MET A CA 1
ATOM 3027 C C . MET A 1 410 ? 10.909 -8.227 -21.495 1.00 91.75 410 MET A C 1
ATOM 3029 O O . MET A 1 410 ? 10.911 -8.805 -22.576 1.00 91.75 410 MET A O 1
ATOM 3033 N N . THR A 1 411 ? 10.882 -6.902 -21.387 1.00 90.88 411 THR A N 1
ATOM 3034 C CA . THR A 1 411 ? 10.969 -5.995 -22.530 1.00 90.88 411 THR A CA 1
ATOM 3035 C C . THR A 1 411 ? 12.385 -5.463 -22.675 1.00 90.88 411 THR A C 1
ATOM 3037 O O . THR A 1 411 ? 12.874 -4.792 -21.769 1.00 90.88 411 THR A O 1
ATOM 3040 N N . MET A 1 412 ? 13.036 -5.739 -23.804 1.00 87.25 412 MET A N 1
ATOM 3041 C CA . MET A 1 412 ? 14.467 -5.493 -23.996 1.00 87.25 412 MET A CA 1
ATOM 3042 C C . MET A 1 412 ? 14.692 -4.663 -25.264 1.00 87.25 412 MET A C 1
ATOM 3044 O O . MET A 1 412 ? 14.926 -5.193 -26.349 1.00 87.25 412 MET A O 1
ATOM 3048 N N . VAL A 1 413 ? 14.563 -3.341 -25.106 1.00 84.31 413 VAL A N 1
ATOM 3049 C CA . VAL A 1 413 ? 14.629 -2.340 -26.188 1.00 84.31 413 VAL A CA 1
ATOM 3050 C C . VAL A 1 413 ? 15.880 -1.467 -26.079 1.00 84.31 413 VAL A C 1
ATOM 3052 O O . VAL A 1 413 ? 16.506 -1.163 -27.091 1.00 84.31 413 VAL A O 1
ATOM 3055 N N . ALA A 1 414 ? 16.265 -1.087 -24.858 1.00 80.81 414 ALA A N 1
ATOM 3056 C CA . ALA A 1 414 ? 17.521 -0.386 -24.605 1.00 80.81 414 ALA A CA 1
ATOM 3057 C C . ALA A 1 414 ? 18.187 -0.915 -23.330 1.00 80.81 414 ALA A C 1
ATOM 3059 O O . ALA A 1 414 ? 17.762 -0.563 -22.226 1.00 80.81 414 ALA A O 1
ATOM 3060 N N . TYR A 1 415 ? 19.213 -1.752 -23.482 1.00 83.69 415 TYR A N 1
ATOM 3061 C CA . TYR A 1 415 ? 19.795 -2.548 -22.399 1.00 83.69 415 TYR A CA 1
ATOM 3062 C C . TYR A 1 415 ? 21.308 -2.755 -22.554 1.00 83.69 415 TYR A C 1
ATOM 3064 O O . TYR A 1 415 ? 21.847 -2.760 -23.665 1.00 83.69 415 TYR A O 1
ATOM 3072 N N . GLU A 1 416 ? 21.974 -2.967 -21.422 1.00 78.25 416 GLU A N 1
ATOM 3073 C CA . GLU A 1 416 ? 23.404 -3.256 -21.316 1.00 78.25 416 GLU A CA 1
ATOM 3074 C C . GLU A 1 416 ? 23.677 -4.764 -21.383 1.00 78.25 416 GLU A C 1
ATOM 3076 O O . GLU A 1 416 ? 22.977 -5.591 -20.783 1.00 78.25 416 GLU A O 1
ATOM 3081 N N . CYS A 1 417 ? 24.665 -5.149 -22.182 1.00 69.50 417 CYS A N 1
ATOM 3082 C CA . CYS A 1 417 ? 24.862 -6.545 -22.542 1.00 69.50 417 CYS A CA 1
ATOM 3083 C C . CYS A 1 417 ? 26.317 -6.916 -22.855 1.00 69.50 417 CYS A C 1
ATOM 3085 O O . CYS A 1 417 ? 26.577 -8.034 -23.322 1.00 69.50 417 CYS A O 1
ATOM 3087 N N . GLN A 1 418 ? 27.276 -6.044 -22.534 1.00 66.12 418 GLN A N 1
ATOM 3088 C CA . GLN A 1 418 ? 28.683 -6.327 -22.759 1.00 66.12 418 GLN A CA 1
ATOM 3089 C C . GLN A 1 418 ? 29.183 -7.473 -21.865 1.00 66.12 418 GLN A C 1
ATOM 3091 O O . GLN A 1 418 ? 28.904 -7.539 -20.673 1.00 66.12 418 GLN A O 1
ATOM 3096 N N . ASN A 1 419 ? 29.960 -8.388 -22.459 1.00 53.31 419 ASN A N 1
ATOM 3097 C CA . ASN A 1 419 ? 30.626 -9.517 -21.790 1.00 53.31 419 ASN A CA 1
ATOM 3098 C C . ASN A 1 419 ? 32.075 -9.713 -22.291 1.00 53.31 419 ASN A C 1
ATOM 3100 O O . ASN A 1 419 ? 32.513 -10.834 -22.542 1.00 53.31 419 ASN A O 1
ATOM 3104 N N . THR A 1 420 ? 32.853 -8.647 -22.496 1.00 46.09 420 THR A N 1
ATOM 3105 C CA . THR A 1 420 ? 34.239 -8.819 -22.973 1.00 46.09 420 THR A CA 1
ATOM 3106 C C . THR A 1 420 ? 35.239 -7.978 -22.197 1.00 46.09 420 THR A C 1
ATOM 3108 O O . THR A 1 420 ? 35.535 -6.841 -22.558 1.00 46.09 420 THR A O 1
ATOM 3111 N N . SER A 1 421 ? 35.859 -8.582 -21.182 1.00 40.00 421 SER A N 1
ATOM 3112 C CA . SER A 1 421 ? 37.194 -8.176 -20.753 1.00 40.00 421 SER A CA 1
ATOM 3113 C C . SER A 1 421 ? 38.210 -8.697 -21.776 1.00 40.00 421 SER A C 1
ATOM 3115 O O . SER A 1 421 ? 38.569 -9.874 -21.767 1.00 40.00 421 SER A O 1
ATOM 3117 N N . SER A 1 422 ? 38.712 -7.828 -22.652 1.00 38.28 422 SER A N 1
ATOM 3118 C CA . SER A 1 422 ? 40.006 -8.061 -23.311 1.00 38.28 422 SER A CA 1
ATOM 3119 C C . SER A 1 422 ? 41.186 -7.743 -22.378 1.00 38.28 422 SER A C 1
ATOM 3121 O O . SER A 1 422 ? 42.340 -7.990 -22.726 1.00 38.28 422 SER A O 1
ATOM 3123 N N . SER A 1 423 ? 40.926 -7.249 -21.160 1.00 41.38 423 SER A N 1
ATOM 3124 C CA . SER A 1 423 ? 41.936 -7.154 -20.114 1.00 41.38 423 SER A CA 1
ATOM 3125 C C . SER A 1 423 ? 42.164 -8.523 -19.475 1.00 41.38 423 SER A C 1
ATOM 3127 O O . SER A 1 423 ? 41.297 -9.082 -18.812 1.00 41.38 423 SER A O 1
ATOM 3129 N N . SER A 1 424 ? 43.385 -9.038 -19.601 1.00 37.88 424 SER A N 1
ATOM 3130 C CA . SER A 1 424 ? 43.912 -10.205 -18.876 1.00 37.88 424 SER A CA 1
ATOM 3131 C C . SER A 1 424 ? 43.924 -10.049 -17.344 1.00 37.88 424 SER A C 1
ATOM 3133 O O . SER A 1 424 ? 44.389 -10.932 -16.628 1.00 37.88 424 SER A O 1
ATOM 3135 N N . THR A 1 425 ? 43.445 -8.919 -16.830 1.00 41.53 425 THR A N 1
ATOM 3136 C CA . THR A 1 425 ? 43.033 -8.722 -15.445 1.00 41.53 425 THR A CA 1
ATOM 3137 C C . THR A 1 425 ? 41.516 -8.878 -15.432 1.00 41.53 425 THR A C 1
ATOM 3139 O O . THR A 1 425 ? 40.826 -8.004 -15.957 1.00 41.53 425 THR A O 1
ATOM 3142 N N . GLY A 1 426 ? 41.004 -10.004 -14.924 1.00 38.53 426 GLY A N 1
ATOM 3143 C CA . GLY A 1 426 ? 39.561 -10.257 -14.810 1.00 38.53 426 GLY A CA 1
ATOM 3144 C C . GLY A 1 426 ? 38.806 -9.125 -14.094 1.00 38.53 426 GLY A C 1
ATOM 3145 O O . GLY A 1 426 ? 39.456 -8.213 -13.574 1.00 38.53 426 GLY A O 1
ATOM 3146 N N . PRO A 1 427 ? 37.458 -9.162 -14.055 1.00 40.91 427 PRO A N 1
ATOM 3147 C CA . PRO A 1 427 ? 36.666 -8.153 -13.357 1.00 40.91 427 PRO A CA 1
ATOM 3148 C C . PRO A 1 427 ? 37.228 -7.999 -11.945 1.00 40.91 427 PRO A C 1
ATOM 3150 O O . PRO A 1 427 ? 37.202 -8.935 -11.147 1.00 40.91 427 PRO A O 1
ATOM 3153 N N . THR A 1 428 ? 37.843 -6.853 -11.658 1.00 41.12 428 THR A N 1
ATOM 3154 C CA . THR A 1 428 ? 38.281 -6.564 -10.299 1.00 41.12 428 THR A CA 1
ATOM 3155 C C . THR A 1 428 ? 37.011 -6.449 -9.479 1.00 41.12 428 THR A C 1
ATOM 3157 O O . THR A 1 428 ? 36.205 -5.552 -9.733 1.00 41.12 428 THR A O 1
ATOM 3160 N N . GLU A 1 429 ? 36.816 -7.387 -8.554 1.00 41.66 429 GLU A N 1
ATOM 3161 C CA . GLU A 1 429 ? 35.763 -7.334 -7.547 1.00 41.66 429 GLU A CA 1
ATOM 3162 C C . GLU A 1 429 ? 35.667 -5.896 -6.990 1.00 41.66 429 GLU A C 1
ATOM 3164 O O . GLU A 1 429 ? 36.686 -5.305 -6.631 1.00 41.66 429 GLU A O 1
ATOM 3169 N N . ALA A 1 430 ? 34.445 -5.350 -6.921 1.00 43.31 430 ALA A N 1
ATOM 3170 C CA . ALA A 1 430 ? 34.075 -4.120 -6.200 1.00 43.31 430 ALA A CA 1
ATOM 3171 C C . ALA A 1 430 ? 34.210 -2.743 -6.896 1.00 43.31 430 ALA A C 1
ATOM 3173 O O . ALA A 1 430 ? 34.683 -1.786 -6.280 1.00 43.31 430 ALA A O 1
ATOM 3174 N N . ASN A 1 431 ? 33.690 -2.567 -8.119 1.00 44.19 431 ASN A N 1
ATOM 3175 C CA . ASN A 1 431 ? 33.529 -1.214 -8.685 1.00 44.19 431 ASN A CA 1
ATOM 3176 C C . ASN A 1 431 ? 32.098 -0.625 -8.705 1.00 44.19 431 ASN A C 1
ATOM 3178 O O . ASN A 1 431 ? 31.956 0.525 -9.115 1.00 44.19 431 ASN A O 1
ATOM 3182 N N . ASP A 1 432 ? 31.085 -1.284 -8.128 1.00 51.09 432 ASP A N 1
ATOM 3183 C CA . ASP A 1 432 ? 29.735 -0.740 -7.826 1.00 51.09 432 ASP A CA 1
ATOM 3184 C C . ASP A 1 432 ? 29.143 0.192 -8.915 1.00 51.09 432 ASP A C 1
ATOM 3186 O O . ASP A 1 432 ? 28.797 1.344 -8.653 1.00 51.09 432 ASP A O 1
ATOM 3190 N N . GLY A 1 433 ? 29.097 -0.278 -10.167 1.00 46.78 433 GLY A N 1
ATOM 3191 C CA . GLY A 1 433 ? 28.499 0.445 -11.299 1.00 46.78 433 GLY A CA 1
ATOM 3192 C C . GLY A 1 433 ? 29.428 1.363 -12.112 1.00 46.78 433 GLY A C 1
ATOM 3193 O O . GLY A 1 433 ? 29.034 1.782 -13.192 1.00 46.78 433 GLY A O 1
ATOM 3194 N N . LYS A 1 434 ? 30.669 1.654 -11.682 1.00 45.38 434 LYS A N 1
ATOM 3195 C CA . LYS A 1 434 ? 31.667 2.358 -12.527 1.00 45.38 434 LYS A CA 1
ATOM 3196 C C . LYS A 1 434 ? 32.584 1.353 -13.222 1.00 45.38 434 LYS A C 1
ATOM 3198 O O . LYS A 1 434 ? 33.339 0.670 -12.543 1.00 45.38 434 LYS A O 1
ATOM 3203 N N . ASN A 1 435 ? 32.577 1.277 -14.553 1.00 47.75 435 ASN A N 1
ATOM 3204 C CA . ASN A 1 435 ? 33.357 0.284 -15.317 1.00 47.75 435 ASN A CA 1
ATOM 3205 C C . ASN A 1 435 ? 33.017 -1.182 -14.958 1.00 47.75 435 ASN A C 1
ATOM 3207 O O . ASN A 1 435 ? 33.871 -2.061 -15.097 1.00 47.75 435 ASN A O 1
ATOM 3211 N N . HIS A 1 436 ? 31.813 -1.449 -14.434 1.00 50.84 436 HIS A N 1
ATOM 3212 C CA . HIS A 1 436 ? 31.338 -2.816 -14.219 1.00 50.84 436 HIS A CA 1
ATOM 3213 C C . HIS A 1 436 ? 30.785 -3.336 -15.546 1.00 50.84 436 HIS A C 1
ATOM 3215 O O . HIS A 1 436 ? 29.967 -2.668 -16.168 1.00 50.84 436 HIS A O 1
ATOM 3221 N N . ILE A 1 437 ? 31.264 -4.495 -15.993 1.00 57.75 437 ILE A N 1
ATOM 3222 C CA . ILE A 1 437 ? 30.773 -5.146 -17.210 1.00 57.75 437 ILE A CA 1
ATOM 3223 C C . ILE A 1 437 ? 29.447 -5.809 -16.832 1.00 57.75 437 ILE A C 1
ATOM 3225 O O . ILE A 1 437 ? 29.462 -6.812 -16.124 1.00 57.75 437 ILE A O 1
ATOM 3229 N N . VAL A 1 438 ? 28.320 -5.222 -17.235 1.00 65.81 438 VAL A N 1
ATOM 3230 C CA . VAL A 1 438 ? 26.984 -5.713 -16.876 1.00 65.81 438 VAL A CA 1
ATOM 3231 C C . VAL A 1 438 ? 26.385 -6.446 -18.065 1.00 65.81 438 VAL A C 1
ATOM 3233 O O . VAL A 1 438 ? 26.378 -5.956 -19.187 1.00 65.81 438 VAL A O 1
ATOM 3236 N N . ASN A 1 439 ? 25.817 -7.618 -17.814 1.00 75.69 439 ASN A N 1
ATOM 3237 C CA . ASN A 1 439 ? 24.924 -8.248 -18.771 1.00 75.69 439 ASN A CA 1
ATOM 3238 C C . ASN A 1 439 ? 23.534 -8.348 -18.144 1.00 75.69 439 ASN A C 1
ATOM 3240 O O . ASN A 1 439 ? 23.292 -9.250 -17.342 1.00 75.69 439 ASN A O 1
ATOM 3244 N N . GLU A 1 440 ? 22.626 -7.433 -18.512 1.00 80.75 440 GLU A N 1
ATOM 3245 C CA . GLU A 1 440 ? 21.271 -7.351 -17.933 1.00 80.75 440 GLU A CA 1
ATOM 3246 C C . GLU A 1 440 ? 20.499 -8.674 -18.078 1.00 80.75 440 GLU A C 1
ATOM 3248 O O . GLU A 1 440 ? 19.681 -9.031 -17.230 1.00 80.75 440 GLU A O 1
ATOM 3253 N N . PHE A 1 441 ? 20.780 -9.449 -19.128 1.00 78.06 441 PHE A N 1
ATOM 3254 C CA . PHE A 1 441 ? 20.154 -10.748 -19.354 1.00 78.06 441 PHE A CA 1
ATOM 3255 C C . PHE A 1 441 ? 20.788 -11.853 -18.509 1.00 78.06 441 PHE A C 1
ATOM 3257 O O . PHE A 1 441 ? 20.114 -12.533 -17.730 1.00 78.06 441 PHE A O 1
ATOM 3264 N N . TRP A 1 442 ? 22.080 -12.083 -18.715 1.00 73.25 442 TRP A N 1
ATOM 3265 C CA . TRP A 1 442 ? 22.753 -13.312 -18.305 1.00 73.25 442 TRP A CA 1
ATOM 3266 C C . TRP A 1 442 ? 23.506 -13.172 -16.985 1.00 73.25 442 TRP A C 1
ATOM 3268 O O . TRP A 1 442 ? 23.647 -14.169 -16.272 1.00 73.25 442 TRP A O 1
ATOM 3278 N N . GLY A 1 443 ? 23.925 -11.957 -16.634 1.00 72.00 443 GLY A N 1
ATOM 3279 C CA . GLY A 1 443 ? 24.942 -11.719 -15.614 1.00 72.00 443 GLY A CA 1
ATOM 3280 C C . GLY A 1 443 ? 26.335 -12.121 -16.112 1.00 72.00 443 GLY A C 1
ATOM 3281 O O . GLY A 1 443 ? 26.535 -12.379 -17.303 1.00 72.00 443 GLY A O 1
ATOM 3282 N N . CYS A 1 444 ? 27.315 -12.202 -15.213 1.00 58.94 444 CYS A N 1
ATOM 3283 C CA . CYS A 1 444 ? 28.693 -12.547 -15.578 1.00 58.94 444 CYS A CA 1
ATOM 3284 C C . CYS A 1 444 ? 28.913 -14.073 -15.667 1.00 58.94 444 CYS A C 1
ATOM 3286 O O . CYS A 1 444 ? 28.640 -14.820 -14.726 1.00 58.94 444 CYS A O 1
ATOM 3288 N N . SER A 1 445 ? 29.474 -14.562 -16.784 1.00 44.53 445 SER A N 1
ATOM 3289 C CA . SER A 1 445 ? 29.661 -15.998 -17.062 1.00 44.53 445 SER A CA 1
ATOM 3290 C C . SER A 1 445 ? 30.916 -16.648 -16.445 1.00 44.53 445 SER A C 1
ATOM 3292 O O . SER A 1 445 ? 31.128 -17.843 -16.641 1.00 44.53 445 SER A O 1
ATOM 3294 N N . THR A 1 446 ? 31.775 -15.921 -15.716 1.00 40.59 446 THR A N 1
ATOM 3295 C CA . THR A 1 446 ? 33.097 -16.434 -15.273 1.00 40.59 446 THR A CA 1
ATOM 3296 C C . THR A 1 446 ? 33.154 -17.050 -13.866 1.00 40.59 446 THR A C 1
ATOM 3298 O O . THR A 1 446 ? 34.240 -17.229 -13.323 1.00 40.59 446 THR A O 1
ATOM 3301 N N . GLY A 1 447 ? 32.027 -17.478 -13.291 1.00 34.03 447 GLY A N 1
ATOM 3302 C CA . GLY A 1 447 ? 32.055 -18.508 -12.238 1.00 34.03 447 GLY A CA 1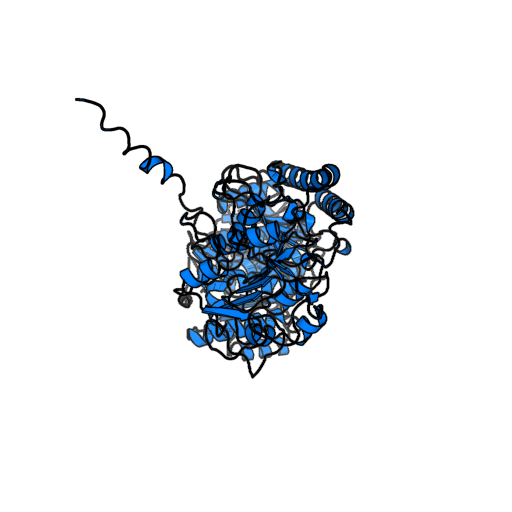
ATOM 3303 C C . GLY A 1 447 ? 32.305 -18.039 -10.798 1.00 34.03 447 GLY A C 1
ATOM 3304 O O . GLY A 1 447 ? 32.902 -18.774 -10.013 1.00 34.03 447 GLY A O 1
ATOM 3305 N N . GLY A 1 448 ? 31.795 -16.868 -10.422 1.00 33.97 448 GLY A N 1
ATOM 3306 C CA . GLY A 1 448 ? 31.549 -16.502 -9.025 1.00 33.97 448 GLY A CA 1
ATOM 3307 C C . GLY A 1 448 ? 30.063 -16.219 -8.824 1.00 33.97 448 GLY A C 1
ATOM 3308 O O . GLY A 1 448 ? 29.412 -15.705 -9.724 1.00 33.97 448 GLY A O 1
ATOM 3309 N N . TYR A 1 449 ? 29.515 -16.535 -7.654 1.00 37.56 449 TYR A N 1
ATOM 3310 C CA . TYR A 1 449 ? 28.130 -16.251 -7.235 1.00 37.56 449 TYR A CA 1
ATOM 3311 C C . TYR A 1 449 ? 27.771 -14.739 -7.171 1.00 37.56 449 TYR A C 1
ATOM 3313 O O . TYR A 1 449 ? 26.847 -14.359 -6.461 1.00 37.56 449 TYR A O 1
ATOM 3321 N N . SER A 1 450 ? 28.514 -13.858 -7.843 1.00 53.50 450 SER A N 1
ATOM 3322 C CA . SER A 1 450 ? 28.612 -12.434 -7.509 1.00 53.50 450 SER A CA 1
ATOM 3323 C C . SER A 1 450 ? 28.059 -11.454 -8.549 1.00 53.50 450 SER A C 1
ATOM 3325 O O . SER A 1 450 ? 28.158 -10.259 -8.299 1.00 53.50 450 SER A O 1
ATOM 3327 N N . ASP A 1 451 ? 27.479 -11.901 -9.671 1.00 62.56 451 ASP A N 1
ATOM 3328 C CA . ASP A 1 451 ? 26.852 -10.984 -10.644 1.00 62.56 451 ASP A CA 1
ATOM 3329 C C . ASP A 1 451 ? 25.664 -11.625 -11.402 1.00 62.56 451 ASP A C 1
ATOM 3331 O O . ASP A 1 451 ? 25.864 -12.308 -12.415 1.00 62.56 451 ASP A O 1
ATOM 3335 N N . PRO A 1 452 ? 24.428 -11.494 -10.883 1.00 72.56 452 PRO A N 1
ATOM 3336 C CA . PRO A 1 452 ? 23.234 -12.108 -11.461 1.00 72.56 452 PRO A CA 1
ATOM 3337 C C . PRO A 1 452 ? 22.752 -11.368 -12.717 1.00 72.56 452 PRO A C 1
ATOM 3339 O O . PRO A 1 452 ? 22.853 -10.155 -12.803 1.00 72.56 452 PRO A O 1
ATOM 3342 N N . GLY A 1 453 ? 22.160 -12.082 -13.677 1.00 84.62 453 GLY A N 1
ATOM 3343 C CA . GLY A 1 453 ? 21.356 -11.476 -14.747 1.00 84.62 453 GLY A CA 1
ATOM 3344 C C . GLY A 1 453 ? 19.873 -11.552 -14.416 1.00 84.62 453 GLY A C 1
ATOM 3345 O O . GLY A 1 453 ? 19.456 -12.452 -13.682 1.00 84.62 453 GLY A O 1
ATOM 3346 N N . VAL A 1 454 ? 19.050 -10.659 -14.965 1.00 89.69 454 VAL A N 1
ATOM 3347 C CA . VAL A 1 454 ? 17.599 -10.663 -14.713 1.00 89.69 454 VAL A CA 1
ATOM 3348 C C . VAL A 1 454 ? 16.969 -11.956 -15.240 1.00 89.69 454 VAL A C 1
ATOM 3350 O O . VAL A 1 454 ? 16.272 -12.658 -14.504 1.00 89.69 454 VAL A O 1
ATOM 3353 N N . TYR A 1 455 ? 17.274 -12.337 -16.485 1.00 88.75 455 TYR A N 1
ATOM 3354 C CA . TYR A 1 455 ? 16.749 -13.571 -17.075 1.00 88.75 455 TYR A CA 1
ATOM 3355 C C . TYR A 1 455 ? 17.276 -14.813 -16.356 1.00 88.75 455 TYR A C 1
ATOM 3357 O O . TYR A 1 455 ? 16.490 -15.688 -15.979 1.00 88.75 455 TYR A O 1
ATOM 3365 N N . SER A 1 456 ? 18.596 -14.902 -16.148 1.00 86.56 456 SER A N 1
ATOM 3366 C CA . SER A 1 456 ? 19.203 -16.076 -15.510 1.00 86.56 456 SER A CA 1
ATOM 3367 C C . SER A 1 456 ? 18.662 -16.285 -14.093 1.00 86.56 456 SER A C 1
ATOM 3369 O O . SER A 1 456 ? 18.352 -17.414 -13.715 1.00 86.56 456 SER A O 1
ATOM 3371 N N . THR A 1 457 ? 18.438 -15.204 -13.348 1.00 91.31 457 THR A N 1
ATOM 3372 C CA . THR A 1 457 ? 17.835 -15.218 -12.010 1.00 91.31 457 THR A CA 1
ATOM 3373 C C . THR A 1 457 ? 16.465 -15.881 -11.975 1.00 91.31 457 THR A C 1
ATOM 3375 O O . THR A 1 457 ? 16.258 -16.800 -11.173 1.00 91.31 457 THR A O 1
ATOM 3378 N N . PHE A 1 458 ? 15.528 -15.416 -12.806 1.00 93.38 458 PHE A N 1
ATOM 3379 C CA . PHE A 1 458 ? 14.158 -15.924 -12.791 1.00 93.38 458 PHE A CA 1
ATOM 3380 C C . PHE A 1 458 ? 14.073 -17.313 -13.422 1.00 93.38 458 PHE A C 1
ATOM 3382 O O . PHE A 1 458 ? 13.454 -18.213 -12.852 1.00 93.38 458 PHE A O 1
ATOM 3389 N N . LYS A 1 459 ? 14.773 -17.551 -14.536 1.00 90.88 459 LYS A N 1
ATOM 3390 C CA . LYS A 1 459 ? 14.808 -18.876 -15.163 1.00 90.88 459 LYS A CA 1
ATOM 3391 C C . LYS A 1 459 ? 15.328 -19.951 -14.210 1.00 90.88 459 LYS A C 1
ATOM 3393 O O . LYS A 1 459 ? 14.711 -21.006 -14.084 1.00 90.88 459 LYS A O 1
ATOM 3398 N N . ASN A 1 460 ? 16.426 -19.683 -13.500 1.00 90.06 460 ASN A N 1
ATOM 3399 C CA . ASN A 1 460 ? 17.010 -20.645 -12.559 1.00 90.06 460 ASN A CA 1
ATOM 3400 C C . ASN A 1 460 ? 16.101 -20.942 -11.356 1.00 90.06 460 ASN A C 1
ATOM 3402 O O . ASN A 1 460 ? 16.286 -21.955 -10.688 1.00 90.06 460 ASN A O 1
ATOM 3406 N N . ARG A 1 461 ? 15.112 -20.082 -11.092 1.00 92.06 461 ARG A N 1
ATOM 3407 C CA . ARG A 1 461 ? 14.101 -20.259 -10.042 1.00 92.06 461 ARG A CA 1
ATOM 3408 C C . ARG A 1 461 ? 12.774 -20.819 -10.568 1.00 92.06 461 ARG A C 1
ATOM 3410 O O . ARG A 1 461 ? 11.805 -20.873 -9.822 1.00 92.06 461 ARG A O 1
ATOM 3417 N N . GLY A 1 462 ? 12.732 -21.264 -11.826 1.00 93.38 462 GLY A N 1
ATOM 3418 C CA . GLY A 1 462 ? 11.599 -22.001 -12.392 1.00 93.38 462 GLY A CA 1
ATOM 3419 C C . GLY A 1 462 ? 10.464 -21.137 -12.940 1.00 93.38 462 GLY A C 1
ATOM 3420 O O . GLY A 1 462 ? 9.381 -21.661 -13.195 1.00 93.38 462 GLY A O 1
ATOM 3421 N N . TYR A 1 463 ? 10.681 -19.834 -13.120 1.00 94.69 463 TYR A N 1
ATOM 3422 C CA . TYR A 1 463 ? 9.695 -18.973 -13.770 1.00 94.69 463 TYR A CA 1
ATOM 3423 C C . TYR A 1 463 ? 9.669 -19.210 -15.282 1.00 94.69 463 TYR A C 1
ATOM 3425 O O . TYR A 1 463 ? 10.700 -19.486 -15.902 1.00 94.69 463 TYR A O 1
ATOM 3433 N N . ASN A 1 464 ? 8.491 -19.051 -15.884 1.00 92.81 464 ASN A N 1
ATOM 3434 C CA . ASN A 1 464 ? 8.355 -18.975 -17.335 1.00 92.81 464 ASN A CA 1
ATOM 3435 C C . ASN A 1 464 ? 8.706 -17.544 -17.776 1.00 92.81 464 ASN A C 1
ATOM 3437 O O . ASN A 1 464 ? 8.191 -16.607 -17.178 1.00 92.81 464 ASN A O 1
ATOM 3441 N N . ILE A 1 465 ? 9.565 -17.345 -18.777 1.00 90.12 465 ILE A N 1
ATOM 3442 C CA . ILE A 1 465 ? 10.032 -16.002 -19.165 1.00 90.12 465 ILE A CA 1
ATOM 3443 C C . ILE A 1 465 ? 9.631 -15.694 -20.598 1.00 90.12 465 ILE A C 1
ATOM 3445 O O . ILE A 1 465 ? 10.068 -16.424 -21.472 1.00 90.12 465 ILE A O 1
ATOM 3449 N N . GLY A 1 466 ? 8.876 -14.626 -20.849 1.00 88.06 466 GLY A N 1
ATOM 3450 C CA . GLY A 1 466 ? 8.574 -14.120 -22.192 1.00 88.06 466 GLY A CA 1
ATOM 3451 C C . GLY A 1 466 ? 9.450 -12.930 -22.560 1.00 88.06 466 GLY A C 1
ATOM 3452 O O . GLY A 1 466 ? 9.671 -12.053 -21.721 1.00 88.06 466 GLY A O 1
ATOM 3453 N N . PHE A 1 467 ? 9.938 -12.895 -23.800 1.00 86.88 467 PHE A N 1
ATOM 3454 C CA . PHE A 1 467 ? 10.718 -11.774 -24.322 1.00 86.88 467 PHE A CA 1
ATOM 3455 C C . PHE A 1 467 ? 9.931 -10.947 -25.311 1.00 86.88 467 PHE A C 1
ATOM 3457 O O . PHE A 1 467 ? 9.307 -11.491 -26.218 1.00 86.88 467 PHE A O 1
ATOM 3464 N N . HIS A 1 468 ? 10.039 -9.635 -25.135 1.00 88.44 468 HIS A N 1
ATOM 3465 C CA . HIS A 1 468 ? 9.360 -8.665 -25.959 1.00 88.44 468 HIS A CA 1
ATOM 3466 C C . HIS A 1 468 ? 10.239 -7.453 -26.263 1.00 88.44 468 HIS A C 1
ATOM 3468 O O . HIS A 1 468 ? 11.140 -7.050 -25.526 1.00 88.44 468 HIS A O 1
ATOM 3474 N N . SER A 1 469 ? 9.932 -6.840 -27.384 1.00 87.12 469 SER A N 1
ATOM 3475 C CA . SER A 1 469 ? 10.595 -5.675 -27.951 1.00 87.12 469 SER A CA 1
ATOM 3476 C C . SER A 1 469 ? 9.574 -4.676 -28.475 1.00 87.12 469 SER A C 1
ATOM 3478 O O . SER A 1 469 ? 9.838 -3.472 -28.484 1.00 87.12 469 SER A O 1
ATOM 3480 N N . GLY A 1 470 ? 8.398 -5.165 -28.875 1.00 87.00 470 GLY A N 1
ATOM 3481 C CA . GLY A 1 470 ? 7.353 -4.359 -29.475 1.00 87.00 470 GLY A CA 1
ATOM 3482 C C . GLY A 1 470 ? 5.988 -4.517 -28.834 1.00 87.00 470 GLY A C 1
ATOM 3483 O O . GLY A 1 470 ? 5.674 -5.488 -28.148 1.00 87.00 470 GLY A O 1
ATOM 3484 N N . ARG A 1 471 ? 5.176 -3.494 -29.055 1.00 85.56 471 ARG A N 1
ATOM 3485 C CA . ARG A 1 471 ? 3.846 -3.355 -28.478 1.00 85.56 471 ARG A CA 1
ATOM 3486 C C . ARG A 1 471 ? 2.873 -4.401 -29.040 1.00 85.56 471 ARG A C 1
ATOM 3488 O O . ARG A 1 471 ? 2.115 -4.985 -28.269 1.00 85.56 471 ARG A O 1
ATOM 3495 N N . ASP A 1 472 ? 2.883 -4.595 -30.358 1.00 85.44 472 ASP A N 1
ATOM 3496 C CA . ASP A 1 472 ? 1.947 -5.437 -31.103 1.00 85.44 472 ASP A CA 1
ATOM 3497 C C . ASP A 1 472 ? 2.641 -6.734 -31.526 1.00 85.44 472 ASP A C 1
ATOM 3499 O O . ASP A 1 472 ? 3.831 -6.740 -31.825 1.00 85.44 472 ASP A O 1
ATOM 3503 N N . ALA A 1 473 ? 1.899 -7.838 -31.576 1.00 78.81 473 ALA A N 1
ATOM 3504 C CA . ALA A 1 473 ? 2.438 -9.129 -31.999 1.00 78.81 473 ALA A CA 1
ATOM 3505 C C . ALA A 1 473 ? 2.974 -9.085 -33.443 1.00 78.81 473 ALA A C 1
ATOM 3507 O O . ALA A 1 473 ? 2.264 -8.614 -34.338 1.00 78.81 473 ALA A O 1
ATOM 3508 N N . ASP A 1 474 ? 4.154 -9.659 -33.700 1.00 74.31 474 ASP A N 1
ATOM 3509 C CA . ASP A 1 474 ? 4.488 -10.127 -35.049 1.00 74.31 474 ASP A CA 1
ATOM 3510 C C . ASP A 1 474 ? 4.008 -11.568 -35.215 1.00 74.31 474 ASP A C 1
ATOM 3512 O O . ASP A 1 474 ? 4.512 -12.508 -34.602 1.00 74.31 474 ASP A O 1
ATOM 3516 N N . MET A 1 475 ? 3.035 -11.765 -36.102 1.00 60.91 475 MET A N 1
ATOM 3517 C CA . MET A 1 475 ? 2.495 -13.092 -36.396 1.00 60.91 475 MET A CA 1
ATOM 3518 C C . MET A 1 475 ? 3.495 -14.013 -37.117 1.00 60.91 475 MET A C 1
ATOM 3520 O O . MET A 1 475 ? 3.184 -15.192 -37.305 1.00 60.91 475 MET A O 1
ATOM 3524 N N . ASN A 1 476 ? 4.656 -13.494 -37.530 1.00 64.31 476 ASN A N 1
ATOM 3525 C CA . ASN A 1 476 ? 5.703 -14.228 -38.238 1.00 64.31 476 ASN A CA 1
ATOM 3526 C C . ASN A 1 476 ? 6.930 -14.544 -37.370 1.00 64.31 476 ASN A C 1
ATOM 3528 O O . ASN A 1 476 ? 7.830 -15.232 -37.855 1.00 64.31 476 ASN A O 1
ATOM 3532 N N . VAL A 1 477 ? 6.983 -14.062 -36.124 1.00 62.88 477 VAL A N 1
ATOM 3533 C CA . VAL A 1 477 ? 8.126 -14.258 -35.225 1.00 62.88 477 VAL A CA 1
ATOM 3534 C C . VAL A 1 477 ? 7.720 -15.163 -34.062 1.00 62.88 477 VAL A C 1
ATOM 3536 O O . VAL A 1 477 ? 6.687 -14.979 -33.415 1.00 62.88 477 VAL A O 1
ATOM 3539 N N . GLU A 1 478 ? 8.533 -16.186 -33.816 1.00 63.25 478 GLU A N 1
ATOM 3540 C CA . GLU A 1 478 ? 8.441 -17.012 -32.614 1.00 63.25 478 GLU A CA 1
ATOM 3541 C C . GLU A 1 478 ? 9.370 -16.440 -31.539 1.00 63.25 478 GLU A C 1
ATOM 3543 O O . GLU A 1 478 ? 10.472 -15.981 -31.849 1.00 63.25 478 GLU A O 1
ATOM 3548 N N . ASP A 1 479 ? 8.943 -16.496 -30.275 1.00 63.06 479 ASP A N 1
ATOM 3549 C CA . ASP A 1 479 ? 9.796 -16.233 -29.117 1.00 63.06 479 ASP A CA 1
ATOM 3550 C C . ASP A 1 479 ? 11.090 -17.059 -29.274 1.00 63.06 479 ASP A C 1
ATOM 3552 O O . ASP A 1 479 ? 11.021 -18.293 -29.367 1.00 63.06 479 ASP A O 1
ATOM 3556 N N . PRO A 1 480 ? 12.274 -16.420 -29.297 1.00 59.16 480 PRO A N 1
ATOM 3557 C CA . PRO A 1 480 ? 13.530 -17.098 -29.610 1.00 59.16 480 PRO A CA 1
ATOM 3558 C C . PRO A 1 480 ? 13.906 -18.182 -28.587 1.00 59.16 480 PRO A C 1
ATOM 3560 O O . PRO A 1 480 ? 14.741 -19.041 -28.876 1.00 59.16 480 PRO A O 1
ATOM 3563 N N . ILE A 1 481 ? 13.304 -18.163 -27.393 1.00 60.69 481 ILE A N 1
ATOM 3564 C CA . ILE A 1 481 ? 13.580 -19.093 -26.298 1.00 60.69 481 ILE A CA 1
ATOM 3565 C C . ILE A 1 481 ? 12.451 -20.108 -26.128 1.00 60.69 481 ILE A C 1
ATOM 3567 O O . ILE A 1 481 ? 12.729 -21.308 -26.070 1.00 60.69 481 ILE A O 1
ATOM 3571 N N . ASN A 1 482 ? 11.195 -19.665 -26.064 1.00 58.28 482 ASN A N 1
ATOM 3572 C CA . ASN A 1 482 ? 10.073 -20.575 -25.797 1.00 58.28 482 ASN A CA 1
ATOM 3573 C C . ASN A 1 482 ? 9.417 -21.132 -27.057 1.00 58.28 482 ASN A C 1
ATOM 3575 O O . ASN A 1 482 ? 8.646 -22.086 -26.960 1.00 58.28 482 ASN A O 1
ATOM 3579 N N . LYS A 1 483 ? 9.715 -20.557 -28.228 1.00 64.44 483 LYS A N 1
ATOM 3580 C CA . LYS A 1 483 ? 9.050 -20.872 -29.502 1.00 64.44 483 LYS A CA 1
ATOM 3581 C C . LYS A 1 483 ? 7.523 -20.722 -29.440 1.00 64.44 483 LYS A C 1
ATOM 3583 O O . LYS A 1 483 ? 6.786 -21.381 -30.169 1.00 64.44 483 LYS A O 1
ATOM 3588 N N . GLU A 1 484 ? 7.040 -19.882 -28.526 1.00 66.88 484 GLU A N 1
ATOM 3589 C CA . GLU A 1 484 ? 5.651 -19.426 -28.484 1.00 66.88 484 GLU A CA 1
ATOM 3590 C C . GLU A 1 484 ? 5.470 -18.324 -29.541 1.00 66.88 484 GLU A C 1
ATOM 3592 O O . GLU A 1 484 ? 6.442 -17.698 -29.958 1.00 66.88 484 GLU A O 1
ATOM 3597 N N . LYS A 1 485 ? 4.240 -18.065 -30.001 1.00 65.25 485 LYS A N 1
ATOM 3598 C CA . LYS A 1 485 ? 3.995 -16.896 -30.865 1.00 65.25 485 LYS A CA 1
ATOM 3599 C C . LYS A 1 485 ? 4.398 -15.629 -30.112 1.00 65.25 485 LYS A C 1
ATOM 3601 O O . LYS A 1 485 ? 3.998 -15.494 -28.957 1.00 65.25 485 LYS A O 1
ATOM 3606 N N . ALA A 1 486 ? 5.126 -14.716 -30.759 1.00 61.97 486 ALA A N 1
ATOM 3607 C CA . ALA A 1 486 ? 5.452 -13.418 -30.178 1.00 61.97 486 ALA A CA 1
ATOM 3608 C C . ALA A 1 486 ? 4.158 -12.615 -29.972 1.00 61.97 486 ALA A C 1
ATOM 3610 O O . ALA A 1 486 ? 3.624 -11.996 -30.891 1.00 61.97 486 ALA A O 1
ATOM 3611 N N . TRP A 1 487 ? 3.586 -12.691 -28.773 1.00 74.31 487 TRP A N 1
ATOM 3612 C CA . TRP A 1 487 ? 2.594 -11.721 -28.331 1.00 74.31 487 TRP A CA 1
ATOM 3613 C C . TRP A 1 487 ? 3.293 -10.390 -28.148 1.00 74.31 487 TRP A C 1
ATOM 3615 O O . TRP A 1 487 ? 4.379 -10.359 -27.599 1.00 74.31 487 TRP A O 1
ATOM 3625 N N . GLY A 1 488 ? 2.673 -9.290 -28.556 1.00 84.19 488 GLY A N 1
ATOM 3626 C CA . GLY A 1 488 ? 3.182 -7.987 -28.154 1.00 84.19 488 GLY A CA 1
ATOM 3627 C C . GLY A 1 488 ? 3.077 -7.804 -26.637 1.00 84.19 488 GLY A C 1
ATOM 3628 O O . GLY A 1 488 ? 2.238 -8.443 -25.988 1.00 84.19 488 GLY A O 1
ATOM 3629 N N . ILE A 1 489 ? 3.892 -6.901 -26.082 1.00 85.81 489 ILE A N 1
ATOM 3630 C CA . ILE A 1 489 ? 3.986 -6.632 -24.633 1.00 85.81 489 ILE A CA 1
ATOM 3631 C C . ILE A 1 489 ? 2.597 -6.496 -23.984 1.00 85.81 489 ILE A C 1
ATOM 3633 O O . ILE A 1 489 ? 2.357 -6.976 -22.878 1.00 85.81 489 ILE A O 1
ATOM 3637 N N . TRP A 1 490 ? 1.652 -5.851 -24.665 1.00 81.44 490 TRP A N 1
ATOM 3638 C CA . TRP A 1 490 ? 0.340 -5.546 -24.092 1.00 81.44 490 TRP A CA 1
ATOM 3639 C C . TRP A 1 490 ? -0.572 -6.756 -24.003 1.00 81.44 490 TRP A C 1
ATOM 3641 O O . TRP A 1 490 ? -1.309 -6.891 -23.028 1.00 81.44 490 TRP A O 1
ATOM 3651 N N . GLN A 1 491 ? -0.531 -7.626 -25.011 1.00 84.38 491 GLN A N 1
ATOM 3652 C CA . GLN A 1 491 ? -1.299 -8.862 -24.973 1.00 84.38 491 GLN A CA 1
ATOM 3653 C C . GLN A 1 491 ? -0.744 -9.783 -23.883 1.00 84.38 491 GLN A C 1
ATOM 3655 O O . GLN A 1 491 ? -1.519 -10.346 -23.119 1.00 84.38 491 GLN A O 1
ATOM 3660 N N . GLU A 1 492 ? 0.582 -9.836 -23.727 1.00 87.31 492 GLU A N 1
ATOM 3661 C CA . GLU A 1 492 ? 1.236 -10.573 -22.643 1.00 87.31 492 GLU A CA 1
ATOM 3662 C C . GLU A 1 492 ? 0.767 -10.092 -21.257 1.00 87.31 492 GLU A C 1
ATOM 3664 O O . GLU A 1 492 ? 0.396 -10.906 -20.413 1.00 87.31 492 GLU A O 1
ATOM 3669 N N . LEU A 1 493 ? 0.717 -8.776 -21.022 1.00 86.06 493 LEU A N 1
ATOM 3670 C CA . LEU A 1 493 ? 0.258 -8.228 -19.741 1.00 86.06 493 LEU A CA 1
ATOM 3671 C C . LEU A 1 493 ? -1.233 -8.483 -19.476 1.00 86.06 493 LEU A C 1
ATOM 3673 O O . LEU A 1 493 ? -1.605 -8.702 -18.323 1.00 86.06 493 LEU A O 1
ATOM 3677 N N . LYS A 1 494 ? -2.073 -8.497 -20.521 1.00 83.25 494 LYS A N 1
ATOM 3678 C CA . LYS A 1 494 ? -3.505 -8.844 -20.425 1.00 83.25 494 LYS A CA 1
ATOM 3679 C C . LYS A 1 494 ? -3.728 -10.324 -20.129 1.00 83.25 494 LYS A C 1
ATOM 3681 O O . LYS A 1 494 ? -4.573 -10.658 -19.304 1.00 83.25 494 LYS A O 1
ATOM 3686 N N . ASP A 1 495 ? -2.974 -11.197 -20.788 1.00 88.12 495 ASP A N 1
ATOM 3687 C CA . ASP A 1 495 ? -3.079 -12.649 -20.606 1.00 88.12 495 ASP A CA 1
ATOM 3688 C C . ASP A 1 495 ? -2.444 -13.117 -19.289 1.00 88.12 495 ASP A C 1
ATOM 3690 O O . ASP A 1 495 ? -2.708 -14.227 -18.817 1.00 88.12 495 ASP A O 1
ATOM 3694 N N . GLY A 1 496 ? -1.647 -12.247 -18.672 1.00 90.56 496 GLY A N 1
ATOM 3695 C CA . GLY A 1 496 ? -1.160 -12.375 -17.314 1.00 90.56 496 GLY A CA 1
ATOM 3696 C C . GLY A 1 496 ? 0.358 -12.469 -17.236 1.00 90.56 496 GLY A C 1
ATOM 3697 O O . GLY A 1 496 ? 1.023 -13.136 -18.029 1.00 90.56 496 GLY A O 1
ATOM 3698 N N . THR A 1 497 ? 0.904 -11.821 -16.213 1.00 94.44 497 THR A N 1
ATOM 3699 C CA . THR A 1 497 ? 2.296 -11.965 -15.782 1.00 94.44 497 THR A CA 1
ATOM 3700 C C . THR A 1 497 ? 2.389 -11.754 -14.277 1.00 94.44 497 THR A C 1
ATOM 3702 O O . THR A 1 497 ? 1.592 -11.011 -13.704 1.00 94.44 497 THR A O 1
ATOM 3705 N N . ALA A 1 498 ? 3.355 -12.378 -13.615 1.00 95.19 498 ALA A N 1
ATOM 3706 C CA . ALA A 1 498 ? 3.672 -12.083 -12.221 1.00 95.19 498 ALA A CA 1
ATOM 3707 C C . ALA A 1 498 ? 4.405 -10.742 -12.102 1.00 95.19 498 ALA A C 1
ATOM 3709 O O . ALA A 1 498 ? 4.172 -9.967 -11.173 1.00 95.19 498 ALA A O 1
ATOM 3710 N N . TYR A 1 499 ? 5.318 -10.493 -13.042 1.00 95.94 499 TYR A N 1
ATOM 3711 C CA . TYR A 1 499 ? 6.249 -9.376 -13.011 1.00 95.94 499 TYR A CA 1
ATOM 3712 C C . TYR A 1 499 ? 6.728 -9.024 -14.421 1.00 95.94 499 TYR A C 1
ATOM 3714 O O . TYR A 1 499 ? 7.202 -9.886 -15.161 1.00 95.94 499 TYR A O 1
ATOM 3722 N N . GLY A 1 500 ? 6.626 -7.745 -14.774 1.00 95.31 500 GLY A N 1
ATOM 3723 C CA . GLY A 1 500 ? 7.192 -7.173 -15.987 1.00 95.31 500 GLY A CA 1
ATOM 3724 C C . GLY A 1 500 ? 8.466 -6.380 -15.703 1.00 95.31 500 GLY A C 1
ATOM 3725 O O . GLY A 1 500 ? 8.448 -5.438 -14.913 1.00 95.31 500 GLY A O 1
ATOM 3726 N N . TYR A 1 501 ? 9.556 -6.721 -16.379 1.00 95.69 501 TYR A N 1
ATOM 3727 C CA . TYR A 1 501 ? 10.782 -5.934 -16.431 1.00 95.69 501 TYR A CA 1
ATOM 3728 C C . TYR A 1 501 ? 10.891 -5.228 -17.784 1.00 95.69 501 TYR A C 1
ATOM 3730 O O . TYR A 1 501 ? 10.895 -5.887 -18.819 1.00 95.69 501 TYR A O 1
ATOM 3738 N N . PHE A 1 502 ? 10.992 -3.900 -17.786 1.00 94.69 502 PHE A N 1
ATOM 3739 C CA . PHE A 1 502 ? 10.997 -3.079 -18.995 1.00 94.69 502 PHE A CA 1
ATOM 3740 C C . PHE A 1 502 ? 12.286 -2.265 -19.100 1.00 94.69 502 PHE A C 1
ATOM 3742 O O . PHE A 1 502 ? 12.437 -1.253 -18.416 1.00 94.69 502 PHE A O 1
ATOM 3749 N N . SER A 1 503 ? 13.208 -2.681 -19.966 1.00 93.25 503 SER A N 1
ATOM 3750 C CA . SER A 1 503 ? 14.453 -1.966 -20.256 1.00 93.25 503 SER A CA 1
ATOM 3751 C C . SER A 1 503 ? 14.339 -1.216 -21.582 1.00 93.25 503 SER A C 1
ATOM 3753 O O . SER A 1 503 ? 14.186 -1.813 -22.651 1.00 93.25 503 SER A O 1
ATOM 3755 N N . GLY A 1 504 ? 14.356 0.115 -21.512 1.00 92.62 504 GLY A N 1
ATOM 3756 C CA . GLY A 1 504 ? 14.063 0.978 -22.653 1.00 92.62 504 GLY A CA 1
ATOM 3757 C C . GLY A 1 504 ? 14.299 2.456 -22.361 1.00 92.62 504 GLY A C 1
ATOM 3758 O O . GLY A 1 504 ? 14.865 2.832 -21.333 1.00 92.62 504 GLY A O 1
ATOM 3759 N N . HIS A 1 505 ? 13.827 3.310 -23.265 1.00 93.81 505 HIS A N 1
ATOM 3760 C CA . HIS A 1 505 ? 13.731 4.749 -23.012 1.00 93.81 505 HIS A CA 1
ATOM 3761 C C . HIS A 1 505 ? 12.373 5.090 -22.405 1.00 93.81 505 HIS A C 1
ATOM 3763 O O . HIS A 1 505 ? 11.412 4.321 -22.505 1.00 93.81 505 HIS A O 1
ATOM 3769 N N . GLY A 1 506 ? 12.263 6.270 -21.798 1.00 94.81 506 GLY A N 1
ATOM 3770 C CA . GLY A 1 506 ? 11.009 6.712 -21.196 1.00 94.81 506 GLY A CA 1
ATOM 3771 C C . GLY A 1 506 ? 10.914 8.223 -21.089 1.00 94.81 506 GLY A C 1
ATOM 3772 O O . GLY A 1 506 ? 11.911 8.933 -21.122 1.00 94.81 506 GLY A O 1
ATOM 3773 N N . SER A 1 507 ? 9.695 8.720 -20.959 1.00 94.19 507 SER A N 1
ATOM 3774 C CA . SER A 1 507 ? 9.412 10.097 -20.572 1.00 94.19 507 SER A CA 1
ATOM 3775 C C . SER A 1 507 ? 8.469 10.100 -19.371 1.00 94.19 507 SER A C 1
ATOM 3777 O O . SER A 1 507 ? 7.992 9.054 -18.930 1.00 94.19 507 SER A O 1
ATOM 3779 N N . THR A 1 508 ? 8.118 11.283 -18.868 1.00 92.19 508 THR A N 1
ATOM 3780 C CA . THR A 1 508 ? 7.070 11.399 -17.842 1.00 92.19 508 THR A CA 1
ATOM 3781 C C . THR A 1 508 ? 5.714 10.877 -18.323 1.00 92.19 508 THR A C 1
ATOM 3783 O O . THR A 1 508 ? 4.840 10.610 -17.508 1.00 92.19 508 THR A O 1
ATOM 3786 N N . ASN A 1 509 ? 5.499 10.726 -19.631 1.00 91.94 509 ASN A N 1
ATOM 3787 C CA . ASN A 1 509 ? 4.199 10.321 -20.152 1.00 91.94 509 ASN A CA 1
ATOM 3788 C C . ASN A 1 509 ? 4.221 9.026 -20.952 1.00 91.94 509 ASN A C 1
ATOM 3790 O O . ASN A 1 509 ? 3.137 8.532 -21.221 1.00 91.94 509 ASN A O 1
ATOM 3794 N N . ALA A 1 510 ? 5.373 8.466 -21.325 1.00 94.00 510 ALA A N 1
ATOM 3795 C CA . ALA A 1 510 ? 5.417 7.310 -22.215 1.00 94.00 510 ALA A CA 1
ATOM 3796 C C . ALA A 1 510 ? 6.595 6.375 -21.933 1.00 94.00 510 ALA A C 1
ATOM 3798 O O . ALA A 1 510 ? 7.670 6.820 -21.532 1.00 94.00 510 ALA A O 1
ATOM 3799 N N . PHE A 1 511 ? 6.398 5.091 -22.224 1.00 94.75 511 PHE A N 1
ATOM 3800 C CA . PHE A 1 511 ? 7.481 4.125 -22.413 1.00 94.75 511 PHE A CA 1
ATOM 3801 C C . PHE A 1 511 ? 7.701 3.920 -23.915 1.00 94.75 511 PHE A C 1
ATOM 3803 O O . PHE A 1 511 ? 6.726 3.796 -24.657 1.00 94.75 511 PHE A O 1
ATOM 3810 N N . TYR A 1 512 ? 8.955 3.906 -24.369 1.00 93.88 512 TYR A N 1
ATOM 3811 C CA . TYR A 1 512 ? 9.276 3.751 -25.790 1.00 93.88 512 TYR A CA 1
ATOM 3812 C C . TYR A 1 512 ? 9.598 2.285 -26.104 1.00 93.88 512 TYR A C 1
ATOM 3814 O O . TYR A 1 512 ? 10.634 1.766 -25.688 1.00 93.88 512 TYR A O 1
ATOM 3822 N N . SER A 1 513 ? 8.713 1.631 -26.857 1.00 90.69 513 SER A N 1
ATOM 3823 C CA . SER A 1 513 ? 8.868 0.259 -27.361 1.00 90.69 513 SER A CA 1
ATOM 3824 C C . SER A 1 513 ? 8.806 0.245 -28.885 1.00 90.69 513 SER A C 1
ATOM 3826 O O . SER A 1 513 ? 8.315 1.197 -29.487 1.00 90.69 513 SER A O 1
ATOM 3828 N N . MET A 1 514 ? 9.236 -0.840 -29.530 1.00 90.06 514 MET A N 1
ATOM 3829 C CA . MET A 1 514 ? 8.969 -1.032 -30.961 1.00 90.06 514 MET A CA 1
ATOM 3830 C C . MET A 1 514 ? 7.451 -1.102 -31.214 1.00 90.06 514 MET A C 1
ATOM 3832 O O . MET A 1 514 ? 6.670 -1.389 -30.302 1.00 90.06 514 MET A O 1
ATOM 3836 N N . GLU A 1 515 ? 7.008 -0.843 -32.445 1.00 87.88 515 GLU A N 1
ATOM 3837 C CA . GLU A 1 515 ? 5.599 -1.064 -32.812 1.00 87.88 515 GLU A CA 1
ATOM 3838 C C . GLU A 1 515 ? 5.290 -2.557 -32.862 1.00 87.88 515 GLU A C 1
ATOM 3840 O O . GLU A 1 515 ? 4.362 -3.020 -32.209 1.00 87.88 515 GLU A O 1
ATOM 3845 N N . THR A 1 516 ? 6.121 -3.301 -33.587 1.00 87.00 516 THR A N 1
ATOM 3846 C CA . THR A 1 516 ? 5.982 -4.738 -33.813 1.00 87.00 516 THR A CA 1
ATOM 3847 C C . THR A 1 516 ? 6.996 -5.506 -32.981 1.00 87.00 516 THR A C 1
ATOM 3849 O O . THR A 1 516 ? 8.168 -5.124 -32.911 1.00 87.00 516 THR A O 1
ATOM 3852 N N . ASP A 1 517 ? 6.531 -6.561 -32.323 1.00 84.62 517 ASP A N 1
ATOM 3853 C CA . ASP A 1 517 ? 7.342 -7.384 -31.449 1.00 84.62 517 ASP A CA 1
ATOM 3854 C C . ASP A 1 517 ? 8.157 -8.422 -32.215 1.00 84.62 517 ASP A C 1
ATOM 3856 O O . ASP A 1 517 ? 7.615 -9.357 -32.793 1.00 84.62 517 ASP A O 1
ATOM 3860 N N . ASN A 1 518 ? 9.476 -8.279 -32.136 1.00 79.69 518 ASN A N 1
ATOM 3861 C CA . ASN A 1 518 ? 10.464 -9.193 -32.695 1.00 79.69 518 ASN A CA 1
ATOM 3862 C C . ASN A 1 518 ? 11.208 -9.988 -31.603 1.00 79.69 518 ASN A C 1
ATOM 3864 O O . ASN A 1 518 ? 12.311 -10.486 -31.831 1.00 79.69 518 ASN A O 1
ATOM 3868 N N . GLY A 1 519 ? 10.645 -10.081 -30.393 1.00 80.31 519 GLY A N 1
ATOM 3869 C CA . GLY A 1 519 ? 11.265 -10.745 -29.249 1.00 80.31 519 GLY A CA 1
ATOM 3870 C C . GLY A 1 519 ? 12.280 -9.852 -28.539 1.00 80.31 519 GLY A C 1
ATOM 3871 O O . GLY A 1 519 ? 11.968 -9.262 -27.516 1.00 80.31 519 GLY A O 1
ATOM 3872 N N . ILE A 1 520 ? 13.506 -9.737 -29.046 1.00 79.75 520 ILE A N 1
ATOM 3873 C CA . ILE A 1 520 ? 14.560 -8.916 -28.424 1.00 79.75 520 ILE A CA 1
ATOM 3874 C C . ILE A 1 520 ? 15.112 -7.958 -29.474 1.00 79.75 520 ILE A C 1
ATOM 3876 O O . ILE A 1 520 ? 15.438 -8.384 -30.581 1.00 79.75 520 ILE A O 1
ATOM 3880 N N . VAL A 1 521 ? 15.238 -6.671 -29.136 1.00 84.06 521 VAL A N 1
ATOM 3881 C CA . VAL A 1 521 ? 15.911 -5.724 -30.032 1.00 84.06 521 VAL A CA 1
ATOM 3882 C C . VAL A 1 521 ? 17.410 -5.946 -29.975 1.00 84.06 521 VAL A C 1
ATOM 3884 O O . VAL A 1 521 ? 17.961 -6.060 -28.889 1.00 84.06 521 VAL A O 1
ATOM 3887 N N . ALA A 1 522 ? 18.082 -5.916 -31.120 1.00 78.44 522 ALA A N 1
ATOM 3888 C CA . ALA A 1 522 ? 19.528 -5.806 -31.157 1.00 78.44 522 ALA A CA 1
ATOM 3889 C C . ALA A 1 522 ? 20.050 -5.265 -32.476 1.00 78.44 522 ALA A C 1
ATOM 3891 O O . ALA A 1 522 ? 19.371 -5.303 -33.502 1.00 78.44 522 ALA A O 1
ATOM 3892 N N . ASP A 1 523 ? 21.302 -4.828 -32.417 1.00 76.19 523 ASP A N 1
ATOM 3893 C CA . ASP A 1 523 ? 22.034 -4.279 -33.552 1.00 76.19 523 ASP A CA 1
ATOM 3894 C C . ASP A 1 523 ? 22.608 -5.362 -34.482 1.00 76.19 523 ASP A C 1
ATOM 3896 O O . ASP A 1 523 ? 22.913 -5.088 -35.642 1.00 76.19 523 ASP A O 1
ATOM 3900 N N . GLU A 1 524 ? 22.761 -6.593 -33.984 1.00 70.38 524 GLU A N 1
ATOM 3901 C CA . GLU A 1 524 ? 23.370 -7.727 -34.693 1.00 70.38 524 GLU A CA 1
ATOM 3902 C C . GLU A 1 524 ? 22.464 -8.968 -34.645 1.00 70.38 524 GLU A C 1
ATOM 3904 O O . GLU A 1 524 ? 21.393 -8.912 -34.060 1.00 70.38 524 GLU A O 1
ATOM 3909 N N . GLU A 1 525 ? 22.832 -10.095 -35.267 1.00 69.31 525 GLU A N 1
ATOM 3910 C CA . GLU A 1 525 ? 22.028 -11.334 -35.217 1.00 69.31 525 GLU A CA 1
ATOM 3911 C C . GLU A 1 525 ? 22.226 -12.094 -33.892 1.00 69.31 525 GLU A C 1
ATOM 3913 O O . GLU A 1 525 ? 23.357 -12.249 -33.426 1.00 69.31 525 GLU A O 1
ATOM 3918 N N . PHE A 1 526 ? 21.144 -12.599 -33.283 1.00 65.00 526 PHE A N 1
ATOM 3919 C CA . PHE A 1 526 ? 21.202 -13.302 -31.994 1.00 65.00 526 PHE A CA 1
ATOM 3920 C C . PHE A 1 526 ? 22.178 -14.482 -32.027 1.00 65.00 526 PHE A C 1
ATOM 3922 O O . PHE A 1 526 ? 22.061 -15.386 -32.852 1.00 65.00 526 PHE A O 1
ATOM 3929 N N . GLY A 1 527 ? 23.127 -14.497 -31.088 1.00 57.75 527 GLY A N 1
ATOM 3930 C CA . GLY A 1 527 ? 24.145 -15.547 -30.996 1.00 57.75 527 GLY A CA 1
ATOM 3931 C C . GLY A 1 527 ? 25.333 -15.381 -31.951 1.00 57.75 527 GLY A C 1
ATOM 3932 O O . GLY A 1 527 ? 26.192 -16.266 -31.985 1.00 57.75 527 GLY A O 1
ATOM 3933 N N . SER A 1 528 ? 25.425 -14.274 -32.698 1.00 63.06 528 SER A N 1
ATOM 3934 C CA . SER A 1 528 ? 26.643 -13.923 -33.436 1.00 63.06 528 SER A CA 1
ATOM 3935 C C . SER A 1 528 ? 27.813 -13.636 -32.475 1.00 63.06 528 SER A C 1
ATOM 3937 O O . SER A 1 528 ? 27.625 -13.371 -31.286 1.00 63.06 528 SER A O 1
ATOM 3939 N N . THR A 1 529 ? 29.053 -13.651 -32.980 1.00 61.59 529 THR A N 1
ATOM 3940 C CA . THR A 1 529 ? 30.251 -13.285 -32.187 1.00 61.59 529 THR A CA 1
ATOM 3941 C C . THR A 1 529 ? 30.265 -11.829 -31.726 1.00 61.59 529 THR A C 1
ATOM 3943 O O . THR A 1 529 ? 31.087 -11.454 -30.894 1.00 61.59 529 THR A O 1
ATOM 3946 N N . HIS A 1 530 ? 29.387 -11.021 -32.302 1.00 55.38 530 HIS A N 1
ATOM 3947 C CA . HIS A 1 530 ? 29.242 -9.593 -32.090 1.00 55.38 530 HIS A CA 1
ATOM 3948 C C . HIS A 1 530 ? 27.803 -9.282 -31.645 1.00 55.38 530 HIS A C 1
ATOM 3950 O O . HIS A 1 530 ? 27.285 -8.200 -31.880 1.00 55.38 530 HIS A O 1
ATOM 3956 N N . TRP A 1 531 ? 27.124 -10.265 -31.044 1.00 57.22 531 TRP A N 1
ATOM 3957 C CA . TRP A 1 531 ? 25.880 -10.049 -30.329 1.00 57.22 531 TRP A CA 1
ATOM 3958 C C . TRP A 1 531 ? 26.203 -9.822 -28.855 1.00 57.22 531 TRP A C 1
ATOM 3960 O O . TRP A 1 531 ? 26.740 -10.734 -28.209 1.00 57.22 531 TRP A O 1
ATOM 3970 N N . PRO A 1 532 ? 25.857 -8.659 -28.289 1.00 63.62 532 PRO A N 1
ATOM 3971 C CA . PRO A 1 532 ? 25.283 -7.453 -28.915 1.00 63.62 532 PRO A CA 1
ATOM 3972 C C . PRO A 1 532 ? 26.380 -6.617 -29.583 1.00 63.62 532 PRO A C 1
ATOM 3974 O O . PRO A 1 532 ? 27.539 -7.025 -29.511 1.00 63.62 532 PRO A O 1
ATOM 3977 N N . SER A 1 533 ? 26.014 -5.470 -30.179 1.00 64.81 533 SER A N 1
ATOM 3978 C CA . SER A 1 533 ? 26.911 -4.549 -30.900 1.00 64.81 533 SER A CA 1
ATOM 3979 C C . SER A 1 533 ? 28.330 -4.478 -30.328 1.00 64.81 533 SER A C 1
ATOM 3981 O O . SER A 1 533 ? 28.551 -4.625 -29.126 1.00 64.81 533 SER A O 1
ATOM 3983 N N . ALA A 1 534 ? 29.320 -4.148 -31.161 1.00 64.25 534 ALA A N 1
ATOM 3984 C CA . ALA A 1 534 ? 30.705 -3.985 -30.702 1.00 64.25 534 ALA A CA 1
ATOM 3985 C C . ALA A 1 534 ? 30.871 -3.024 -29.496 1.00 64.25 534 ALA A C 1
ATOM 3987 O O . ALA A 1 534 ? 31.863 -3.116 -28.771 1.00 64.25 534 ALA A O 1
ATOM 3988 N N . GLU A 1 535 ? 29.909 -2.123 -29.271 1.00 67.44 535 GLU A N 1
ATOM 3989 C CA . GLU A 1 535 ? 29.875 -1.176 -28.152 1.00 67.44 535 GLU A CA 1
ATOM 3990 C C . GLU A 1 535 ? 29.264 -1.751 -26.863 1.00 67.44 535 GLU A C 1
ATOM 3992 O O . GLU A 1 535 ? 29.328 -1.091 -25.828 1.00 67.44 535 GLU A O 1
ATOM 3997 N N . GLY A 1 536 ? 28.719 -2.971 -26.902 1.00 71.06 536 GLY A N 1
ATOM 3998 C CA . GLY A 1 536 ? 28.230 -3.714 -25.740 1.00 71.06 536 GLY A CA 1
ATOM 3999 C C . GLY A 1 536 ? 26.801 -3.393 -25.307 1.00 71.06 536 GLY A C 1
ATOM 4000 O O . GLY A 1 536 ? 26.311 -3.983 -24.351 1.00 71.06 536 GLY A O 1
ATOM 4001 N N . ARG A 1 537 ? 26.112 -2.505 -26.021 1.00 76.88 537 ARG A N 1
ATOM 4002 C CA . ARG A 1 537 ? 24.792 -1.978 -25.652 1.00 76.88 537 ARG A CA 1
ATOM 4003 C C . ARG A 1 537 ? 23.864 -1.962 -26.849 1.00 76.88 537 ARG A C 1
ATOM 4005 O O . ARG A 1 537 ? 24.298 -1.715 -27.971 1.00 76.88 537 ARG A O 1
ATOM 4012 N N . VAL A 1 538 ? 22.583 -2.161 -26.562 1.00 85.56 538 VAL A N 1
ATOM 4013 C CA . VAL A 1 538 ? 21.481 -1.928 -27.495 1.00 85.56 538 VAL A CA 1
ATOM 4014 C C . VAL A 1 538 ? 20.823 -0.612 -27.097 1.00 85.56 538 VAL A C 1
ATOM 4016 O O . VAL A 1 538 ? 20.399 -0.451 -25.952 1.00 85.56 538 VAL A O 1
ATOM 4019 N N . ASN A 1 539 ? 20.747 0.346 -28.022 1.00 87.00 539 ASN A N 1
ATOM 4020 C CA . ASN A 1 539 ? 20.217 1.691 -27.762 1.00 87.00 539 ASN A CA 1
ATOM 4021 C C . ASN A 1 539 ? 19.131 2.076 -28.776 1.00 87.00 539 ASN A C 1
ATOM 4023 O O . ASN A 1 539 ? 19.219 3.089 -29.473 1.00 87.00 539 ASN A O 1
ATOM 4027 N N . HIS A 1 540 ? 18.090 1.251 -28.867 1.00 88.44 540 HIS A N 1
ATOM 4028 C CA . HIS A 1 540 ? 16.948 1.533 -29.728 1.00 88.44 540 HIS A CA 1
ATOM 4029 C C . HIS A 1 540 ? 15.855 2.298 -28.991 1.00 88.44 540 HIS A C 1
ATOM 4031 O O . HIS A 1 540 ? 15.670 2.165 -27.785 1.00 88.44 540 HIS A O 1
ATOM 4037 N N . SER A 1 541 ? 15.099 3.094 -29.744 1.00 87.50 541 SER A N 1
ATOM 4038 C CA . SER A 1 541 ? 13.894 3.767 -29.267 1.00 87.50 541 SER A CA 1
ATOM 4039 C C . SER A 1 541 ? 12.827 3.677 -30.349 1.00 87.50 541 SER A C 1
ATOM 4041 O O . SER A 1 541 ? 13.043 4.155 -31.465 1.00 87.50 541 SER A O 1
ATOM 4043 N N . GLY A 1 542 ? 11.709 3.025 -30.040 1.00 88.25 542 GLY A N 1
ATOM 4044 C CA . GLY A 1 542 ? 10.528 3.028 -30.902 1.00 88.25 542 GLY A CA 1
ATOM 4045 C C . GLY A 1 542 ? 9.576 4.180 -30.552 1.00 88.25 542 GLY A C 1
ATOM 4046 O O . GLY A 1 542 ? 9.970 5.108 -29.840 1.00 88.25 542 GLY A O 1
ATOM 4047 N N . PRO A 1 543 ? 8.332 4.183 -31.058 1.00 90.69 543 PRO A N 1
ATOM 4048 C CA . PRO A 1 543 ? 7.361 5.199 -30.673 1.00 90.69 543 PRO A CA 1
ATOM 4049 C C . PRO A 1 543 ? 7.007 5.124 -29.185 1.00 90.69 543 PRO A C 1
ATOM 4051 O O . PRO A 1 543 ? 7.024 4.067 -28.553 1.00 90.69 543 PRO A O 1
ATOM 4054 N N . GLY A 1 544 ? 6.670 6.284 -28.625 1.00 90.69 544 GLY A N 1
ATOM 4055 C CA . GLY A 1 544 ? 6.206 6.382 -27.248 1.00 90.69 544 GLY A CA 1
ATOM 4056 C C . GLY A 1 544 ? 4.791 5.840 -27.126 1.00 90.69 544 GLY A C 1
ATOM 4057 O O . GLY A 1 544 ? 3.909 6.243 -27.882 1.00 90.69 544 GLY A O 1
ATOM 4058 N N . TYR A 1 545 ? 4.577 4.958 -26.155 1.00 90.38 545 TYR A N 1
ATOM 4059 C CA . TYR A 1 545 ? 3.252 4.514 -25.759 1.00 90.38 545 TYR A CA 1
ATOM 4060 C C . TYR A 1 545 ? 2.833 5.245 -24.485 1.00 90.38 545 TYR A C 1
ATOM 4062 O O . TYR A 1 545 ? 3.393 5.019 -23.407 1.00 90.38 545 TYR A O 1
ATOM 4070 N N . GLU A 1 546 ? 1.907 6.188 -24.638 1.00 93.62 546 GLU A N 1
ATOM 4071 C CA . GLU A 1 546 ? 1.556 7.160 -23.609 1.00 93.62 546 GLU A CA 1
ATOM 4072 C C . GLU A 1 546 ? 0.682 6.561 -22.509 1.00 93.62 546 GLU A C 1
ATOM 4074 O O . GLU A 1 546 ? -0.214 5.773 -22.784 1.00 93.62 546 GLU A O 1
ATOM 4079 N N . ALA A 1 547 ? 0.836 7.020 -21.268 1.00 93.31 547 ALA A N 1
ATOM 4080 C CA . ALA A 1 547 ? 0.041 6.590 -20.119 1.00 93.31 547 ALA A CA 1
ATOM 4081 C C . ALA A 1 547 ? -1.480 6.664 -20.368 1.00 93.31 547 ALA A C 1
ATOM 4083 O O . ALA A 1 547 ? -2.224 5.841 -19.849 1.00 93.31 547 ALA A O 1
ATOM 4084 N N . SER A 1 548 ? -1.943 7.613 -21.190 1.00 94.62 548 SER A N 1
ATOM 4085 C CA . SER A 1 548 ? -3.343 7.728 -21.621 1.00 94.62 548 SER A CA 1
ATOM 4086 C C . SER A 1 548 ? -3.810 6.529 -22.456 1.00 94.62 548 SER A C 1
ATOM 4088 O O . SER A 1 548 ? -4.950 6.093 -22.321 1.00 94.62 548 SER A O 1
ATOM 4090 N N . GLN A 1 549 ? -2.930 5.992 -23.298 1.00 92.00 549 GLN A N 1
ATOM 4091 C CA . GLN A 1 549 ? -3.172 4.808 -24.113 1.00 92.00 549 GLN A CA 1
ATOM 4092 C C . GLN A 1 549 ? -3.089 3.547 -23.251 1.00 92.00 549 GLN A C 1
ATOM 4094 O O . GLN A 1 549 ? -3.977 2.707 -23.328 1.00 92.00 549 GLN A O 1
ATOM 4099 N N . TRP A 1 550 ? -2.105 3.460 -22.343 1.00 90.44 550 TRP A N 1
ATOM 4100 C CA . TRP A 1 550 ? -2.059 2.385 -21.340 1.00 90.44 550 TRP A CA 1
ATOM 4101 C C . TRP A 1 550 ? -3.364 2.326 -20.531 1.00 90.44 550 TRP A C 1
ATOM 4103 O O . TRP A 1 550 ? -3.905 1.247 -20.324 1.00 90.44 550 TRP A O 1
ATOM 4113 N N . ASP A 1 551 ? -3.900 3.478 -20.115 1.00 93.94 551 ASP A N 1
ATOM 4114 C CA . ASP A 1 551 ? -5.137 3.549 -19.328 1.00 93.94 551 ASP A CA 1
ATOM 4115 C C . ASP A 1 551 ? -6.385 3.121 -20.115 1.00 93.94 551 ASP A C 1
ATOM 4117 O O . ASP A 1 551 ? -7.325 2.590 -19.528 1.00 93.94 551 ASP A O 1
ATOM 4121 N N . GLN A 1 552 ? -6.399 3.349 -21.431 1.00 92.31 552 GLN A N 1
ATOM 4122 C CA . GLN A 1 552 ? -7.491 2.934 -22.318 1.00 92.31 552 GLN A CA 1
ATOM 4123 C C . GLN A 1 552 ? -7.430 1.445 -22.649 1.00 92.31 552 GLN A C 1
ATOM 4125 O O . GLN A 1 552 ? -8.466 0.781 -22.697 1.00 92.31 552 GLN A O 1
ATOM 4130 N N . ASP A 1 553 ? -6.226 0.933 -22.884 1.00 87.69 553 ASP A N 1
ATOM 4131 C CA . ASP A 1 553 ? -6.038 -0.416 -23.395 1.00 87.69 553 ASP A CA 1
ATOM 4132 C C . ASP A 1 553 ? -6.015 -1.467 -22.293 1.00 87.69 553 ASP A C 1
ATOM 4134 O O . ASP A 1 553 ? -6.309 -2.632 -22.578 1.00 87.69 553 ASP A O 1
ATOM 4138 N N . TYR A 1 554 ? -5.640 -1.102 -21.066 1.00 87.56 554 TYR A N 1
ATOM 4139 C CA . TYR A 1 554 ? -5.546 -2.057 -19.973 1.00 87.56 554 TYR A CA 1
ATOM 4140 C C . TYR A 1 554 ? -6.889 -2.418 -19.366 1.00 87.56 554 TYR A C 1
ATOM 4142 O O . TYR A 1 554 ? -7.804 -1.615 -19.188 1.00 87.56 554 TYR A O 1
ATOM 4150 N N . THR A 1 555 ? -6.964 -3.703 -19.051 1.00 90.56 555 THR A N 1
ATOM 4151 C CA . THR A 1 555 ? -7.968 -4.301 -18.187 1.00 90.56 555 THR A CA 1
ATOM 4152 C C . THR A 1 555 ? -7.299 -4.653 -16.858 1.00 90.56 555 THR A C 1
ATOM 4154 O O . THR A 1 555 ? -6.245 -4.117 -16.527 1.00 90.56 555 THR A O 1
ATOM 4157 N N . ASN A 1 556 ? -7.877 -5.573 -16.090 1.00 94.88 556 ASN A N 1
ATOM 4158 C CA . ASN A 1 556 ? -7.240 -6.067 -14.879 1.00 94.88 556 ASN A CA 1
ATOM 4159 C C . ASN A 1 556 ? -5.866 -6.700 -15.185 1.00 94.88 556 ASN A C 1
ATOM 4161 O O . ASN A 1 556 ? -5.775 -7.612 -16.001 1.00 94.88 556 ASN A O 1
ATOM 4165 N N . LEU A 1 557 ? -4.821 -6.240 -14.501 1.00 95.38 557 LEU A N 1
ATOM 4166 C CA . LEU A 1 557 ? -3.457 -6.774 -14.539 1.00 95.38 557 LEU A CA 1
ATOM 4167 C C . LEU A 1 557 ? -3.250 -7.922 -13.541 1.00 95.38 557 LEU A C 1
ATOM 4169 O O . LEU A 1 557 ? -2.137 -8.420 -13.391 1.00 95.38 557 LEU A O 1
ATOM 4173 N N . HIS A 1 558 ? -4.303 -8.331 -12.828 1.00 95.62 558 HIS A N 1
ATOM 4174 C CA . HIS A 1 558 ? -4.329 -9.522 -11.980 1.00 95.62 558 HIS A CA 1
ATOM 4175 C C . HIS A 1 558 ? -3.138 -9.598 -11.012 1.00 95.62 558 HIS A C 1
ATOM 4177 O O . HIS A 1 558 ? -2.454 -10.615 -10.890 1.00 95.62 558 HIS A O 1
ATOM 4183 N N . SER A 1 559 ? -2.878 -8.498 -10.302 1.00 96.44 559 SER A N 1
ATOM 4184 C CA . SER A 1 559 ? -1.805 -8.380 -9.308 1.00 96.44 559 SER A CA 1
ATOM 4185 C C . SER A 1 559 ? -0.372 -8.428 -9.860 1.00 96.44 559 SER A C 1
ATOM 4187 O O . SER A 1 559 ? 0.564 -8.584 -9.074 1.00 96.44 559 SER A O 1
ATOM 4189 N N . ALA A 1 560 ? -0.166 -8.238 -11.166 1.00 95.44 560 ALA A N 1
ATOM 4190 C CA . ALA A 1 560 ? 1.169 -8.128 -11.754 1.00 95.44 560 ALA A CA 1
ATOM 4191 C C . ALA A 1 560 ? 1.997 -6.995 -11.123 1.00 95.44 560 ALA A C 1
ATOM 4193 O O . ALA A 1 560 ? 1.474 -5.947 -10.743 1.00 95.44 560 ALA A O 1
ATOM 4194 N N . GLY A 1 561 ? 3.307 -7.190 -11.028 1.00 95.75 561 GLY A N 1
ATOM 4195 C CA . GLY A 1 561 ? 4.269 -6.129 -10.745 1.00 95.75 561 GLY A CA 1
ATOM 4196 C C . GLY A 1 561 ? 4.904 -5.574 -12.015 1.00 95.75 561 GLY A C 1
ATOM 4197 O O . GLY A 1 561 ? 4.971 -6.274 -13.024 1.00 95.75 561 GLY A O 1
ATOM 4198 N N . ALA A 1 562 ? 5.440 -4.357 -11.964 1.00 95.75 562 ALA A N 1
ATOM 4199 C CA . ALA A 1 562 ? 6.229 -3.804 -13.061 1.00 95.75 562 ALA A CA 1
ATOM 4200 C C . ALA A 1 562 ? 7.491 -3.090 -12.564 1.00 95.75 562 ALA A C 1
ATOM 4202 O O . ALA A 1 562 ? 7.530 -2.506 -11.485 1.00 95.75 562 ALA A O 1
ATOM 4203 N N . ALA A 1 563 ? 8.546 -3.106 -13.362 1.00 96.62 563 ALA A N 1
ATOM 4204 C CA . ALA A 1 563 ? 9.743 -2.327 -13.111 1.00 96.62 563 ALA A CA 1
ATOM 4205 C C . ALA A 1 563 ? 10.317 -1.811 -14.422 1.00 96.62 563 ALA A C 1
ATOM 4207 O O . ALA A 1 563 ? 10.545 -2.585 -15.348 1.00 96.62 563 ALA A O 1
ATOM 4208 N N . PHE A 1 564 ? 10.578 -0.512 -14.485 1.00 95.94 564 PHE A N 1
ATOM 4209 C CA . PHE A 1 564 ? 11.042 0.147 -15.692 1.00 95.94 564 PHE A CA 1
ATOM 4210 C C . PHE A 1 564 ? 12.459 0.662 -15.495 1.00 95.94 564 PHE A C 1
ATOM 4212 O O . PHE A 1 564 ? 12.672 1.662 -14.810 1.00 95.94 564 PHE A O 1
ATOM 4219 N N . ASN A 1 565 ? 13.415 0.031 -16.167 1.00 94.62 565 ASN A N 1
ATOM 4220 C CA . ASN A 1 565 ? 14.731 0.597 -16.430 1.00 94.62 565 ASN A CA 1
ATOM 4221 C C . ASN A 1 565 ? 14.626 1.610 -17.580 1.00 94.62 565 ASN A C 1
ATOM 4223 O O . ASN A 1 565 ? 15.120 1.372 -18.683 1.00 94.62 565 ASN A O 1
ATOM 4227 N N . ALA A 1 566 ? 13.915 2.708 -17.323 1.00 93.75 566 ALA A N 1
ATOM 4228 C CA . ALA A 1 566 ? 13.628 3.772 -18.276 1.00 93.75 566 ALA A CA 1
ATOM 4229 C C . ALA A 1 566 ? 13.554 5.135 -17.571 1.00 93.75 566 ALA A C 1
ATOM 4231 O O . ALA A 1 566 ? 13.285 5.231 -16.371 1.00 93.75 566 ALA A O 1
ATOM 4232 N N . CYS A 1 567 ? 13.824 6.196 -18.327 1.00 94.25 567 CYS A N 1
ATOM 4233 C CA . CYS A 1 567 ? 13.984 7.548 -17.797 1.00 94.25 567 CYS A CA 1
ATOM 4234 C C . CYS A 1 567 ? 12.638 8.218 -17.494 1.00 94.25 567 CYS A C 1
ATOM 4236 O O . CYS A 1 567 ? 11.661 8.004 -18.205 1.00 94.25 567 CYS A O 1
ATOM 4238 N N . LEU A 1 568 ? 12.599 9.060 -16.456 1.00 93.88 568 LEU A N 1
ATOM 4239 C CA . LEU A 1 568 ? 11.509 9.999 -16.132 1.00 93.88 568 LEU A CA 1
ATOM 4240 C C . LEU A 1 568 ? 10.108 9.424 -15.856 1.00 93.88 568 LEU A C 1
ATOM 4242 O O . LEU A 1 568 ? 9.239 10.185 -15.425 1.00 93.88 568 LEU A O 1
ATOM 4246 N N . ILE A 1 569 ? 9.869 8.123 -16.033 1.00 94.31 569 ILE A N 1
ATOM 4247 C CA . ILE A 1 569 ? 8.551 7.498 -15.832 1.00 94.31 569 ILE A CA 1
ATOM 4248 C C . ILE A 1 569 ? 8.013 7.761 -14.419 1.00 94.31 569 ILE A C 1
ATOM 4250 O O . ILE A 1 569 ? 6.814 7.989 -14.244 1.00 94.31 569 ILE A O 1
ATOM 4254 N N . GLY A 1 570 ? 8.893 7.802 -13.413 1.00 90.88 570 GLY A N 1
ATOM 4255 C CA . GLY A 1 570 ? 8.533 8.130 -12.032 1.00 90.88 570 GLY A CA 1
ATOM 4256 C C . GLY A 1 570 ? 7.867 9.498 -11.901 1.00 90.88 570 GLY A C 1
ATOM 4257 O O . GLY A 1 570 ? 6.860 9.638 -11.219 1.00 90.88 570 GLY A O 1
ATOM 4258 N N . GLY A 1 571 ? 8.325 10.505 -12.647 1.00 87.75 571 GLY A N 1
ATOM 4259 C CA . GLY A 1 571 ? 7.706 11.837 -12.649 1.00 87.75 571 GLY A CA 1
ATOM 4260 C C . GLY A 1 571 ? 6.321 11.897 -13.314 1.00 87.75 571 GLY A C 1
ATOM 4261 O O . GLY A 1 571 ? 5.745 12.979 -13.424 1.00 87.75 571 GLY A O 1
ATOM 4262 N N . GLY A 1 572 ? 5.818 10.759 -13.790 1.00 90.19 572 GLY A N 1
ATOM 4263 C CA . GLY A 1 572 ? 4.675 10.610 -14.670 1.00 90.19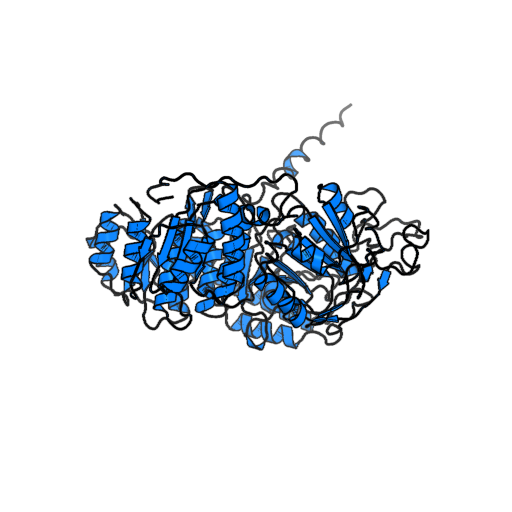 572 GLY A CA 1
ATOM 4264 C C . GLY A 1 572 ? 3.403 10.016 -14.076 1.00 90.19 572 GLY A C 1
ATOM 4265 O O . GLY A 1 572 ? 3.304 9.731 -12.886 1.00 90.19 572 GLY A O 1
ATOM 4266 N N . GLN A 1 573 ? 2.421 9.776 -14.954 1.00 91.50 573 GLN A N 1
ATOM 4267 C CA . GLN A 1 573 ? 1.156 9.107 -14.604 1.00 91.50 573 GLN A CA 1
ATOM 4268 C C . GLN A 1 573 ? 1.188 7.585 -14.785 1.00 91.50 573 GLN A C 1
ATOM 4270 O O . GLN A 1 573 ? 0.291 6.905 -14.294 1.00 91.50 573 GLN A O 1
ATOM 4275 N N . LEU A 1 574 ? 2.201 7.027 -15.457 1.00 92.88 574 LEU A N 1
ATOM 4276 C CA . LEU A 1 574 ? 2.210 5.605 -15.811 1.00 92.88 574 LEU A CA 1
ATOM 4277 C C . LEU A 1 574 ? 2.125 4.685 -14.580 1.00 92.88 574 LEU A C 1
ATOM 4279 O O . LEU A 1 574 ? 1.378 3.712 -14.589 1.00 92.88 574 LEU A O 1
ATOM 4283 N N . ASN A 1 575 ? 2.806 5.037 -13.485 1.00 93.62 575 ASN A N 1
ATOM 4284 C CA . ASN A 1 575 ? 2.716 4.301 -12.219 1.00 93.62 575 ASN A CA 1
ATOM 4285 C C . ASN A 1 575 ? 1.281 4.246 -11.668 1.00 93.62 575 ASN A C 1
ATOM 4287 O O . ASN A 1 575 ? 0.840 3.203 -11.192 1.00 93.62 575 ASN A O 1
ATOM 4291 N N . ASN A 1 576 ? 0.542 5.356 -11.766 1.00 93.19 576 ASN A N 1
ATOM 4292 C CA . ASN A 1 576 ? -0.851 5.428 -11.322 1.00 93.19 576 ASN A CA 1
ATOM 4293 C C . ASN A 1 576 ? -1.745 4.559 -12.196 1.00 93.19 576 ASN A C 1
ATOM 4295 O O . ASN A 1 576 ? -2.589 3.846 -11.668 1.00 93.19 576 ASN A O 1
ATOM 4299 N N . VAL A 1 577 ? -1.529 4.592 -13.513 1.00 94.88 577 VAL A N 1
ATOM 4300 C CA . VAL A 1 577 ? -2.269 3.770 -14.475 1.00 94.88 577 VAL A CA 1
ATOM 4301 C C . VAL A 1 577 ? -2.085 2.285 -14.165 1.00 94.88 577 VAL A C 1
ATOM 4303 O O . VAL A 1 577 ? -3.070 1.563 -14.051 1.00 94.88 577 VAL A O 1
ATOM 4306 N N . LEU A 1 578 ? -0.853 1.828 -13.934 1.00 95.06 578 LEU A N 1
ATOM 4307 C CA . LEU A 1 578 ? -0.586 0.426 -13.598 1.00 95.06 578 LEU A CA 1
ATOM 4308 C C . LEU A 1 578 ? -1.322 -0.015 -12.327 1.00 95.06 578 LEU A C 1
ATOM 4310 O O . LEU A 1 578 ? -2.037 -1.016 -12.340 1.00 95.06 578 LEU A O 1
ATOM 4314 N N . LEU A 1 579 ? -1.189 0.743 -11.235 1.00 96.50 579 LEU A N 1
ATOM 4315 C CA . LEU A 1 579 ? -1.847 0.408 -9.968 1.00 96.50 579 LEU A CA 1
ATOM 4316 C C . LEU A 1 579 ? -3.380 0.472 -10.084 1.00 96.50 579 LEU A C 1
ATOM 4318 O O . LEU A 1 579 ? -4.079 -0.424 -9.603 1.00 96.50 579 LEU A O 1
ATOM 4322 N N . LYS A 1 580 ? -3.911 1.478 -10.792 1.00 95.94 580 LYS A N 1
ATOM 4323 C CA . LYS A 1 580 ? -5.343 1.619 -11.099 1.00 95.94 580 LYS A CA 1
ATOM 4324 C C . LYS A 1 580 ? -5.879 0.383 -11.820 1.00 95.94 580 LYS A C 1
ATOM 4326 O O . LYS A 1 580 ? -6.979 -0.073 -11.510 1.00 95.94 580 LYS A O 1
ATOM 4331 N N . HIS A 1 581 ? -5.085 -0.195 -12.718 1.00 96.31 581 HIS A N 1
ATOM 4332 C CA . HIS A 1 581 ? -5.419 -1.418 -13.447 1.00 96.31 581 HIS A CA 1
ATOM 4333 C C . HIS A 1 581 ? -5.075 -2.714 -12.710 1.00 96.31 581 HIS A C 1
ATOM 4335 O O . HIS A 1 581 ? -5.118 -3.786 -13.293 1.00 96.31 581 HIS A O 1
ATOM 4341 N N . GLY A 1 582 ? -4.813 -2.661 -11.404 1.00 95.75 582 GLY A N 1
ATOM 4342 C CA . GLY A 1 582 ? -4.668 -3.858 -10.576 1.00 95.75 582 GLY A CA 1
ATOM 4343 C C . GLY A 1 582 ? -3.247 -4.409 -10.501 1.00 95.75 582 GLY A C 1
ATOM 4344 O O . GLY A 1 582 ? -3.074 -5.548 -10.067 1.00 95.75 582 GLY A O 1
ATOM 4345 N N . ALA A 1 583 ? -2.230 -3.627 -10.876 1.00 96.44 583 ALA A N 1
ATOM 4346 C CA . ALA A 1 583 ? -0.851 -3.951 -10.529 1.00 96.44 583 ALA A CA 1
ATOM 4347 C C . ALA A 1 583 ? -0.619 -3.843 -9.009 1.00 96.44 583 ALA A C 1
ATOM 4349 O O . ALA A 1 583 ? -1.289 -3.079 -8.312 1.00 96.44 583 ALA A O 1
ATOM 4350 N N . THR A 1 584 ? 0.345 -4.597 -8.485 1.00 96.50 584 THR A N 1
ATOM 4351 C CA . THR A 1 584 ? 0.731 -4.565 -7.060 1.00 96.50 584 THR A CA 1
ATOM 4352 C C . THR A 1 584 ? 1.812 -3.541 -6.754 1.00 96.50 584 THR A C 1
ATOM 4354 O O . THR A 1 584 ? 1.843 -2.985 -5.655 1.00 96.50 584 THR A O 1
ATOM 4357 N N . PHE A 1 585 ? 2.705 -3.295 -7.710 1.00 97.44 585 PHE A N 1
ATOM 4358 C CA . PHE A 1 585 ? 3.771 -2.315 -7.576 1.00 97.44 585 PHE A CA 1
ATOM 4359 C C . PHE A 1 585 ? 4.297 -1.845 -8.933 1.00 97.44 585 PHE A C 1
ATOM 4361 O O . PHE A 1 585 ? 4.113 -2.510 -9.955 1.00 97.44 585 PHE A O 1
ATOM 4368 N N . SER A 1 586 ? 5.010 -0.721 -8.908 1.00 96.94 586 SER A N 1
ATOM 4369 C CA . SER A 1 586 ? 5.845 -0.247 -10.007 1.00 96.94 586 SER A CA 1
ATOM 4370 C C . SER A 1 586 ? 7.156 0.342 -9.477 1.00 96.94 586 SER A C 1
ATOM 4372 O O . SER A 1 586 ? 7.139 1.075 -8.489 1.00 96.94 586 SER A O 1
ATOM 4374 N N . ILE A 1 587 ? 8.292 0.055 -10.115 1.00 97.50 587 ILE A N 1
ATOM 4375 C CA . ILE A 1 587 ? 9.588 0.692 -9.811 1.00 97.50 587 ILE A CA 1
ATOM 4376 C C . ILE A 1 587 ? 10.036 1.508 -11.009 1.00 97.50 587 ILE A C 1
ATOM 4378 O O . ILE A 1 587 ? 10.179 0.972 -12.106 1.00 97.50 587 ILE A O 1
ATOM 4382 N N . THR A 1 588 ? 10.261 2.803 -10.807 1.00 95.75 588 THR A N 1
ATOM 4383 C CA . THR A 1 588 ? 10.583 3.725 -11.903 1.00 95.75 588 THR A CA 1
ATOM 4384 C C . THR A 1 588 ? 11.572 4.791 -11.464 1.00 95.75 588 THR A C 1
ATOM 4386 O O . THR A 1 588 ? 11.585 5.197 -10.301 1.00 95.75 588 THR A O 1
ATOM 4389 N N . ASN A 1 589 ? 12.402 5.256 -12.399 1.00 94.81 589 ASN A N 1
ATOM 4390 C CA . ASN A 1 589 ? 13.271 6.404 -12.177 1.00 94.81 589 ASN A CA 1
ATOM 4391 C C . ASN A 1 589 ? 12.486 7.692 -12.440 1.00 94.81 589 ASN A C 1
ATOM 4393 O O . ASN A 1 589 ? 11.801 7.802 -13.461 1.00 94.81 589 ASN A O 1
ATOM 4397 N N . TYR A 1 590 ? 12.569 8.671 -11.540 1.00 92.94 590 TYR A N 1
ATOM 4398 C CA . TYR A 1 590 ? 11.954 9.986 -11.765 1.00 92.94 590 TYR A CA 1
ATOM 4399 C C . TYR A 1 590 ? 12.911 11.002 -12.402 1.00 92.94 590 TYR A C 1
ATOM 4401 O O . TYR A 1 590 ? 12.512 12.135 -12.663 1.00 92.94 590 TYR A O 1
ATOM 4409 N N . VAL A 1 591 ? 14.143 10.579 -12.696 1.00 92.88 591 VAL A N 1
ATOM 4410 C CA . VAL A 1 591 ? 15.129 11.304 -13.505 1.00 92.88 591 VAL A CA 1
ATOM 4411 C C . VAL A 1 591 ? 15.645 10.412 -14.649 1.00 92.88 591 VAL A C 1
ATOM 4413 O O . VAL A 1 591 ? 15.206 9.268 -14.805 1.00 92.88 591 VAL A O 1
ATOM 4416 N N . SER A 1 592 ? 16.558 10.915 -15.476 1.00 92.12 592 SER A N 1
ATOM 4417 C CA . SER A 1 592 ? 17.332 10.102 -16.418 1.00 92.12 592 SER A CA 1
ATOM 4418 C C . SER A 1 592 ? 18.324 9.232 -15.664 1.00 92.12 592 SER A C 1
ATOM 4420 O O . SER A 1 592 ? 19.076 9.755 -14.849 1.00 92.12 592 SER A O 1
ATOM 4422 N N . GLY A 1 593 ? 18.351 7.931 -15.949 1.00 90.50 593 GLY A N 1
ATOM 4423 C CA . GLY A 1 593 ? 19.340 6.999 -15.399 1.00 90.50 593 GLY A CA 1
ATOM 4424 C C . GLY A 1 593 ? 20.428 6.654 -16.413 1.00 90.50 593 GLY A C 1
ATOM 4425 O O . GLY A 1 593 ? 20.195 6.739 -17.619 1.00 90.50 593 GLY A O 1
ATOM 4426 N N . SER A 1 594 ? 21.605 6.251 -15.940 1.00 88.50 594 SER A N 1
ATOM 4427 C CA . SER A 1 594 ? 22.651 5.670 -16.789 1.00 88.50 594 SER A CA 1
ATOM 4428 C C . SER A 1 594 ? 22.324 4.240 -17.247 1.00 88.50 594 SER A C 1
ATOM 4430 O O . SER A 1 594 ? 21.560 3.534 -16.581 1.00 88.50 594 SER A O 1
ATOM 4432 N N . PHE A 1 595 ? 22.907 3.809 -18.374 1.00 83.81 595 PHE A N 1
ATOM 4433 C CA . PHE A 1 595 ? 22.845 2.412 -18.831 1.00 83.81 595 PHE A CA 1
ATOM 4434 C C . PHE A 1 595 ? 23.464 1.456 -17.802 1.00 83.81 595 PHE A C 1
ATOM 4436 O O . PHE A 1 595 ? 22.744 0.629 -17.244 1.00 83.81 595 PHE A O 1
ATOM 4443 N N . ASP A 1 596 ? 24.750 1.632 -17.484 1.00 78.81 596 ASP A N 1
ATOM 4444 C CA . ASP A 1 596 ? 25.504 0.757 -16.575 1.00 78.81 596 ASP A CA 1
ATOM 4445 C C . ASP A 1 596 ? 24.856 0.654 -15.185 1.00 78.81 596 ASP A C 1
ATOM 4447 O O . ASP A 1 596 ? 24.661 -0.439 -14.644 1.00 78.81 596 ASP A O 1
ATOM 4451 N N . GLY A 1 597 ? 24.501 1.804 -14.601 1.00 83.38 597 GLY A N 1
ATOM 4452 C CA . GLY A 1 597 ? 23.906 1.875 -13.270 1.00 83.38 597 GLY A CA 1
ATOM 4453 C C . GLY A 1 597 ? 22.510 1.261 -13.241 1.00 83.38 597 GLY A C 1
ATOM 4454 O O . GLY A 1 597 ? 22.209 0.469 -12.348 1.00 83.38 597 GLY A O 1
ATOM 4455 N N . GLY A 1 598 ? 21.676 1.580 -14.236 1.00 88.94 598 GLY A N 1
ATOM 4456 C CA . GLY A 1 598 ? 20.323 1.041 -14.345 1.00 88.94 598 GLY A CA 1
ATOM 4457 C C . GLY A 1 598 ? 20.322 -0.471 -14.552 1.00 88.94 598 GLY A C 1
ATOM 4458 O O . GLY A 1 598 ? 19.621 -1.188 -13.839 1.00 88.94 598 GLY A O 1
ATOM 4459 N N . GLY A 1 599 ? 21.144 -0.973 -15.476 1.00 86.50 599 GLY A N 1
ATOM 4460 C CA . GLY A 1 599 ? 21.264 -2.404 -15.737 1.00 86.50 599 GLY A CA 1
ATOM 4461 C C . GLY A 1 599 ? 21.696 -3.188 -14.499 1.00 86.50 599 GLY A C 1
ATOM 4462 O O . GLY A 1 599 ? 21.021 -4.138 -14.096 1.00 86.50 599 GLY A O 1
ATOM 4463 N N . TYR A 1 600 ? 22.759 -2.737 -13.821 1.00 85.75 600 TYR A N 1
ATOM 4464 C CA . TYR A 1 600 ? 23.245 -3.404 -12.612 1.00 85.75 600 TYR A CA 1
ATOM 4465 C C . TYR A 1 600 ? 22.229 -3.349 -11.462 1.00 85.75 600 TYR A C 1
ATOM 4467 O O . TYR A 1 600 ? 22.040 -4.341 -10.756 1.00 85.75 600 TYR A O 1
ATOM 4475 N N . LEU A 1 601 ? 21.521 -2.224 -11.297 1.00 90.38 601 LEU A N 1
ATOM 4476 C CA . LEU A 1 601 ? 20.466 -2.083 -10.290 1.00 90.38 601 LEU A CA 1
ATOM 4477 C C . LEU A 1 601 ? 19.411 -3.175 -10.452 1.00 90.38 601 LEU A C 1
ATOM 4479 O O . LEU A 1 601 ? 19.040 -3.822 -9.473 1.00 90.38 601 LEU A O 1
ATOM 4483 N N . PHE A 1 602 ? 18.939 -3.408 -11.676 1.00 92.62 602 PHE A N 1
ATOM 4484 C CA . PHE A 1 602 ? 17.887 -4.392 -11.911 1.00 92.62 602 PHE A CA 1
ATOM 4485 C C . PHE A 1 602 ? 18.370 -5.838 -11.852 1.00 92.62 602 PHE A C 1
ATOM 4487 O O . PHE A 1 602 ? 17.602 -6.696 -11.421 1.00 92.62 602 PHE A O 1
ATOM 4494 N N . CYS A 1 603 ? 19.638 -6.104 -12.164 1.00 89.88 603 CYS A N 1
ATOM 4495 C CA . CYS A 1 603 ? 20.276 -7.383 -11.862 1.00 89.88 603 CYS A CA 1
ATOM 4496 C C . CYS A 1 603 ? 20.224 -7.706 -10.358 1.00 89.88 603 CYS A C 1
ATOM 4498 O O . CYS A 1 603 ? 19.731 -8.767 -9.965 1.00 89.88 603 CYS A O 1
ATOM 4500 N N . LEU A 1 604 ? 20.664 -6.768 -9.507 1.00 90.25 604 LEU A N 1
ATOM 4501 C CA . LEU A 1 604 ? 20.617 -6.924 -8.047 1.00 90.25 604 LEU A CA 1
ATOM 4502 C C . LEU A 1 604 ? 19.180 -7.038 -7.528 1.00 90.25 604 LEU A C 1
ATOM 4504 O O . LEU A 1 604 ? 18.891 -7.864 -6.661 1.00 90.25 604 LEU A O 1
ATOM 4508 N N . LEU A 1 605 ? 18.274 -6.219 -8.068 1.00 94.44 605 LEU A N 1
ATOM 4509 C CA . LEU A 1 605 ? 16.868 -6.218 -7.684 1.00 94.44 605 LEU A CA 1
ATOM 4510 C C . LEU A 1 605 ? 16.204 -7.555 -8.000 1.00 94.44 605 LEU A C 1
ATOM 4512 O O . LEU A 1 605 ? 15.519 -8.102 -7.140 1.00 94.44 605 LEU A O 1
ATOM 4516 N N . ALA A 1 606 ? 16.404 -8.084 -9.209 1.00 94.19 606 ALA A N 1
ATOM 4517 C CA . ALA A 1 606 ? 15.843 -9.365 -9.608 1.00 94.19 606 ALA A CA 1
ATOM 4518 C C . ALA A 1 606 ? 16.357 -10.486 -8.698 1.00 94.19 606 ALA A C 1
ATOM 4520 O O . ALA A 1 606 ? 15.555 -11.290 -8.216 1.00 94.19 606 ALA A O 1
ATOM 4521 N N . ASP A 1 607 ? 17.668 -10.533 -8.428 1.00 91.94 607 ASP A N 1
ATOM 4522 C CA . ASP A 1 607 ? 18.244 -11.585 -7.586 1.00 91.94 607 ASP A CA 1
ATOM 4523 C C . ASP A 1 607 ? 17.690 -11.568 -6.163 1.00 91.94 607 ASP A C 1
ATOM 4525 O O . ASP A 1 607 ? 17.306 -12.623 -5.650 1.00 91.94 607 ASP A O 1
ATOM 4529 N N . GLU A 1 608 ? 17.595 -10.392 -5.538 1.00 93.44 608 GLU A N 1
ATOM 4530 C CA . GLU A 1 608 ? 16.995 -10.269 -4.209 1.00 93.44 608 GLU A CA 1
ATOM 4531 C C . GLU A 1 608 ? 15.494 -10.562 -4.225 1.00 93.44 608 GLU A C 1
ATOM 4533 O O . GLU A 1 608 ? 15.024 -11.350 -3.410 1.00 93.44 608 GLU A O 1
ATOM 4538 N N . PHE A 1 609 ? 14.730 -9.991 -5.159 1.00 94.88 609 PHE A N 1
ATOM 4539 C CA . PHE A 1 609 ? 13.271 -10.138 -5.176 1.00 94.88 609 PHE A CA 1
ATOM 4540 C C . PHE A 1 609 ? 12.831 -11.581 -5.443 1.00 94.88 609 PHE A C 1
ATOM 4542 O O . PHE A 1 609 ? 11.803 -12.055 -4.948 1.00 94.88 609 PHE A O 1
ATOM 4549 N N . ALA A 1 610 ? 13.637 -12.325 -6.198 1.00 92.81 610 ALA A N 1
ATOM 4550 C CA . ALA A 1 610 ? 13.362 -13.716 -6.479 1.00 92.81 610 ALA A CA 1
ATOM 4551 C C . ALA A 1 610 ? 13.700 -14.655 -5.300 1.00 92.81 610 ALA A C 1
ATOM 4553 O O . ALA A 1 610 ? 13.227 -15.792 -5.319 1.00 92.81 610 ALA A O 1
ATOM 4554 N N . LYS A 1 611 ? 14.423 -14.215 -4.254 1.00 91.00 611 LYS A N 1
ATOM 4555 C CA . LYS A 1 611 ? 14.680 -15.008 -3.027 1.00 91.00 611 LYS A CA 1
ATOM 4556 C C . LYS A 1 611 ? 13.425 -15.160 -2.162 1.00 91.00 611 LYS A C 1
ATOM 4558 O O . LYS A 1 611 ? 12.504 -14.344 -2.219 1.00 91.00 611 LYS A O 1
ATOM 4563 N N . ASP A 1 612 ? 13.390 -16.219 -1.362 1.00 88.56 612 ASP A N 1
ATOM 4564 C CA . ASP A 1 612 ? 12.303 -16.468 -0.415 1.00 88.56 612 ASP A CA 1
ATOM 4565 C C . ASP A 1 612 ? 12.378 -15.514 0.774 1.00 88.56 612 ASP A C 1
ATOM 4567 O O . ASP A 1 612 ? 13.465 -15.189 1.257 1.00 88.56 612 ASP A O 1
ATOM 4571 N N . GLY A 1 613 ? 11.216 -15.069 1.254 1.00 87.06 613 GLY A N 1
ATOM 4572 C CA . GLY A 1 613 ? 11.132 -14.172 2.407 1.00 87.06 613 GLY A CA 1
ATOM 4573 C C . GLY A 1 613 ? 11.606 -12.741 2.136 1.00 87.06 613 GLY A C 1
ATOM 4574 O O . GLY A 1 613 ? 11.758 -11.979 3.087 1.00 87.06 613 GLY A O 1
ATOM 4575 N N . ARG A 1 614 ? 11.886 -12.386 0.872 1.00 92.88 614 ARG A N 1
ATOM 4576 C CA . ARG A 1 614 ? 12.313 -11.046 0.453 1.00 92.88 614 ARG A CA 1
ATOM 4577 C C . ARG A 1 614 ? 11.154 -10.266 -0.139 1.00 92.88 614 ARG A C 1
ATOM 4579 O O . ARG A 1 614 ? 10.574 -10.677 -1.146 1.00 92.88 614 ARG A O 1
ATOM 4586 N N . SER A 1 615 ? 10.870 -9.102 0.438 1.00 95.88 615 SER A N 1
ATOM 4587 C CA . SER A 1 615 ? 9.900 -8.181 -0.148 1.00 95.88 615 SER A CA 1
ATOM 4588 C C . SER A 1 615 ? 10.509 -7.350 -1.280 1.00 95.88 615 SER A C 1
ATOM 4590 O O . SER A 1 615 ? 11.722 -7.136 -1.347 1.00 95.88 615 SER A O 1
ATOM 4592 N N . ILE A 1 616 ? 9.656 -6.810 -2.150 1.00 97.38 616 ILE A N 1
ATOM 4593 C CA . ILE A 1 616 ? 10.064 -5.892 -3.218 1.00 97.38 616 ILE A CA 1
ATOM 4594 C C . ILE A 1 616 ? 10.769 -4.648 -2.667 1.00 97.38 616 ILE A C 1
ATOM 4596 O O . ILE A 1 616 ? 11.714 -4.147 -3.268 1.00 97.38 616 ILE A O 1
ATOM 4600 N N . GLY A 1 617 ? 10.353 -4.169 -1.493 1.00 97.94 617 GLY A N 1
ATOM 4601 C CA . GLY A 1 617 ? 10.992 -3.048 -0.820 1.00 97.94 617 GLY A CA 1
ATOM 4602 C C . GLY A 1 617 ? 12.406 -3.360 -0.343 1.00 97.94 617 GLY A C 1
ATOM 4603 O O . GLY A 1 617 ? 13.294 -2.527 -0.508 1.00 97.94 617 GLY A O 1
ATOM 4604 N N . GLU A 1 618 ? 12.632 -4.552 0.218 1.00 97.38 618 GLU A N 1
ATOM 4605 C CA . GLU A 1 618 ? 13.973 -5.000 0.608 1.00 97.38 618 GLU A CA 1
ATOM 4606 C C . GLU A 1 618 ? 14.882 -5.141 -0.611 1.00 97.38 618 GLU A C 1
ATOM 4608 O O . GLU A 1 618 ? 16.009 -4.647 -0.591 1.00 97.38 618 GLU A O 1
ATOM 4613 N N . ALA A 1 619 ? 14.379 -5.753 -1.687 1.00 97.50 619 ALA A N 1
ATOM 4614 C CA . ALA A 1 619 ? 15.115 -5.896 -2.939 1.00 97.50 619 ALA A CA 1
ATOM 4615 C C . ALA A 1 619 ? 15.458 -4.533 -3.565 1.00 97.50 619 ALA A C 1
ATOM 4617 O O . ALA A 1 619 ? 16.594 -4.303 -3.978 1.00 97.50 619 ALA A O 1
ATOM 4618 N N . HIS A 1 620 ? 14.503 -3.599 -3.571 1.00 97.75 620 HIS A N 1
ATOM 4619 C CA . HIS A 1 620 ? 14.694 -2.235 -4.058 1.00 97.75 620 HIS A CA 1
ATOM 4620 C C . HIS A 1 620 ? 15.734 -1.465 -3.232 1.00 97.75 620 HIS A C 1
ATOM 4622 O O . HIS A 1 620 ? 16.657 -0.879 -3.799 1.00 97.75 620 HIS A O 1
ATOM 4628 N N . ALA A 1 621 ? 15.627 -1.499 -1.900 1.00 97.38 621 ALA A N 1
ATOM 4629 C CA . ALA A 1 621 ? 16.571 -0.839 -1.002 1.00 97.38 621 ALA A CA 1
ATOM 4630 C C . ALA A 1 621 ? 17.984 -1.433 -1.128 1.00 97.38 621 ALA A C 1
ATOM 4632 O O . ALA A 1 621 ? 18.968 -0.698 -1.225 1.00 97.38 621 ALA A O 1
ATOM 4633 N N . PHE A 1 622 ? 18.091 -2.763 -1.206 1.00 95.69 622 PHE A N 1
ATOM 4634 C CA . PHE A 1 622 ? 19.356 -3.453 -1.441 1.00 95.69 622 PHE A CA 1
ATOM 4635 C C . PHE A 1 622 ? 20.014 -2.991 -2.743 1.00 95.69 622 PHE A C 1
ATOM 4637 O O . PHE A 1 622 ? 21.157 -2.529 -2.708 1.00 95.69 622 PHE A O 1
ATOM 4644 N N . ALA A 1 623 ? 19.282 -3.049 -3.859 1.00 94.00 623 ALA A N 1
ATOM 4645 C CA . ALA A 1 623 ? 19.794 -2.684 -5.173 1.00 94.00 623 ALA A CA 1
ATOM 4646 C C . ALA A 1 623 ? 20.233 -1.211 -5.233 1.00 94.00 623 ALA A C 1
ATOM 4648 O O . ALA A 1 623 ? 21.362 -0.918 -5.627 1.00 94.00 623 ALA A O 1
ATOM 4649 N N . LEU A 1 624 ? 19.390 -0.286 -4.757 1.00 94.25 624 LEU A N 1
ATOM 4650 C CA . LEU A 1 624 ? 19.719 1.142 -4.722 1.00 94.25 624 LEU A CA 1
ATOM 4651 C C . LEU A 1 624 ? 20.933 1.435 -3.844 1.00 94.25 624 LEU A C 1
ATOM 4653 O O . LEU A 1 624 ? 21.832 2.159 -4.267 1.00 94.25 624 LEU A O 1
ATOM 4657 N N . SER A 1 625 ? 20.993 0.858 -2.642 1.00 92.75 625 SER A N 1
ATOM 4658 C CA . SER A 1 625 ? 22.096 1.097 -1.706 1.00 92.75 625 SER A CA 1
ATOM 4659 C C . SER A 1 625 ? 23.446 0.575 -2.212 1.00 92.75 625 SER A C 1
ATOM 4661 O O . SER A 1 625 ? 24.492 0.949 -1.675 1.00 92.75 625 SER A O 1
ATOM 4663 N N . GLY A 1 626 ? 23.437 -0.325 -3.201 1.00 87.50 626 GLY A N 1
ATOM 4664 C CA . GLY A 1 626 ? 24.632 -0.834 -3.862 1.00 87.50 626 GLY A CA 1
ATOM 4665 C C . GLY A 1 626 ? 25.246 0.130 -4.874 1.00 87.50 626 GLY A C 1
ATOM 4666 O O . GLY A 1 626 ? 26.411 -0.046 -5.196 1.00 87.50 626 GLY A O 1
ATOM 4667 N N . ILE A 1 627 ? 24.500 1.124 -5.367 1.00 86.06 627 ILE A N 1
ATOM 4668 C CA . ILE A 1 627 ? 24.907 1.929 -6.535 1.00 86.06 627 ILE A CA 1
ATOM 4669 C C . ILE A 1 627 ? 24.764 3.434 -6.270 1.00 86.06 627 ILE A C 1
ATOM 4671 O O . ILE A 1 627 ? 25.637 4.225 -6.632 1.00 86.06 627 ILE A O 1
ATOM 4675 N N . SER A 1 628 ? 23.680 3.838 -5.611 1.00 90.94 628 SER A N 1
ATOM 4676 C CA . SER A 1 628 ? 23.315 5.234 -5.377 1.00 90.94 628 SER A CA 1
ATOM 4677 C C . SER A 1 628 ? 23.593 5.686 -3.942 1.00 90.94 628 SER A C 1
ATOM 4679 O O . SER A 1 628 ? 23.951 4.890 -3.072 1.00 90.94 628 SER A O 1
ATOM 4681 N N . GLU A 1 629 ? 23.440 6.985 -3.683 1.00 90.56 629 GLU A N 1
ATOM 4682 C CA . GLU A 1 629 ? 23.605 7.576 -2.360 1.00 90.56 629 GLU A CA 1
ATOM 4683 C C . GLU A 1 629 ? 22.574 7.010 -1.374 1.00 90.56 629 GLU A C 1
ATOM 4685 O O . GLU A 1 629 ? 21.371 6.938 -1.663 1.00 90.56 629 GLU A O 1
ATOM 4690 N N . VAL A 1 630 ? 23.046 6.678 -0.170 1.00 92.44 630 VAL A N 1
ATOM 4691 C CA . VAL A 1 630 ? 22.198 6.336 0.980 1.00 92.44 630 VAL A CA 1
ATOM 4692 C C . VAL A 1 630 ? 22.195 7.540 1.910 1.00 92.44 630 VAL A C 1
ATOM 4694 O O . VAL A 1 630 ? 23.056 7.687 2.781 1.00 92.44 630 VAL A O 1
ATOM 4697 N N . PHE A 1 631 ? 21.241 8.440 1.676 1.00 93.25 631 PHE A N 1
ATOM 4698 C CA . PHE A 1 631 ? 21.185 9.752 2.318 1.00 93.25 631 PHE A CA 1
ATOM 4699 C C . PHE A 1 631 ? 21.036 9.663 3.837 1.00 93.25 631 PHE A C 1
ATOM 4701 O O . PHE A 1 631 ? 21.773 10.341 4.549 1.00 93.25 631 PHE A O 1
ATOM 4708 N N . ALA A 1 632 ? 20.155 8.781 4.317 1.00 91.94 632 ALA A N 1
ATOM 4709 C CA . ALA A 1 632 ? 19.916 8.555 5.742 1.00 91.94 632 ALA A CA 1
ATOM 4710 C C . ALA A 1 632 ? 21.164 8.072 6.504 1.00 91.94 632 ALA A C 1
ATOM 4712 O O . ALA A 1 632 ? 21.360 8.430 7.663 1.00 91.94 632 ALA A O 1
ATOM 4713 N N . ALA A 1 633 ? 22.047 7.327 5.833 1.00 93.06 633 ALA A N 1
ATOM 4714 C CA . ALA A 1 633 ? 23.313 6.854 6.391 1.00 93.06 633 ALA A CA 1
ATOM 4715 C C . ALA A 1 633 ? 24.499 7.795 6.092 1.00 93.06 633 ALA A C 1
ATOM 4717 O O . ALA A 1 633 ? 25.639 7.461 6.408 1.00 93.06 633 ALA A O 1
ATOM 4718 N N . HIS A 1 634 ? 24.257 8.943 5.445 1.00 91.62 634 HIS A N 1
ATOM 4719 C CA . HIS A 1 634 ? 25.288 9.856 4.938 1.00 91.62 634 HIS A CA 1
ATOM 4720 C C . HIS A 1 634 ? 26.378 9.159 4.111 1.00 91.62 634 HIS A C 1
ATOM 4722 O O . HIS A 1 634 ? 27.561 9.487 4.213 1.00 91.62 634 HIS A O 1
ATOM 4728 N N . ARG A 1 635 ? 25.982 8.183 3.288 1.00 90.00 635 ARG A N 1
ATOM 4729 C CA . ARG A 1 635 ? 26.913 7.388 2.490 1.00 90.00 635 ARG A CA 1
ATOM 4730 C C . ARG A 1 635 ? 26.855 7.785 1.024 1.00 90.00 635 ARG A C 1
ATOM 4732 O O . ARG A 1 635 ? 25.795 7.743 0.400 1.00 90.00 635 ARG A O 1
ATOM 4739 N N . GLU A 1 636 ? 28.020 8.119 0.487 1.00 86.56 636 GLU A N 1
ATOM 4740 C CA . GLU A 1 636 ? 28.187 8.464 -0.920 1.00 86.56 636 GLU A CA 1
ATOM 4741 C C . GLU A 1 636 ? 27.919 7.252 -1.822 1.00 86.56 636 GLU A C 1
ATOM 4743 O O . GLU A 1 636 ? 28.360 6.133 -1.543 1.00 86.56 636 GLU A O 1
ATOM 4748 N N . GLY A 1 637 ? 27.171 7.500 -2.894 1.00 83.50 637 GLY A N 1
ATOM 4749 C CA . GLY A 1 637 ? 26.939 6.570 -3.990 1.00 83.50 637 GLY A CA 1
ATOM 4750 C C . GLY A 1 637 ? 27.913 6.812 -5.136 1.00 83.50 637 GLY A C 1
ATOM 4751 O O . GLY A 1 637 ? 28.682 7.774 -5.135 1.00 83.50 637 GLY A O 1
ATOM 4752 N N . LYS A 1 638 ? 27.880 5.933 -6.138 1.00 81.50 638 LYS A N 1
ATOM 4753 C CA . LYS A 1 638 ? 28.703 6.075 -7.347 1.00 81.50 638 LYS A CA 1
ATOM 4754 C C . LYS A 1 638 ? 27.933 6.648 -8.532 1.00 81.50 638 LYS A C 1
ATOM 4756 O O . LYS A 1 638 ? 28.585 7.182 -9.432 1.00 81.50 638 LYS A O 1
ATOM 4761 N N . ASP A 1 639 ? 26.604 6.561 -8.508 1.00 87.88 639 ASP A N 1
ATOM 4762 C CA . ASP A 1 639 ? 25.723 7.111 -9.534 1.00 87.88 639 ASP A CA 1
ATOM 4763 C C . ASP A 1 639 ? 24.511 7.841 -8.924 1.00 87.88 639 ASP A C 1
ATOM 4765 O O . ASP A 1 639 ? 23.547 7.229 -8.448 1.00 87.88 639 ASP A O 1
ATOM 4769 N N . SER A 1 640 ? 24.553 9.171 -8.981 1.00 87.81 640 SER A N 1
ATOM 4770 C CA . SER A 1 640 ? 23.488 10.071 -8.530 1.00 87.81 640 SER A CA 1
ATOM 4771 C C . SER A 1 640 ? 22.283 10.087 -9.479 1.00 87.81 640 SER A C 1
ATOM 4773 O O . SER A 1 640 ? 21.236 10.643 -9.146 1.00 87.81 640 SER A O 1
ATOM 4775 N N . SER A 1 641 ? 22.395 9.483 -10.669 1.00 89.38 641 SER A N 1
ATOM 4776 C CA . SER A 1 641 ? 21.270 9.334 -11.604 1.00 89.38 641 SER A CA 1
ATOM 4777 C C . SER A 1 641 ? 20.298 8.211 -11.204 1.00 89.38 641 SER A C 1
ATOM 4779 O O . SER A 1 641 ? 19.187 8.115 -11.733 1.00 89.38 641 SER A O 1
ATOM 4781 N N . MET A 1 642 ? 20.676 7.370 -10.234 1.00 92.38 642 MET A N 1
ATOM 4782 C CA . MET A 1 642 ? 19.885 6.235 -9.745 1.00 92.38 642 MET A CA 1
ATOM 4783 C C . MET A 1 642 ? 18.836 6.666 -8.705 1.00 92.38 642 MET A C 1
ATOM 4785 O O . MET A 1 642 ? 18.901 6.337 -7.517 1.00 92.38 642 MET A O 1
ATOM 4789 N N . ARG A 1 643 ? 17.823 7.413 -9.154 1.00 92.62 643 ARG A N 1
ATOM 4790 C CA . ARG A 1 643 ? 16.718 7.897 -8.310 1.00 92.62 643 ARG A CA 1
ATOM 4791 C C . ARG A 1 643 ? 15.423 7.132 -8.565 1.00 92.62 643 ARG A C 1
ATOM 4793 O O . ARG A 1 643 ? 14.398 7.689 -8.958 1.00 92.62 643 ARG A O 1
ATOM 4800 N N . PHE A 1 644 ? 15.473 5.832 -8.309 1.00 95.31 644 PHE A N 1
ATOM 4801 C CA . PHE A 1 644 ? 14.291 4.985 -8.401 1.00 95.31 644 PHE A CA 1
ATOM 4802 C C . PHE A 1 644 ? 13.385 5.150 -7.180 1.00 95.31 644 PHE A C 1
ATOM 4804 O O . PHE A 1 644 ? 13.849 5.260 -6.043 1.00 95.31 644 PHE A O 1
ATOM 4811 N N . ALA A 1 645 ? 12.081 5.178 -7.436 1.00 95.12 645 ALA A N 1
ATOM 4812 C CA . ALA A 1 645 ? 11.041 5.137 -6.423 1.00 95.12 645 ALA A CA 1
ATOM 4813 C C . ALA A 1 645 ? 10.183 3.885 -6.622 1.00 95.12 645 ALA A C 1
ATOM 4815 O O . ALA A 1 645 ? 9.898 3.475 -7.751 1.00 95.12 645 ALA A O 1
ATOM 4816 N N . LEU A 1 646 ? 9.764 3.298 -5.502 1.00 97.69 646 LEU A N 1
ATOM 4817 C CA . LEU A 1 646 ? 8.835 2.178 -5.461 1.00 97.69 646 LEU A CA 1
ATOM 4818 C C . LEU A 1 646 ? 7.421 2.701 -5.198 1.00 97.69 646 LEU A C 1
ATOM 4820 O O . LEU A 1 646 ? 7.152 3.284 -4.147 1.00 97.69 646 LEU A O 1
ATOM 4824 N N . TYR A 1 647 ? 6.521 2.444 -6.136 1.00 97.56 647 TYR A N 1
ATOM 4825 C CA . TYR A 1 647 ? 5.085 2.661 -6.014 1.00 97.56 647 TYR A CA 1
ATOM 4826 C C . TYR A 1 647 ? 4.402 1.341 -5.677 1.00 97.56 647 TYR A C 1
ATOM 4828 O O . TYR A 1 647 ? 4.748 0.317 -6.257 1.00 97.56 647 TYR A O 1
ATOM 4836 N N . GLY A 1 648 ? 3.412 1.360 -4.793 1.00 96.69 648 GLY A N 1
ATOM 4837 C CA . GLY A 1 648 ? 2.779 0.159 -4.254 1.00 96.69 648 GLY A CA 1
ATOM 4838 C C . GLY A 1 648 ? 3.337 -0.218 -2.883 1.00 96.69 648 GLY A C 1
ATOM 4839 O O . GLY A 1 648 ? 3.945 0.595 -2.192 1.00 96.69 648 GLY A O 1
ATOM 4840 N N . ASP A 1 649 ? 3.091 -1.454 -2.465 1.00 95.50 649 ASP A N 1
ATOM 4841 C CA . ASP A 1 649 ? 3.414 -1.935 -1.120 1.00 95.50 649 ASP A CA 1
ATOM 4842 C C . ASP A 1 649 ? 4.831 -2.511 -1.040 1.00 95.50 649 ASP A C 1
ATOM 4844 O O . ASP A 1 649 ? 5.138 -3.538 -1.649 1.00 95.50 649 ASP A O 1
ATOM 4848 N N . CYS A 1 650 ? 5.698 -1.891 -0.234 1.00 96.44 650 CYS A N 1
ATOM 4849 C CA . CYS A 1 650 ? 7.069 -2.361 -0.048 1.00 96.44 650 CYS A CA 1
ATOM 4850 C C . CYS A 1 650 ? 7.212 -3.707 0.673 1.00 96.44 650 CYS A C 1
ATOM 4852 O O . CYS A 1 650 ? 8.315 -4.259 0.690 1.00 96.44 650 CYS A O 1
ATOM 4854 N N . ARG A 1 651 ? 6.144 -4.257 1.258 1.00 94.75 651 ARG A N 1
ATOM 4855 C CA . ARG A 1 651 ? 6.158 -5.541 1.976 1.00 94.75 651 ARG A CA 1
ATOM 4856 C C . ARG A 1 651 ? 5.706 -6.722 1.117 1.00 94.75 651 ARG A C 1
ATOM 4858 O O . ARG A 1 651 ? 5.725 -7.847 1.601 1.00 94.75 651 ARG A O 1
ATOM 4865 N N . MET A 1 652 ? 5.344 -6.492 -0.144 1.00 94.06 652 MET A N 1
ATOM 4866 C CA . MET A 1 652 ? 4.895 -7.549 -1.051 1.00 94.06 652 MET A CA 1
ATOM 4867 C C . MET A 1 652 ? 6.052 -8.463 -1.498 1.00 94.06 652 MET A C 1
ATOM 4869 O O . MET A 1 652 ? 7.123 -7.976 -1.858 1.00 94.06 652 MET A O 1
ATOM 4873 N N . GLU A 1 653 ? 5.834 -9.781 -1.488 1.00 93.50 653 GLU A N 1
ATOM 4874 C CA . GLU A 1 653 ? 6.753 -10.810 -2.005 1.00 93.50 653 GLU A CA 1
ATOM 4875 C C . GLU A 1 653 ? 6.309 -11.323 -3.379 1.00 93.50 653 GLU A C 1
ATOM 4877 O O . GLU A 1 653 ? 5.131 -11.624 -3.559 1.00 93.50 653 GLU A O 1
ATOM 4882 N N . LEU A 1 654 ? 7.246 -11.533 -4.311 1.00 94.75 654 LEU A N 1
ATOM 4883 C CA . LEU A 1 654 ? 6.932 -12.135 -5.612 1.00 94.75 654 LEU A CA 1
ATOM 4884 C C . LEU A 1 654 ? 6.394 -13.561 -5.458 1.00 94.75 654 LEU A C 1
ATOM 4886 O O . LEU A 1 654 ? 6.982 -14.364 -4.727 1.00 94.75 654 LEU A O 1
ATOM 4890 N N . ALA A 1 655 ? 5.349 -13.897 -6.215 1.00 94.12 655 ALA A N 1
ATOM 4891 C CA . ALA A 1 655 ? 4.824 -15.254 -6.257 1.00 94.12 655 ALA A CA 1
ATOM 4892 C C . ALA A 1 655 ? 5.865 -16.241 -6.782 1.00 94.12 655 ALA A C 1
ATOM 4894 O O . ALA A 1 655 ? 6.423 -16.037 -7.854 1.00 94.12 655 ALA A O 1
ATOM 4895 N N . LYS A 1 656 ? 6.117 -17.318 -6.033 1.00 92.94 656 LYS A N 1
ATOM 4896 C CA . LYS A 1 656 ? 7.128 -18.320 -6.391 1.00 92.94 656 LYS A CA 1
ATOM 4897 C C . LYS A 1 656 ? 6.489 -19.477 -7.157 1.00 92.94 656 LYS A C 1
ATOM 4899 O O . LYS A 1 656 ? 5.398 -19.880 -6.770 1.00 92.94 656 LYS A O 1
ATOM 4904 N N . PRO A 1 657 ? 7.135 -20.057 -8.187 1.00 93.62 657 PRO A N 1
ATOM 4905 C CA . PRO A 1 657 ? 6.539 -21.109 -9.021 1.00 93.62 657 PRO A CA 1
ATOM 4906 C C . PRO A 1 657 ? 6.062 -22.368 -8.278 1.00 93.62 657 PRO A C 1
ATOM 4908 O O . PRO A 1 657 ? 5.282 -23.140 -8.830 1.00 93.62 657 PRO A O 1
ATOM 4911 N N . ASP A 1 658 ? 6.521 -22.588 -7.047 1.00 92.31 658 ASP A N 1
ATOM 4912 C CA . ASP A 1 658 ? 6.112 -23.678 -6.161 1.00 92.31 658 ASP A CA 1
ATOM 4913 C C . ASP A 1 658 ? 5.006 -23.289 -5.160 1.00 92.31 658 ASP A C 1
ATOM 4915 O O . ASP A 1 658 ? 4.506 -24.146 -4.426 1.00 92.31 658 ASP A O 1
ATOM 4919 N N . TRP A 1 659 ? 4.589 -22.018 -5.125 1.00 92.69 659 TRP A N 1
ATOM 4920 C CA . TRP A 1 659 ? 3.472 -21.577 -4.300 1.00 92.69 659 TRP A CA 1
ATOM 4921 C C . TRP A 1 659 ? 2.184 -22.286 -4.697 1.00 92.69 659 TRP A C 1
ATOM 4923 O O . TRP A 1 659 ? 1.884 -22.543 -5.863 1.00 92.69 659 TRP A O 1
ATOM 4933 N N . THR A 1 660 ? 1.367 -22.539 -3.682 1.00 92.50 660 THR A N 1
ATOM 4934 C CA . THR A 1 660 ? 0.025 -23.086 -3.847 1.00 92.50 660 THR A CA 1
ATOM 4935 C C . THR A 1 660 ? -0.999 -22.100 -3.319 1.00 92.50 660 THR A C 1
ATOM 4937 O O . THR A 1 660 ? -0.719 -21.307 -2.416 1.00 92.50 660 THR A O 1
ATOM 4940 N N . ARG A 1 661 ? -2.200 -22.141 -3.901 1.00 93.44 661 ARG A N 1
ATOM 4941 C CA . ARG A 1 661 ? -3.306 -21.286 -3.474 1.00 93.44 661 ARG A CA 1
ATOM 4942 C C . ARG A 1 661 ? -3.620 -21.551 -1.995 1.00 93.44 661 ARG A C 1
ATOM 4944 O O . ARG A 1 661 ? -3.932 -22.697 -1.662 1.00 93.44 661 ARG A O 1
ATOM 4951 N N . PRO A 1 662 ? -3.593 -20.531 -1.117 1.00 94.06 662 PRO A N 1
ATOM 4952 C CA . PRO A 1 662 ? -3.882 -20.726 0.295 1.00 94.06 662 PRO A CA 1
ATOM 4953 C C . PRO A 1 662 ? -5.353 -21.090 0.496 1.00 94.06 662 PRO A C 1
ATOM 4955 O O . PRO A 1 662 ? -6.244 -20.485 -0.111 1.00 94.06 662 PRO A O 1
ATOM 4958 N N . ALA A 1 663 ? -5.613 -22.057 1.374 1.00 93.81 663 ALA A N 1
ATOM 4959 C CA . ALA A 1 663 ? -6.966 -22.349 1.823 1.00 93.81 663 ALA A CA 1
ATOM 4960 C C . ALA A 1 663 ? -7.474 -21.211 2.731 1.00 93.81 663 ALA A C 1
ATOM 4962 O O . ALA A 1 663 ? -6.708 -20.711 3.561 1.00 93.81 663 ALA A O 1
ATOM 4963 N N . PRO A 1 664 ? -8.744 -20.802 2.603 1.00 94.69 664 PRO A N 1
ATOM 4964 C CA . PRO A 1 664 ? -9.324 -19.818 3.498 1.00 94.69 664 PRO A CA 1
ATOM 4965 C C . PRO A 1 664 ? -9.613 -20.422 4.875 1.00 94.69 664 PRO A C 1
ATOM 4967 O O . PRO A 1 664 ? -9.757 -21.636 5.039 1.00 94.69 664 PRO A O 1
ATOM 4970 N N . ALA A 1 665 ? -9.722 -19.549 5.870 1.00 93.56 665 ALA A N 1
ATOM 4971 C CA . ALA A 1 665 ? -10.104 -19.899 7.223 1.00 93.56 665 ALA A CA 1
ATOM 4972 C C . ALA A 1 665 ? -11.479 -20.576 7.251 1.00 93.56 665 ALA A C 1
ATOM 4974 O O . ALA A 1 665 ? -12.402 -20.202 6.524 1.00 93.56 665 ALA A O 1
ATOM 4975 N N . SER A 1 666 ? -11.620 -21.565 8.131 1.00 88.81 666 SER A N 1
ATOM 4976 C CA . SER A 1 666 ? -12.920 -22.172 8.415 1.00 88.81 666 SER A CA 1
ATOM 4977 C C . SER A 1 666 ? -13.775 -21.226 9.254 1.00 88.81 666 SER A C 1
ATOM 4979 O O . SER A 1 666 ? -13.254 -20.529 10.123 1.00 88.81 666 SER A O 1
ATOM 4981 N N . SER A 1 667 ? -15.091 -21.256 9.036 1.00 88.12 667 SER A N 1
ATOM 4982 C CA . SER A 1 667 ? -16.039 -20.485 9.843 1.00 88.12 667 SER A CA 1
ATOM 4983 C C . SER A 1 667 ? -15.917 -20.836 11.324 1.00 88.12 667 SER A C 1
ATOM 4985 O O . SER A 1 667 ? -15.824 -22.020 11.668 1.00 88.12 667 SER A O 1
ATOM 4987 N N . GLY A 1 668 ? -15.996 -19.846 12.206 1.00 90.31 668 GLY A N 1
ATOM 4988 C CA . GLY A 1 668 ? -15.890 -20.095 13.640 1.00 90.31 668 GLY A CA 1
ATOM 4989 C C . GLY A 1 668 ? -15.638 -18.834 14.446 1.00 90.31 668 GLY A C 1
ATOM 4990 O O . GLY A 1 668 ? -16.219 -17.784 14.184 1.00 90.31 668 GLY A O 1
ATOM 4991 N N . SER A 1 669 ? -14.789 -18.946 15.466 1.00 90.94 669 SER A N 1
ATOM 4992 C CA . SER A 1 669 ? -14.327 -17.779 16.207 1.00 90.94 669 SER A CA 1
ATOM 4993 C C . SER A 1 669 ? -12.916 -17.955 16.744 1.00 90.94 669 SER A C 1
ATOM 4995 O O . SER A 1 669 ? -12.564 -19.036 17.216 1.00 90.94 669 SER A O 1
ATOM 4997 N N . VAL A 1 670 ? -12.160 -16.866 16.767 1.00 92.31 670 VAL A N 1
ATOM 4998 C CA . VAL A 1 670 ? -10.819 -16.765 17.328 1.00 92.31 670 VAL A CA 1
ATOM 4999 C C . VAL A 1 670 ? -10.853 -15.754 18.471 1.00 92.31 670 VAL A C 1
ATOM 5001 O O . VAL A 1 670 ? -11.051 -14.564 18.257 1.00 92.31 670 VAL A O 1
ATOM 5004 N N . GLU A 1 671 ? -10.732 -16.254 19.706 1.00 90.62 671 GLU A N 1
ATOM 5005 C CA . GLU A 1 671 ? -10.808 -15.441 20.938 1.00 90.62 671 GLU A CA 1
ATOM 5006 C C . GLU A 1 671 ? -12.079 -14.580 21.030 1.00 90.62 671 GLU A C 1
ATOM 5008 O O . GLU A 1 671 ? -12.080 -13.467 21.542 1.00 90.62 671 GLU A O 1
ATOM 5013 N N . GLY A 1 672 ? -13.189 -15.124 20.527 1.00 93.12 672 GLY A N 1
ATOM 5014 C CA . GLY A 1 672 ? -14.479 -14.443 20.480 1.00 93.12 672 GLY A CA 1
ATOM 5015 C C . GLY A 1 672 ? -14.706 -13.605 19.219 1.00 93.12 672 GLY A C 1
ATOM 5016 O O . GLY A 1 672 ? -15.853 -13.269 18.943 1.00 93.12 672 GLY A O 1
ATOM 5017 N N . HIS A 1 673 ? -13.687 -13.336 18.400 1.00 96.44 673 HIS A N 1
ATOM 5018 C CA . HIS A 1 673 ? -13.866 -12.720 17.082 1.00 96.44 673 HIS A CA 1
ATOM 5019 C C . HIS A 1 673 ? -14.395 -13.756 16.087 1.00 96.44 673 HIS A C 1
ATOM 5021 O O . HIS A 1 673 ? -13.786 -14.805 15.913 1.00 96.44 673 HIS A O 1
ATOM 5027 N N . LYS A 1 674 ? -15.536 -13.501 15.453 1.00 95.00 674 LYS A N 1
ATOM 5028 C CA . LYS A 1 674 ? -16.171 -14.393 14.475 1.00 95.00 674 LYS A CA 1
ATOM 5029 C C . LYS A 1 674 ? -15.417 -14.395 13.137 1.00 95.00 674 LYS A C 1
ATOM 5031 O O . LYS A 1 674 ? -15.036 -13.336 12.648 1.00 95.00 674 LYS A O 1
ATOM 5036 N N . ILE A 1 675 ? -15.254 -15.584 12.554 1.00 89.00 675 ILE A N 1
ATOM 5037 C CA . ILE A 1 675 ? -14.659 -15.833 11.228 1.00 89.00 675 ILE A CA 1
ATOM 5038 C C . ILE A 1 675 ? -15.729 -16.376 10.294 1.00 89.00 675 ILE A C 1
ATOM 5040 O O . ILE A 1 675 ? -16.417 -17.344 10.709 1.00 89.00 675 ILE A O 1
#

Nearest PDB structures (foldseek):
  5j6q-assembly1_A  TM=6.574E-01  e=2.017E-06  Clostridioides difficile 630
  5j72-assembly1_A  TM=5.124E-01  e=8.747E-06  Clostridioides difficile 630
  7acx-assembly2_D  TM=6.642E-01  e=1.859E-04  Clostridioides difficile
  7acy-assembly1_D  TM=6.154E-01  e=1.288E-04  Clostridioides difficile 630
  4bo6-assembly1_A  TM=2.164E-01  e=4.742E+00  Pseudomonas aeruginosa PAO1

Sequence (675 aa):
MQYVKIRGLLAAAVLAALAPAAAIHAGQVIVPKTTIVHVDEGSASTLQSFLAAIPANIFHRESDRYQGVLLTDDTNVVTNKYLLDDWATYLAATGARQSLVFVGDVPEATRQGIQATLNCSQSTVIEGSDPSVIARRIAKDNWSATQKVVIAPSVTDANDVDIQNAANAAVYASMANAPLLYAKDGVLDDATLEVARSLGAKECVVFDIGSRLNASAAQALSAAGLVTTFTAKTEKDIVGNMLTMAGSSTTCLFSDKARSLAASVAGACYGGTVMKVPSGITALSVKAFKSINPLLMSDRKLEAPYVEDPGVTRTEQQIADSFYGWLAGLGGEDASKLETVMVFAAGSVTSGVPLTLERSLIGDPRKPTDRGAIASRMPGSCLENIAYINRTSLYRALIFSNPRWNRITMTMVAYECQNTSSSSTGPTEANDGKNHIVNEFWGCSTGGYSDPGVYSTFKNRGYNIGFHSGRDADMNVEDPINKEKAWGIWQELKDGTAYGYFSGHGSTNAFYSMETDNGIVADEEFGSTHWPSAEGRVNHSGPGYEASQWDQDYTNLHSAGAAFNACLIGGGQLNNVLLKHGATFSITNYVSGSFDGGGYLFCLLADEFAKDGRSIGEAHAFALSGISEVFAAHREGKDSSMRFALYGDCRMELAKPDWTRPAPASSGSVEGHKI